Protein 5VO3 (pdb70)

InterPro domains:
  IPR001261 ArgE/DapE/ACY1/CPG2/YscS, conserved site [PS00758] (62-71)
  IPR001261 ArgE/DapE/ACY1/CPG2/YscS, conserved site [PS00759] (98-137)
  IPR002933 Peptidase M20 [PF01546] (63-371)
  IPR005941 Succinyl-diaminopimelate desuccinylase, proteobacteria [MF_01690] (3-376)
  IPR005941 Succinyl-diaminopimelate desuccinylase, proteobacteria [NF009557] (2-375)
  IPR005941 Succinyl-diaminopimelate desuccinylase, proteobacteria [TIGR01246] (6-374)
  IPR011650 Peptidase M20, dimerisation domain [PF07687] (176-283)
  IPR036264 Bacterial exopeptidase dimerisation domain [SSF55031] (180-289)
  IPR050072 Peptidase M20A family, bacterial cell wall biosynthesis [PTHR43808] (2-371)

Foldseek 3Di:
DLVVLLVQLLVLLLVLQLQQLAPQRLSCNVVVLVVVLVVLPWDWDWDDDDRKTKIKTKQDDDDPEEEEEAESHFHDFPPLVVFPHRQSNQDADPQKGWHTCQQRPSSLVSLLSSLLSVLCVVCVPFPHMYIYIYMSHWPPLCPGGSLVVLVVCVVVVHAHAAYEYAHAADAPDAQQEKEQWAFWKKKKKKKFFWAKDWQVPCVVIGARCVLCVVVVVCVQPPFLDQADPAAGAKHKDWDDKDFDDPDPTMRTGMIIIMMMIRHDPSDWPVRVVVVSVVSCVVSPTDMDMDMDTSGHIDGFDDDQLLVLLQVLSCVQPNDGYDYHHDDHHGCQVSSCVSVYRYMYHYHHPPQGPHHGDIGRSVRSSSSSSSSNSSCVSRRD

Structure (mmCIF, N/CA/C/O backbone):
data_5VO3
#
_entry.id   5VO3
#
_cell.length_a   56.648
_cell.length_b   135.536
_cell.length_c   149.613
_cell.angle_alpha   90.00
_cell.angle_beta   90.00
_cell.angle_gamma   90.00
#
_symmetry.space_group_name_H-M   'I 2 2 2'
#
loop_
_entity.id
_entity.type
_entity.pdbx_description
1 polymer 'Succinyl-diaminopimelate desuccinylase'
2 non-polymer 'SUCCINIC ACID'
3 non-polymer '2,6-DIAMINOPIMELIC ACID'
4 non-polymer 'ZINC ION'
5 water water
#
loop_
_atom_site.group_PDB
_atom_site.id
_atom_site.type_symbol
_atom_site.label_atom_id
_atom_site.label_alt_id
_atom_site.label_comp_id
_atom_site.label_asym_id
_atom_site.label_entity_id
_atom_site.label_seq_id
_atom_site.pdbx_PDB_ins_code
_atom_site.Cartn_x
_atom_site.Cartn_y
_atom_site.Cartn_z
_atom_site.occupancy
_atom_site.B_iso_or_equiv
_atom_site.auth_seq_id
_atom_site.auth_comp_id
_atom_site.auth_asym_id
_atom_site.auth_atom_id
_atom_site.pdbx_PDB_model_num
ATOM 1 N N . ALA A 1 1 ? 7.011 12.564 40.141 1.00 61.16 -3 ALA A N 1
ATOM 2 C CA . ALA A 1 1 ? 6.568 11.139 40.063 1.00 64.17 -3 ALA A CA 1
ATOM 3 C C . ALA A 1 1 ? 5.062 11.042 39.808 1.00 64.41 -3 ALA A C 1
ATOM 4 O O . ALA A 1 1 ? 4.450 9.995 40.019 1.00 65.05 -3 ALA A O 1
ATOM 13 N N . SER A 1 2 ? 4.470 12.146 39.362 1.00 64.36 -2 SER A N 1
ATOM 14 C CA . SER A 1 2 ? 3.080 12.144 38.920 1.00 62.79 -2 SER A CA 1
ATOM 15 C C . SER A 1 2 ? 3.024 12.309 37.398 1.00 61.03 -2 SER A C 1
ATOM 16 O O . SER A 1 2 ? 1.978 12.633 36.827 1.00 59.84 -2 SER A O 1
ATOM 22 N N . ASN A 1 3 ? 4.169 12.098 36.751 1.00 58.94 -1 ASN A N 1
ATOM 23 C CA . ASN A 1 3 ? 4.195 11.772 35.334 1.00 53.30 -1 ASN A CA 1
ATOM 24 C C . ASN A 1 3 ? 3.534 10.408 35.144 1.00 49.19 -1 ASN A C 1
ATOM 25 O O . ASN A 1 3 ? 3.140 10.047 34.036 1.00 47.19 -1 ASN A O 1
ATOM 29 N N . ALA A 1 4 ? 3.422 9.663 36.244 1.00 48.46 0 ALA A N 1
ATOM 30 C CA . ALA A 1 4 ? 2.742 8.371 36.263 1.00 48.66 0 ALA A CA 1
ATOM 31 C C . ALA A 1 4 ? 1.250 8.528 36.008 1.00 46.10 0 ALA A C 1
ATOM 32 O O . ALA A 1 4 ? 0.644 7.774 35.240 1.00 45.92 0 ALA A O 1
ATOM 39 N N . MET A 1 5 ? 0.656 9.507 36.678 1.00 44.30 1 MET A N 1
ATOM 40 C CA . MET A 1 5 ? -0.756 9.793 36.506 1.00 41.80 1 MET A CA 1
ATOM 41 C C . MET A 1 5 ? -1.013 10.297 35.088 1.00 39.08 1 MET A C 1
ATOM 42 O O . MET A 1 5 ? -2.005 9.923 34.449 1.00 37.80 1 MET A O 1
ATOM 46 N N . LYS A 1 6 ? -0.111 11.150 34.604 1.00 37.65 2 LYS A N 1
ATOM 47 C CA . LYS A 1 6 ? -0.214 11.693 33.257 1.00 35.45 2 LYS A CA 1
ATOM 48 C C . LYS A 1 6 ? -0.325 10.555 32.237 1.00 34.00 2 LYS A C 1
ATOM 49 O O . LYS A 1 6 ? -1.157 10.600 31.332 1.00 32.03 2 LYS A O 1
ATOM 68 N N . GLU A 1 7 ? 0.495 9.523 32.390 1.00 35.65 3 GLU A N 1
ATOM 69 C CA . GLU A 1 7 ? 0.430 8.383 31.474 1.00 39.72 3 GLU A CA 1
ATOM 70 C C . GLU A 1 7 ? -0.903 7.629 31.581 1.00 36.06 3 GLU A C 1
ATOM 71 O O . GLU A 1 7 ? -1.446 7.165 30.571 1.00 34.66 3 GLU A O 1
ATOM 83 N N . LYS A 1 8 ? -1.439 7.512 32.791 1.00 35.98 4 LYS A N 1
ATOM 84 C CA . LYS A 1 8 ? -2.751 6.892 32.968 1.00 37.24 4 LYS A CA 1
ATOM 85 C C . LYS A 1 8 ? -3.825 7.664 32.206 1.00 31.57 4 LYS A C 1
ATOM 86 O O . LYS A 1 8 ? -4.667 7.078 31.528 1.00 31.01 4 LYS A O 1
ATOM 105 N N . VAL A 1 9 ? -3.795 8.985 32.332 1.00 28.25 5 VAL A N 1
ATOM 106 C CA . VAL A 1 9 ? -4.759 9.830 31.653 1.00 24.42 5 VAL A CA 1
ATOM 107 C C . VAL A 1 9 ? -4.655 9.639 30.146 1.00 26.06 5 VAL A C 1
ATOM 108 O O . VAL A 1 9 ? -5.660 9.435 29.471 1.00 25.93 5 VAL A O 1
ATOM 121 N N . VAL A 1 10 ? -3.434 9.676 29.626 1.00 27.69 6 VAL A N 1
ATOM 122 C CA . VAL A 1 10 ? -3.207 9.583 28.190 1.00 28.51 6 VAL A CA 1
ATOM 123 C C . VAL A 1 10 ? -3.679 8.252 27.611 1.00 31.29 6 VAL A C 1
ATOM 124 O O . VAL A 1 10 ? -4.327 8.229 26.562 1.00 31.35 6 VAL A O 1
ATOM 137 N N . SER A 1 11 ? -3.360 7.144 28.269 1.00 32.17 7 SER A N 1
ATOM 138 C CA . SER A 1 11 ? -3.744 5.843 27.723 1.00 42.61 7 SER A CA 1
ATOM 139 C C . SER A 1 11 ? -5.268 5.625 27.802 1.00 35.46 7 SER A C 1
ATOM 140 O O . SER A 1 11 ? -5.861 5.008 26.909 1.00 33.58 7 SER A O 1
ATOM 148 N N . LEU A 1 12 ? -5.910 6.139 28.849 1.00 30.71 8 LEU A N 1
ATOM 149 C CA . LEU A 1 12 ? -7.360 6.049 28.921 1.00 28.82 8 LEU A CA 1
ATOM 150 C C . LEU A 1 12 ? -7.951 6.867 27.775 1.00 27.21 8 LEU A C 1
ATOM 151 O O . LEU A 1 12 ? -8.800 6.390 27.024 1.00 27.65 8 LEU A O 1
ATOM 167 N N . ALA A 1 13 ? -7.466 8.093 27.627 1.00 25.97 9 ALA A N 1
ATOM 168 C CA . ALA A 1 13 ? -7.913 8.970 26.558 1.00 24.93 9 ALA A CA 1
ATOM 169 C C . ALA A 1 13 ? -7.831 8.276 25.202 1.00 27.17 9 ALA A C 1
ATOM 170 O O . ALA A 1 13 ? -8.778 8.301 24.420 1.00 27.06 9 ALA A O 1
ATOM 177 N N . GLN A 1 14 ? -6.693 7.662 24.918 1.00 30.13 10 GLN A N 1
ATOM 178 C CA . GLN A 1 14 ? -6.521 6.936 23.652 1.00 32.44 10 GLN A CA 1
ATOM 179 C C . GLN A 1 14 ? -7.509 5.782 23.502 1.00 34.90 10 GLN A C 1
ATOM 180 O O . GLN A 1 14 ? -8.107 5.580 22.430 1.00 34.37 10 GLN A O 1
ATOM 194 N N . ASP A 1 15 ? -7.649 5.011 24.575 1.00 37.10 11 ASP A N 1
ATOM 195 C CA . ASP A 1 15 ? -8.681 3.984 24.674 1.00 41.28 11 ASP A CA 1
ATOM 196 C C . ASP A 1 15 ? -10.021 4.498 24.169 1.00 35.25 11 ASP A C 1
ATOM 197 O O . ASP A 1 15 ? -10.669 3.892 23.323 1.00 35.17 11 ASP A O 1
ATOM 206 N N . LEU A 1 16 ? -10.436 5.630 24.723 1.00 31.11 12 LEU A N 1
ATOM 207 C CA . LEU A 1 16 ? -11.752 6.174 24.435 1.00 28.84 12 LEU A CA 1
ATOM 208 C C . LEU A 1 16 ? -11.805 6.751 23.023 1.00 29.75 12 LEU A C 1
ATOM 209 O O . LEU A 1 16 ? -12.796 6.555 22.318 1.00 30.58 12 LEU A O 1
ATOM 225 N N . ILE A 1 17 ? -10.754 7.458 22.605 1.00 29.75 13 ILE A N 1
ATOM 226 C CA . ILE A 1 17 ? -10.760 8.103 21.295 1.00 29.11 13 ILE A CA 1
ATOM 227 C C . ILE A 1 17 ? -10.924 7.062 20.191 1.00 32.12 13 ILE A C 1
ATOM 228 O O . ILE A 1 17 ? -11.494 7.342 19.139 1.00 32.88 13 ILE A O 1
ATOM 244 N N . ARG A 1 18 ? -10.428 5.856 20.426 1.00 34.35 14 ARG A N 1
ATOM 245 C CA . ARG A 1 18 ? -10.456 4.831 19.382 1.00 37.74 14 ARG A CA 1
ATOM 246 C C . ARG A 1 18 ? -11.855 4.293 19.114 1.00 37.85 14 ARG A C 1
ATOM 247 O O . ARG A 1 18 ? -12.103 3.658 18.088 1.00 40.22 14 ARG A O 1
ATOM 268 N N . ARG A 1 19 ? -12.768 4.557 20.035 1.00 34.97 15 ARG A N 1
ATOM 269 C CA . ARG A 1 19 ? -14.136 4.104 19.888 1.00 35.65 15 ARG A CA 1
ATOM 270 C C . ARG A 1 19 ? -14.962 5.154 19.171 1.00 33.74 15 ARG A C 1
ATOM 271 O O . ARG A 1 19 ? -15.078 6.279 19.651 1.00 31.18 15 ARG A O 1
ATOM 292 N N . PRO A 1 20 ? -15.522 4.800 18.004 1.00 36.41 16 PRO A N 1
ATOM 293 C CA . PRO A 1 20 ? -16.248 5.778 17.187 1.00 36.13 16 PRO A CA 1
ATOM 294 C C . PRO A 1 20 ? -17.660 6.050 17.716 1.00 34.61 16 PRO A C 1
ATOM 295 O O . PRO A 1 20 ? -18.652 5.642 17.120 1.00 34.67 16 PRO A O 1
ATOM 306 N N . SER A 1 21 ? -17.736 6.769 18.830 1.00 33.27 17 SER A N 1
ATOM 307 C CA . SER A 1 21 ? -18.989 6.950 19.535 1.00 33.57 17 SER A CA 1
ATOM 308 C C . SER A 1 21 ? -19.811 8.138 19.031 1.00 38.44 17 SER A C 1
ATOM 309 O O . SER A 1 21 ? -20.117 9.063 19.788 1.00 37.00 17 SER A O 1
ATOM 317 N N . ILE A 1 22 ? -20.181 8.113 17.757 1.00 39.17 18 ILE A N 1
ATOM 318 C CA . ILE A 1 22 ? -21.085 9.128 17.231 1.00 29.30 18 ILE A CA 1
ATOM 319 C C . ILE A 1 22 ? -22.415 9.077 17.984 1.00 30.19 18 ILE A C 1
ATOM 320 O O . ILE A 1 22 ? -23.004 8.014 18.128 1.00 29.17 18 ILE A O 1
ATOM 336 N N . SER A 1 23 ? -22.879 10.235 18.448 1.00 28.42 19 SER A N 1
ATOM 337 C CA . SER A 1 23 ? -24.100 10.336 19.246 1.00 27.71 19 SER A CA 1
ATOM 338 C C . SER A 1 23 ? -25.220 9.531 18.608 1.00 28.97 19 SER A C 1
ATOM 339 O O . SER A 1 23 ? -25.404 9.614 17.394 1.00 30.13 19 SER A O 1
ATOM 347 N N . PRO A 1 24 ? -25.978 8.747 19.402 1.00 29.21 20 PRO A N 1
ATOM 348 C CA . PRO A 1 24 ? -25.939 8.442 20.842 1.00 28.43 20 PRO A CA 1
ATOM 349 C C . PRO A 1 24 ? -25.225 7.136 21.193 1.00 29.72 20 PRO A C 1
ATOM 350 O O . PRO A 1 24 ? -25.404 6.630 22.303 1.00 29.19 20 PRO A O 1
ATOM 361 N N . ASN A 1 25 ? -24.453 6.583 20.265 1.00 32.92 21 ASN A N 1
ATOM 362 C CA . ASN A 1 25 ? -23.824 5.280 20.482 1.00 35.17 21 ASN A CA 1
ATOM 363 C C . ASN A 1 25 ? -22.536 5.384 21.291 1.00 32.26 21 ASN A C 1
ATOM 364 O O . ASN A 1 25 ? -21.587 6.038 20.869 1.00 30.16 21 ASN A O 1
ATOM 375 N N . ASP A 1 26 ? -22.513 4.714 22.444 1.00 32.79 22 ASP A N 1
ATOM 376 C CA . ASP A 1 26 ? -21.377 4.764 23.370 1.00 31.11 22 ASP A CA 1
ATOM 377 C C . ASP A 1 26 ? -20.159 3.971 22.885 1.00 32.73 22 ASP A C 1
ATOM 378 O O . ASP A 1 26 ? -19.038 4.218 23.331 1.00 31.54 22 ASP A O 1
ATOM 387 N N . GLU A 1 27 ? -20.399 3.008 21.996 1.00 34.94 23 GLU A N 1
ATOM 388 C CA . GLU A 1 27 ? -19.374 2.077 21.513 1.00 37.26 23 GLU A CA 1
ATOM 389 C C . GLU A 1 27 ? -18.448 1.553 22.611 1.00 35.19 23 GLU A C 1
ATOM 390 O O . GLU A 1 27 ? -17.255 1.365 22.388 1.00 36.02 23 GLU A O 1
ATOM 402 N N . GLY A 1 28 ? -18.996 1.299 23.791 1.00 32.69 24 GLY A N 1
ATOM 403 C CA . GLY A 1 28 ? -18.246 0.619 24.831 1.00 33.28 24 GLY A CA 1
ATOM 404 C C . GLY A 1 28 ? -17.406 1.488 25.743 1.00 31.15 24 GLY A C 1
ATOM 405 O O . GLY A 1 28 ? -16.724 0.966 26.616 1.00 31.82 24 GLY A O 1
ATOM 409 N N . CYS A 1 29 ? -17.459 2.809 25.566 1.00 28.81 25 CYS A N 1
ATOM 410 C CA . CYS A 1 29 ? -16.669 3.719 26.395 1.00 27.87 25 CYS A CA 1
ATOM 411 C C . CYS A 1 29 ? -17.004 3.606 27.883 1.00 25.91 25 CYS A C 1
ATOM 412 O O . CYS A 1 29 ? -16.119 3.481 28.733 1.00 28.62 25 CYS A O 1
ATOM 420 N N . GLN A 1 30 ? -18.283 3.689 28.215 1.00 26.30 26 GLN A N 1
ATOM 421 C CA . GLN A 1 30 ? -18.664 3.693 29.621 1.00 25.05 26 GLN A CA 1
ATOM 422 C C . GLN A 1 30 ? -18.395 2.343 30.281 1.00 26.54 26 GLN A C 1
ATOM 423 O O . GLN A 1 30 ? -18.142 2.282 31.477 1.00 26.42 26 GLN A O 1
ATOM 437 N N . GLN A 1 31 ? -18.430 1.265 29.505 1.00 30.07 27 GLN A N 1
ATOM 438 C CA . GLN A 1 31 ? -18.089 -0.049 30.044 1.00 33.13 27 GLN A CA 1
ATOM 439 C C . GLN A 1 31 ? -16.654 -0.071 30.559 1.00 32.89 27 GLN A C 1
ATOM 440 O O . GLN A 1 31 ? -16.391 -0.534 31.666 1.00 32.75 27 GLN A O 1
ATOM 454 N N . ILE A 1 32 ? -15.727 0.422 29.744 1.00 33.30 28 ILE A N 1
ATOM 455 C CA . ILE A 1 32 ? -14.337 0.574 30.163 1.00 35.99 28 ILE A CA 1
ATOM 456 C C . ILE A 1 32 ? -14.265 1.366 31.456 1.00 31.87 28 ILE A C 1
ATOM 457 O O . ILE A 1 32 ? -13.635 0.965 32.432 1.00 32.49 28 ILE A O 1
ATOM 473 N N . ILE A 1 33 ? -14.906 2.519 31.448 1.00 28.51 29 ILE A N 1
ATOM 474 C CA . ILE A 1 33 ? -14.831 3.412 32.581 1.00 26.82 29 ILE A CA 1
ATOM 475 C C . ILE A 1 33 ? -15.403 2.742 33.827 1.00 27.04 29 ILE A C 1
ATOM 476 O O . ILE A 1 33 ? -14.795 2.777 34.894 1.00 27.28 29 ILE A O 1
ATOM 492 N N . ALA A 1 34 ? -16.570 2.133 33.685 1.00 27.16 30 ALA A N 1
ATOM 493 C CA . ALA A 1 34 ? -17.257 1.558 34.828 1.00 28.70 30 ALA A CA 1
ATOM 494 C C . ALA A 1 34 ? -16.453 0.402 35.409 1.00 31.54 30 ALA A C 1
ATOM 495 O O . ALA A 1 34 ? -16.441 0.186 36.619 1.00 31.62 30 ALA A O 1
ATOM 502 N N . GLU A 1 35 ? -15.782 -0.340 34.538 1.00 33.77 31 GLU A N 1
ATOM 503 C CA . GLU A 1 35 ? -14.996 -1.475 34.977 1.00 38.79 31 GLU A CA 1
ATOM 504 C C . GLU A 1 35 ? -13.858 -1.031 35.888 1.00 37.38 31 GLU A C 1
ATOM 505 O O . GLU A 1 35 ? -13.635 -1.630 36.932 1.00 38.61 31 GLU A O 1
ATOM 517 N N . ARG A 1 36 ? -13.130 0.011 35.506 1.00 35.05 32 ARG A N 1
ATOM 518 C CA . ARG A 1 36 ? -11.992 0.410 36.319 1.00 36.39 32 ARG A CA 1
ATOM 519 C C . ARG A 1 36 ? -12.440 1.113 37.603 1.00 34.69 32 ARG A C 1
ATOM 520 O O . ARG A 1 36 ? -11.775 0.988 38.630 1.00 36.79 32 ARG A O 1
ATOM 541 N N . LEU A 1 37 ? -13.568 1.822 37.570 1.00 31.94 33 LEU A N 1
ATOM 542 C CA . LEU A 1 37 ? -14.095 2.452 38.785 1.00 30.86 33 LEU A CA 1
ATOM 543 C C . LEU A 1 37 ? -14.617 1.396 39.775 1.00 31.77 33 LEU A C 1
ATOM 544 O O . LEU A 1 37 ? -14.393 1.493 40.983 1.00 32.61 33 LEU A O 1
ATOM 560 N N . GLU A 1 38 ? -15.322 0.395 39.265 1.00 33.08 34 GLU A N 1
ATOM 561 C CA . GLU A 1 38 ? -15.857 -0.667 40.119 1.00 37.32 34 GLU A CA 1
ATOM 562 C C . GLU A 1 38 ? -14.749 -1.366 40.903 1.00 38.41 34 GLU A C 1
ATOM 563 O O . GLU A 1 38 ? -14.932 -1.707 42.073 1.00 40.09 34 GLU A O 1
ATOM 575 N N . LYS A 1 39 ? -13.607 -1.576 40.253 1.00 39.17 35 LYS A N 1
ATOM 576 C CA . LYS A 1 39 ? -12.484 -2.271 40.878 1.00 43.64 35 LYS A CA 1
ATOM 577 C C . LYS A 1 39 ? -11.924 -1.475 42.042 1.00 43.04 35 LYS A C 1
ATOM 578 O O . LYS A 1 39 ? -11.213 -2.029 42.875 1.00 44.82 35 LYS A O 1
ATOM 597 N N . LEU A 1 40 ? -12.235 -0.176 42.088 1.00 40.07 36 LEU A N 1
ATOM 598 C CA . LEU A 1 40 ? -11.767 0.706 43.166 1.00 39.85 36 LEU A CA 1
ATOM 599 C C . LEU A 1 40 ? -12.877 1.024 44.167 1.00 39.55 36 LEU A C 1
ATOM 600 O O . LEU A 1 40 ? -12.745 1.947 44.970 1.00 39.79 36 LEU A O 1
ATOM 616 N N . GLY A 1 41 ? -13.978 0.282 44.096 1.00 39.52 37 GLY A N 1
ATOM 617 C CA . GLY A 1 41 ? -15.038 0.403 45.079 1.00 38.72 37 GLY A CA 1
ATOM 618 C C . GLY A 1 41 ? -16.144 1.396 44.770 1.00 36.22 37 GLY A C 1
ATOM 619 O O . GLY A 1 41 ? -16.982 1.668 45.626 1.00 36.66 37 GLY A O 1
ATOM 623 N N . PHE A 1 42 ? -16.171 1.946 43.563 1.00 33.81 38 PHE A N 1
ATOM 624 C CA . PHE A 1 42 ? -17.265 2.848 43.204 1.00 30.74 38 PHE A CA 1
ATOM 625 C C . PHE A 1 42 ? -18.539 2.031 43.064 1.00 33.10 38 PHE A C 1
ATOM 626 O O . PHE A 1 42 ? -18.508 0.904 42.549 1.00 33.40 38 PHE A O 1
ATOM 643 N N . GLN A 1 43 ? -19.655 2.590 43.525 1.00 33.43 39 GLN A N 1
ATOM 644 C CA . GLN A 1 43 ? -20.962 1.990 43.262 1.00 36.95 39 GLN A CA 1
ATOM 645 C C . GLN A 1 43 ? -21.391 2.366 41.831 1.00 32.09 39 GLN A C 1
ATOM 646 O O . GLN A 1 43 ? -21.486 3.543 41.502 1.00 28.49 39 GLN A O 1
ATOM 660 N N . ILE A 1 44 ? -21.625 1.360 40.991 1.00 31.39 40 ILE A N 1
ATOM 661 C CA . ILE A 1 44 ? -22.022 1.568 39.602 1.00 29.11 40 ILE A CA 1
ATOM 662 C C . ILE A 1 44 ? -23.535 1.505 39.448 1.00 29.50 40 ILE A C 1
ATOM 663 O O . ILE A 1 44 ? -24.163 0.552 39.906 1.00 31.39 40 ILE A O 1
ATOM 679 N N . GLU A 1 45 ? -24.116 2.492 38.776 1.00 27.10 41 GLU A N 1
ATOM 680 C CA . GLU A 1 45 ? -25.536 2.448 38.424 1.00 27.29 41 GLU A CA 1
ATOM 681 C C . GLU A 1 45 ? -25.761 2.848 36.967 1.00 26.69 41 GLU A C 1
ATOM 682 O O . GLU A 1 45 ? -25.529 3.999 36.578 1.00 23.85 41 GLU A O 1
ATOM 694 N N . TRP A 1 46 ? -26.225 1.897 36.170 1.00 27.36 42 TRP A N 1
ATOM 695 C CA . TRP A 1 46 ? -26.534 2.165 34.776 1.00 26.62 42 TRP A CA 1
ATOM 696 C C . TRP A 1 46 ? -27.922 2.774 34.645 1.00 26.14 42 TRP A C 1
ATOM 697 O O . TRP A 1 46 ? -28.862 2.336 35.293 1.00 27.47 42 TRP A O 1
ATOM 718 N N . MET A 1 47 ? -28.051 3.786 33.804 1.00 24.49 43 MET A N 1
ATOM 719 C CA . MET A 1 47 ? -29.344 4.397 33.556 1.00 24.26 43 MET A CA 1
ATOM 720 C C . MET A 1 47 ? -29.559 4.563 32.058 1.00 24.14 43 MET A C 1
ATOM 721 O O . MET A 1 47 ? -29.685 5.683 31.562 1.00 23.39 43 MET A O 1
ATOM 735 N N . PRO A 1 48 ? -29.594 3.449 31.330 1.00 25.88 44 PRO A N 1
ATOM 736 C CA . PRO A 1 48 ? -29.891 3.535 29.906 1.00 26.46 44 PRO A CA 1
ATOM 737 C C . PRO A 1 48 ? -31.324 3.987 29.689 1.00 26.83 44 PRO A C 1
ATOM 738 O O . PRO A 1 48 ? -32.195 3.712 30.515 1.00 27.44 44 PRO A O 1
ATOM 749 N N . PHE A 1 49 ? -31.567 4.670 28.584 1.00 26.36 45 PHE A N 1
ATOM 750 C CA . PHE A 1 49 ? -32.918 5.038 28.217 1.00 27.03 45 PHE A CA 1
ATOM 751 C C . PHE A 1 49 ? -32.976 5.212 26.699 1.00 27.70 45 PHE A C 1
ATOM 752 O O . PHE A 1 49 ? -32.212 5.964 26.117 1.00 26.50 45 PHE A O 1
ATOM 769 N N . ASN A 1 50 ? -33.873 4.468 26.075 1.00 32.33 46 ASN A N 1
ATOM 770 C CA . ASN A 1 50 ? -33.969 4.407 24.625 1.00 34.40 46 ASN A CA 1
ATOM 771 C C . ASN A 1 50 ? -32.616 4.041 24.028 1.00 33.22 46 ASN A C 1
ATOM 772 O O . ASN A 1 50 ? -32.092 2.981 24.334 1.00 33.22 46 ASN A O 1
ATOM 783 N N . ASP A 1 51 ? -32.028 4.909 23.207 1.00 31.68 47 ASP A N 1
ATOM 784 C CA . ASP A 1 51 ? -30.758 4.569 22.560 1.00 31.92 47 ASP A CA 1
ATOM 785 C C . ASP A 1 51 ? -29.572 5.224 23.243 1.00 28.36 47 ASP A C 1
ATOM 786 O O . ASP A 1 51 ? -28.473 5.261 22.695 1.00 28.07 47 ASP A O 1
ATOM 795 N N . THR A 1 52 ? -29.792 5.737 24.445 1.00 26.80 48 THR A N 1
ATOM 796 C CA . THR A 1 52 ? -28.745 6.465 25.129 1.00 25.00 48 THR A CA 1
ATOM 797 C C . THR A 1 52 ? -28.304 5.679 26.347 1.00 25.32 48 THR A C 1
ATOM 798 O O . THR A 1 52 ? -29.126 5.119 27.074 1.00 24.86 48 THR A O 1
ATOM 809 N N . LEU A 1 53 ? -26.994 5.629 26.546 1.00 24.71 49 LEU A N 1
ATOM 810 C CA . LEU A 1 53 ? -26.418 4.997 27.728 1.00 24.31 49 LEU A CA 1
ATOM 811 C C . LEU A 1 53 ? -25.914 6.074 28.681 1.00 21.99 49 LEU A C 1
ATOM 812 O O . LEU A 1 53 ? -25.284 7.037 28.252 1.00 20.89 49 LEU A O 1
ATOM 828 N N . ASN A 1 54 ? -26.218 5.912 29.968 1.00 21.61 50 ASN A N 1
ATOM 829 C CA . ASN A 1 54 ? -25.797 6.852 31.001 1.00 19.36 50 ASN A CA 1
ATOM 830 C C . ASN A 1 54 ? -25.216 6.095 32.179 1.00 20.01 50 ASN A C 1
ATOM 831 O O . ASN A 1 54 ? -25.648 5.000 32.505 1.00 21.87 50 ASN A O 1
ATOM 842 N N . LEU A 1 55 ? -24.251 6.699 32.837 1.00 19.40 51 LEU A N 1
ATOM 843 C CA . LEU A 1 55 ? -23.597 6.075 33.963 1.00 20.20 51 LEU A CA 1
ATOM 844 C C . LEU A 1 55 ? -23.567 7.032 35.150 1.00 19.38 51 LEU A C 1
ATOM 845 O O . LEU A 1 55 ? -23.201 8.202 35.006 1.00 17.45 51 LEU A O 1
ATOM 861 N N . TRP A 1 56 ? -23.965 6.522 36.310 1.00 21.20 52 TRP A N 1
ATOM 862 C CA . TRP A 1 56 ? -23.872 7.237 37.581 1.00 20.88 52 TRP A CA 1
ATOM 863 C C . TRP A 1 56 ? -23.031 6.393 38.521 1.00 22.69 52 TRP A C 1
ATOM 864 O O . TRP A 1 56 ? -23.461 5.332 38.982 1.00 24.50 52 TRP A O 1
ATOM 885 N N . ALA A 1 57 ? -21.810 6.850 38.760 1.00 21.28 53 ALA A N 1
ATOM 886 C CA . ALA A 1 57 ? -20.852 6.119 39.574 1.00 23.19 53 ALA A CA 1
ATOM 887 C C . ALA A 1 57 ? -20.477 6.975 40.770 1.00 23.90 53 ALA A C 1
ATOM 888 O O . ALA A 1 57 ? -20.269 8.173 40.625 1.00 22.13 53 ALA A O 1
ATOM 895 N N . LYS A 1 58 ? -20.416 6.356 41.949 1.00 26.89 54 LYS A N 1
ATOM 896 C CA . LYS A 1 58 ? -20.206 7.068 43.206 1.00 28.23 54 LYS A CA 1
ATOM 897 C C . LYS A 1 58 ? -19.197 6.363 44.090 1.00 29.14 54 LYS A C 1
ATOM 898 O O . LYS A 1 58 ? -19.187 5.137 44.174 1.00 30.84 54 LYS A O 1
ATOM 917 N N . HIS A 1 59 ? -18.389 7.148 44.790 1.00 27.12 55 HIS A N 1
ATOM 918 C CA . HIS A 1 59 ? -17.617 6.623 45.900 1.00 29.28 55 HIS A CA 1
ATOM 919 C C . HIS A 1 59 ? -17.861 7.512 47.104 1.00 27.93 55 HIS A C 1
ATOM 920 O O . HIS A 1 59 ? -17.578 8.706 47.076 1.00 26.59 55 HIS A O 1
ATOM 934 N N . GLY A 1 60 ? -18.415 6.930 48.153 1.00 31.43 56 GLY A N 1
ATOM 935 C CA . GLY A 1 60 ? -18.794 7.677 49.334 1.00 33.39 56 GLY A CA 1
ATOM 936 C C . GLY A 1 60 ? -20.298 7.638 49.517 1.00 36.57 56 GLY A C 1
ATOM 937 O O . GLY A 1 60 ? -21.032 7.281 48.593 1.00 35.86 56 GLY A O 1
ATOM 941 N N . THR A 1 61 ? -20.764 8.022 50.702 1.00 40.97 57 THR A N 1
ATOM 942 C CA . THR A 1 61 ? -22.181 7.908 51.021 1.00 45.21 57 THR A CA 1
ATOM 943 C C . THR A 1 61 ? -22.825 9.213 51.496 1.00 46.08 57 THR A C 1
ATOM 944 O O . THR A 1 61 ? -24.047 9.293 51.604 1.00 49.22 57 THR A O 1
ATOM 955 N N . SER A 1 62 ? -22.017 10.232 51.772 1.00 42.73 58 SER A N 1
ATOM 956 C CA . SER A 1 62 ? -22.529 11.443 52.422 1.00 40.65 58 SER A CA 1
ATOM 957 C C . SER A 1 62 ? -22.285 12.716 51.614 1.00 37.04 58 SER A C 1
ATOM 958 O O . SER A 1 62 ? -21.574 12.701 50.606 1.00 33.54 58 SER A O 1
ATOM 966 N N . GLU A 1 63 ? -22.877 13.817 52.075 1.00 39.10 59 GLU A N 1
ATOM 967 C CA . GLU A 1 63 ? -22.611 15.130 51.502 1.00 39.16 59 GLU A CA 1
ATOM 968 C C . GLU A 1 63 ? -21.274 15.650 52.025 1.00 36.54 59 GLU A C 1
ATOM 969 O O . GLU A 1 63 ? -20.797 15.200 53.065 1.00 39.25 59 GLU A O 1
ATOM 981 N N . PRO A 1 64 ? -20.658 16.596 51.307 1.00 31.03 60 PRO A N 1
ATOM 982 C CA . PRO A 1 64 ? -21.088 17.118 50.008 1.00 26.88 60 PRO A CA 1
ATOM 983 C C . PRO A 1 64 ? -20.862 16.123 48.878 1.00 24.43 60 PRO A C 1
ATOM 984 O O . PRO A 1 64 ? -19.918 15.322 48.919 1.00 24.10 60 PRO A O 1
ATOM 995 N N . VAL A 1 65 ? -21.730 16.172 47.876 1.00 22.79 61 VAL A N 1
ATOM 996 C CA . VAL A 1 65 ? -21.567 15.338 46.702 1.00 21.15 61 VAL A CA 1
ATOM 997 C C . VAL A 1 65 ? -20.955 16.171 45.596 1.00 19.74 61 VAL A C 1
ATOM 998 O O . VAL A 1 65 ? -21.528 17.173 45.176 1.00 17.48 61 VAL A O 1
ATOM 1011 N N A ILE A 1 66 ? -19.761 15.793 45.148 0.58 19.86 62 ILE A N 1
ATOM 1012 N N B ILE A 1 66 ? -19.800 15.716 45.127 0.42 19.76 62 ILE A N 1
ATOM 1013 C CA A ILE A 1 66 ? -19.136 16.459 44.010 0.58 17.24 62 ILE A CA 1
ATOM 1014 C CA B ILE A 1 66 ? -19.091 16.349 44.033 0.42 17.63 62 ILE A CA 1
ATOM 1015 C C A ILE A 1 66 ? -19.131 15.481 42.839 0.58 17.91 62 ILE A C 1
ATOM 1016 C C B ILE A 1 66 ? -19.155 15.427 42.828 0.42 17.83 62 ILE A C 1
ATOM 1017 O O A ILE A 1 66 ? -18.571 14.391 42.922 0.58 18.18 62 ILE A O 1
ATOM 1018 O O B ILE A 1 66 ? -18.648 14.308 42.873 0.42 18.20 62 ILE A O 1
ATOM 1049 N N . ALA A 1 67 ? -19.780 15.891 41.753 1.00 16.41 63 ALA A N 1
ATOM 1050 C CA . ALA A 1 67 ? -19.900 15.080 40.553 1.00 16.61 63 ALA A CA 1
ATOM 1051 C C . ALA A 1 67 ? -19.058 15.660 39.426 1.00 15.44 63 ALA A C 1
ATOM 1052 O O . ALA A 1 67 ? -19.112 16.850 39.154 1.00 15.14 63 ALA A O 1
ATOM 1059 N N . PHE A 1 68 ? -18.240 14.805 38.820 1.00 15.46 64 PHE A N 1
ATOM 1060 C CA . PHE A 1 68 ? -17.639 15.080 37.525 1.00 14.54 64 PHE A CA 1
ATOM 1061 C C . PHE A 1 68 ? -18.631 14.678 36.444 1.00 14.82 64 PHE A C 1
ATOM 1062 O O . PHE A 1 68 ? -19.189 13.589 36.486 1.00 16.70 64 PHE A O 1
ATOM 1079 N N . ALA A 1 69 ? -18.848 15.564 35.482 1.00 13.71 65 ALA A N 1
ATOM 1080 C CA . ALA A 1 69 ? -19.822 15.330 34.427 1.00 13.45 65 ALA A CA 1
ATOM 1081 C C . ALA A 1 69 ? -19.152 15.429 33.074 1.00 13.40 65 ALA A C 1
ATOM 1082 O O . ALA A 1 69 ? -18.275 16.263 32.865 1.00 12.13 65 ALA A O 1
ATOM 1089 N N . GLY A 1 70 ? -19.565 14.581 32.145 1.00 14.90 66 GLY A N 1
ATOM 1090 C CA . GLY A 1 70 ? -19.001 14.633 30.812 1.00 13.57 66 GLY A CA 1
ATOM 1091 C C . GLY A 1 70 ? -19.729 13.682 29.889 1.00 14.54 66 GLY A C 1
ATOM 1092 O O . GLY A 1 70 ? -20.678 12.996 30.285 1.00 13.95 66 GLY A O 1
ATOM 1096 N N . HIS A 1 71 ? -19.284 13.650 28.641 1.00 13.13 67 HIS A N 1
ATOM 1097 C CA . HIS A 1 71 ? -19.937 12.838 27.626 1.00 14.70 67 HIS A CA 1
ATOM 1098 C C . HIS A 1 71 ? -18.931 12.057 26.822 1.00 16.02 67 HIS A C 1
ATOM 1099 O O . HIS A 1 71 ? -17.818 12.520 26.561 1.00 17.48 67 HIS A O 1
ATOM 1113 N N . THR A 1 72 ? -19.354 10.865 26.421 1.00 17.43 68 THR A N 1
ATOM 1114 C CA . THR A 1 72 ? -18.535 9.973 25.622 1.00 19.64 68 THR A CA 1
ATOM 1115 C C . THR A 1 72 ? -18.837 10.077 24.142 1.00 21.02 68 THR A C 1
ATOM 1116 O O . THR A 1 72 ? -18.077 9.560 23.327 1.00 23.46 68 THR A O 1
ATOM 1127 N N . ASP A 1 73 ? -19.945 10.710 23.768 1.00 20.20 69 ASP A N 1
ATOM 1128 C CA . ASP A 1 73 ? -20.218 10.844 22.335 1.00 21.95 69 ASP A CA 1
ATOM 1129 C C . ASP A 1 73 ? -19.392 11.958 21.701 1.00 22.57 69 ASP A C 1
ATOM 1130 O O . ASP A 1 73 ? -18.896 12.861 22.382 1.00 22.42 69 ASP A O 1
ATOM 1139 N N . VAL A 1 74 ? -19.243 11.867 20.385 1.00 23.52 70 VAL A N 1
ATOM 1140 C CA . VAL A 1 74 ? -18.489 12.840 19.612 1.00 23.33 70 VAL A CA 1
ATOM 1141 C C . VAL A 1 74 ? -19.255 13.198 18.348 1.00 24.26 70 VAL A C 1
ATOM 1142 O O . VAL A 1 74 ? -20.123 12.446 17.918 1.00 25.79 70 VAL A O 1
ATOM 1155 N N . VAL A 1 75 ? -18.972 14.358 17.768 1.00 25.16 71 VAL A N 1
ATOM 1156 C CA . VAL A 1 75 ? -19.656 14.746 16.533 1.00 28.12 71 VAL A CA 1
ATOM 1157 C C . VAL A 1 75 ? -19.032 13.997 15.351 1.00 30.26 71 VAL A C 1
ATOM 1158 O O . VAL A 1 75 ? -17.905 13.519 15.445 1.00 30.23 71 VAL A O 1
ATOM 1171 N N . PRO A 1 76 ? -19.776 13.868 14.242 1.00 31.98 72 PRO A N 1
ATOM 1172 C CA . PRO A 1 76 ? -19.239 13.166 13.066 1.00 35.49 72 PRO A CA 1
ATOM 1173 C C . PRO A 1 76 ? -17.876 13.695 12.602 1.00 37.54 72 PRO A C 1
ATOM 1174 O O . PRO A 1 76 ? -17.551 14.875 12.789 1.00 35.54 72 PRO A O 1
ATOM 1185 N N . THR A 1 77 ? -17.094 12.809 11.994 1.00 41.24 73 THR A N 1
ATOM 1186 C CA . THR A 1 77 ? -15.741 13.138 11.569 1.00 42.67 73 THR A CA 1
ATOM 1187 C C . THR A 1 77 ? -15.712 13.924 10.253 1.00 45.65 73 THR A C 1
ATOM 1188 O O . THR A 1 77 ? -15.006 14.927 10.131 1.00 45.70 73 THR A O 1
ATOM 1199 N N . GLY A 1 78 ? -16.499 13.479 9.285 1.00 48.28 74 GLY A N 1
ATOM 1200 C CA . GLY A 1 78 ? -16.378 13.965 7.918 1.00 51.63 74 GLY A CA 1
ATOM 1201 C C . GLY A 1 78 ? -15.534 12.953 7.182 1.00 55.42 74 GLY A C 1
ATOM 1202 O O . GLY A 1 78 ? -15.132 11.957 7.785 1.00 54.93 74 GLY A O 1
ATOM 1206 N N . ASP A 1 79 ? -15.263 13.182 5.896 1.00 59.10 75 ASP A N 1
ATOM 1207 C CA . ASP A 1 79 ? -14.442 12.251 5.134 1.00 62.55 75 ASP A CA 1
ATOM 1208 C C . ASP A 1 79 ? -13.110 12.018 5.825 1.00 58.85 75 ASP A C 1
ATOM 1209 O O . ASP A 1 79 ? -12.330 12.949 6.017 1.00 55.23 75 ASP A O 1
ATOM 1218 N N . GLU A 1 80 ? -12.853 10.761 6.176 1.00 58.81 76 GLU A N 1
ATOM 1219 C CA . GLU A 1 80 ? -11.610 10.375 6.832 1.00 59.80 76 GLU A CA 1
ATOM 1220 C C . GLU A 1 80 ? -10.389 10.729 5.987 1.00 62.59 76 GLU A C 1
ATOM 1221 O O . GLU A 1 80 ? -9.264 10.757 6.495 1.00 61.04 76 GLU A O 1
ATOM 1233 N N . ASN A 1 81 ? -10.620 10.998 4.701 1.00 67.06 77 ASN A N 1
ATOM 1234 C CA . ASN A 1 81 ? -9.569 11.433 3.785 1.00 71.15 77 ASN A CA 1
ATOM 1235 C C . ASN A 1 81 ? -9.060 12.843 4.071 1.00 69.30 77 ASN A C 1
ATOM 1236 O O . ASN A 1 81 ? -7.898 13.165 3.796 1.00 69.38 77 ASN A O 1
ATOM 1247 N N . GLN A 1 82 ? -9.938 13.682 4.613 1.00 68.12 78 GLN A N 1
ATOM 1248 C CA . GLN A 1 82 ? -9.592 15.065 4.937 1.00 66.95 78 GLN A CA 1
ATOM 1249 C C . GLN A 1 82 ? -8.741 15.162 6.210 1.00 60.51 78 GLN A C 1
ATOM 1250 O O . GLN A 1 82 ? -8.259 16.238 6.570 1.00 57.27 78 GLN A O 1
ATOM 1264 N N . TRP A 1 83 ? -8.568 14.029 6.884 1.00 58.25 79 TRP A N 1
ATOM 1265 C CA . TRP A 1 83 ? -7.816 13.968 8.132 1.00 54.46 79 TRP A CA 1
ATOM 1266 C C . TRP A 1 83 ? -6.375 13.509 7.898 1.00 56.73 79 TRP A C 1
ATOM 1267 O O . TRP A 1 83 ? -6.145 12.504 7.228 1.00 59.17 79 TRP A O 1
ATOM 1288 N N . SER A 1 84 ? -5.411 14.237 8.459 1.00 56.36 80 SER A N 1
ATOM 1289 C CA . SER A 1 84 ? -4.003 13.841 8.384 1.00 59.01 80 SER A CA 1
ATOM 1290 C C . SER A 1 84 ? -3.797 12.437 8.953 1.00 58.72 80 SER A C 1
ATOM 1291 O O . SER A 1 84 ? -3.159 11.597 8.324 1.00 61.22 80 SER A O 1
ATOM 1299 N N . SER A 1 85 ? -4.326 12.203 10.152 1.00 55.74 81 SER A N 1
ATOM 1300 C CA . SER A 1 85 ? -4.366 10.871 10.747 1.00 57.75 81 SER A CA 1
ATOM 1301 C C . SER A 1 85 ? -5.808 10.391 10.775 1.00 56.71 81 SER A C 1
ATOM 1302 O O . SER A 1 85 ? -6.718 11.213 10.803 1.00 55.57 81 SER A O 1
ATOM 1310 N N . PRO A 1 86 ? -6.030 9.065 10.774 1.00 56.32 82 PRO A N 1
ATOM 1311 C CA . PRO A 1 86 ? -7.423 8.609 10.869 1.00 54.15 82 PRO A CA 1
ATOM 1312 C C . PRO A 1 86 ? -8.114 9.228 12.094 1.00 48.90 82 PRO A C 1
ATOM 1313 O O . PRO A 1 86 ? -7.482 9.360 13.139 1.00 45.36 82 PRO A O 1
ATOM 1324 N N . PRO A 1 87 ? -9.391 9.612 11.970 1.00 48.07 83 PRO A N 1
ATOM 1325 C CA . PRO A 1 87 ? -9.986 10.365 13.083 1.00 44.14 83 PRO A CA 1
ATOM 1326 C C . PRO A 1 87 ? -10.065 9.582 14.390 1.00 42.15 83 PRO A C 1
ATOM 1327 O O . PRO A 1 87 ? -10.219 10.204 15.441 1.00 39.17 83 PRO A O 1
ATOM 1338 N N . PHE A 1 88 ? -9.969 8.256 14.338 1.00 43.25 84 PHE A N 1
ATOM 1339 C CA . PHE A 1 88 ? -10.067 7.455 15.557 1.00 40.33 84 PHE A CA 1
ATOM 1340 C C . PHE A 1 88 ? -8.775 6.729 15.836 1.00 42.26 84 PHE A C 1
ATOM 1341 O O . PHE A 1 88 ? -8.757 5.741 16.562 1.00 42.54 84 PHE A O 1
ATOM 1358 N N . SER A 1 89 ? -7.693 7.260 15.279 1.00 43.72 85 SER A N 1
ATOM 1359 C CA . SER A 1 89 ? -6.369 6.660 15.397 1.00 51.14 85 SER A CA 1
ATOM 1360 C C . SER A 1 89 ? -5.759 6.879 16.776 1.00 43.82 85 SER A C 1
ATOM 1361 O O . SER A 1 89 ? -5.044 6.023 17.292 1.00 45.32 85 SER A O 1
ATOM 1369 N N . ALA A 1 90 ? -6.036 8.036 17.369 1.00 40.48 86 ALA A N 1
ATOM 1370 C CA . ALA A 1 90 ? -5.454 8.377 18.657 1.00 38.44 86 ALA A CA 1
ATOM 1371 C C . ALA A 1 90 ? -3.934 8.425 18.553 1.00 40.60 86 ALA A C 1
ATOM 1372 O O . ALA A 1 90 ? -3.228 8.007 19.468 1.00 40.79 86 ALA A O 1
ATOM 1379 N N . GLU A 1 91 ? -3.439 8.932 17.427 1.00 42.49 87 GLU A N 1
ATOM 1380 C CA . GLU A 1 91 ? -2.003 9.106 17.219 1.00 46.97 87 GLU A CA 1
ATOM 1381 C C . GLU A 1 91 ? -1.454 10.242 18.077 1.00 42.33 87 GLU A C 1
ATOM 1382 O O . GLU A 1 91 ? -2.097 11.279 18.211 1.00 39.75 87 GLU A O 1
ATOM 1394 N N . ILE A 1 92 ? -0.267 10.049 18.647 1.00 43.56 88 ILE A N 1
ATOM 1395 C CA . ILE A 1 92 ? 0.447 11.140 19.308 1.00 42.15 88 ILE A CA 1
ATOM 1396 C C . ILE A 1 92 ? 1.642 11.587 18.471 1.00 44.88 88 ILE A C 1
ATOM 1397 O O . ILE A 1 92 ? 2.602 10.844 18.276 1.00 48.09 88 ILE A O 1
ATOM 1413 N N . ILE A 1 93 ? 1.560 12.818 17.981 1.00 43.89 89 ILE A N 1
ATOM 1414 C CA . ILE A 1 93 ? 2.593 13.408 17.133 1.00 46.55 89 ILE A CA 1
ATOM 1415 C C . ILE A 1 93 ? 3.077 14.728 17.742 1.00 46.03 89 ILE A C 1
ATOM 1416 O O . ILE A 1 93 ? 2.303 15.683 17.866 1.00 41.92 89 ILE A O 1
ATOM 1432 N N . ASP A 1 94 ? 4.353 14.783 18.117 1.00 48.07 90 ASP A N 1
ATOM 1433 C CA . ASP A 1 94 ? 4.934 16.012 18.651 1.00 48.28 90 ASP A CA 1
ATOM 1434 C C . ASP A 1 94 ? 4.107 16.557 19.818 1.00 42.22 90 ASP A C 1
ATOM 1435 O O . ASP A 1 94 ? 3.759 17.736 19.846 1.00 39.00 90 ASP A O 1
ATOM 1444 N N . GLY A 1 95 ? 3.787 15.682 20.767 1.00 40.04 91 GLY A N 1
ATOM 1445 C CA . GLY A 1 95 ? 3.112 16.079 21.991 1.00 36.63 91 GLY A CA 1
ATOM 1446 C C . GLY A 1 95 ? 1.633 16.390 21.862 1.00 33.75 91 GLY A C 1
ATOM 1447 O O . GLY A 1 95 ? 1.033 16.910 22.799 1.00 31.07 91 GLY A O 1
ATOM 1451 N N . MET A 1 96 ? 1.044 16.077 20.713 1.00 34.61 92 MET A N 1
ATOM 1452 C CA . MET A 1 96 ? -0.375 16.318 20.488 1.00 32.46 92 MET A CA 1
ATOM 1453 C C . MET A 1 96 ? -1.113 15.018 20.211 1.00 33.14 92 MET A C 1
ATOM 1454 O O . MET A 1 96 ? -0.782 14.294 19.277 1.00 35.95 92 MET A O 1
ATOM 1468 N N . LEU A 1 97 ? -2.113 14.732 21.033 1.00 30.76 93 LEU A N 1
ATOM 1469 C CA . LEU A 1 97 ? -2.988 13.579 20.828 1.00 31.63 93 LEU A CA 1
ATOM 1470 C C . LEU A 1 97 ? -4.104 13.920 19.830 1.00 31.27 93 LEU A C 1
ATOM 1471 O O . LEU A 1 97 ? -4.961 14.771 20.098 1.00 28.48 93 LEU A O 1
ATOM 1487 N N . TYR A 1 98 ? -4.078 13.251 18.679 1.00 33.48 94 TYR A N 1
ATOM 1488 C CA . TYR A 1 98 ? -5.012 13.521 17.587 1.00 33.89 94 TYR A CA 1
ATOM 1489 C C . TYR A 1 98 ? -6.190 12.558 17.553 1.00 33.70 94 TYR A C 1
ATOM 1490 O O . TYR A 1 98 ? -6.032 11.347 17.721 1.00 35.07 94 TYR A O 1
ATOM 1508 N N . GLY A 1 99 ? -7.365 13.108 17.282 1.00 32.22 95 GLY A N 1
ATOM 1509 C CA . GLY A 1 99 ? -8.553 12.303 17.125 1.00 32.73 95 GLY A CA 1
ATOM 1510 C C . GLY A 1 99 ? -9.820 13.070 17.423 1.00 30.57 95 GLY A C 1
ATOM 1511 O O . GLY A 1 99 ? -9.828 14.025 18.208 1.00 27.89 95 GLY A O 1
ATOM 1515 N N . ARG A 1 100 ? -10.903 12.654 16.782 1.00 31.69 96 ARG A N 1
ATOM 1516 C CA . ARG A 1 100 ? -12.208 13.190 17.106 1.00 29.47 96 ARG A CA 1
ATOM 1517 C C . ARG A 1 100 ? -12.490 12.843 18.561 1.00 26.77 96 ARG A C 1
ATOM 1518 O O . ARG A 1 100 ? -12.360 11.696 18.967 1.00 26.86 96 ARG A O 1
ATOM 1539 N N . GLY A 1 101 ? -12.847 13.848 19.352 1.00 23.53 97 GLY A N 1
ATOM 1540 C CA . GLY A 1 101 ? -13.121 13.645 20.768 1.00 21.35 97 GLY A CA 1
ATOM 1541 C C . GLY A 1 101 ? -11.925 13.868 21.666 1.00 21.28 97 GLY A C 1
ATOM 1542 O O . GLY A 1 101 ? -12.058 13.841 22.895 1.00 20.48 97 GLY A O 1
ATOM 1546 N N . ALA A 1 102 ? -10.760 14.103 21.069 1.00 22.49 98 ALA A N 1
ATOM 1547 C CA . ALA A 1 102 ? -9.549 14.331 21.847 1.00 22.57 98 ALA A CA 1
ATOM 1548 C C . ALA A 1 102 ? -9.720 15.520 22.786 1.00 20.70 98 ALA A C 1
ATOM 1549 O O . ALA A 1 102 ? -9.376 15.461 23.974 1.00 19.50 98 ALA A O 1
ATOM 1556 N N . ALA A 1 103 ? -10.253 16.613 22.252 1.00 21.17 99 ALA A N 1
ATOM 1557 C CA . ALA A 1 103 ? -10.462 17.811 23.049 1.00 20.49 99 ALA A CA 1
ATOM 1558 C C . ALA A 1 103 ? -11.910 17.941 23.522 1.00 19.25 99 ALA A C 1
ATOM 1559 O O . ALA A 1 103 ? -12.15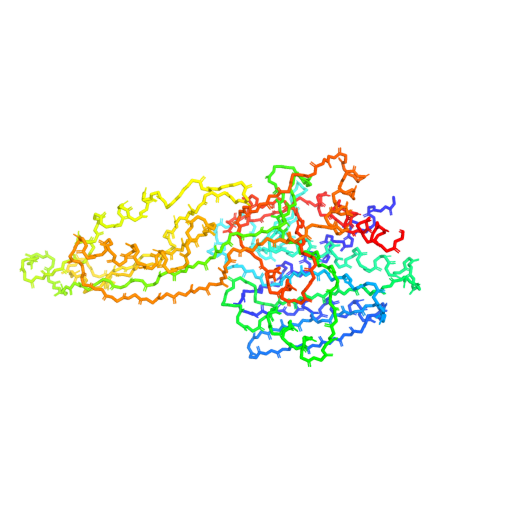8 18.538 24.559 1.00 19.28 99 ALA A O 1
ATOM 1566 N N . ASP A 1 104 ? -12.862 17.389 22.771 1.00 18.78 100 ASP A N 1
ATOM 1567 C CA . ASP A 1 104 ? -14.278 17.464 23.146 1.00 16.84 100 ASP A CA 1
ATOM 1568 C C . ASP A 1 104 ? -14.922 16.073 23.128 1.00 16.72 100 ASP A C 1
ATOM 1569 O O . ASP A 1 104 ? -15.555 15.710 22.145 1.00 17.69 100 ASP A O 1
ATOM 1578 N N . MET A 1 105 ? -14.802 15.300 24.206 1.00 16.52 101 MET A N 1
ATOM 1579 C CA . MET A 1 105 ? -14.124 15.703 25.424 1.00 15.74 101 MET A CA 1
ATOM 1580 C C . MET A 1 105 ? -13.494 14.505 26.106 1.00 15.95 101 MET A C 1
ATOM 1581 O O . MET A 1 105 ? -13.434 14.447 27.340 1.00 14.97 101 MET A O 1
ATOM 1595 N N . LYS A 1 106 ? -13.042 13.537 25.315 1.00 17.78 102 LYS A N 1
ATOM 1596 C CA . LYS A 1 106 ? -12.526 12.288 25.883 1.00 18.12 102 LYS A CA 1
ATOM 1597 C C . LYS A 1 106 ? -11.227 12.493 26.666 1.00 18.45 102 LYS A C 1
ATOM 1598 O O . LYS A 1 106 ? -10.963 11.784 27.634 1.00 18.19 102 LYS A O 1
ATOM 1617 N N . GLY A 1 107 ? -10.414 13.459 26.241 1.00 17.94 103 GLY A N 1
ATOM 1618 C CA . GLY A 1 107 ? -9.200 13.772 26.958 1.00 18.37 103 GLY A CA 1
ATOM 1619 C C . GLY A 1 107 ? -9.480 14.176 28.396 1.00 18.24 103 GLY A C 1
ATOM 1620 O O . GLY A 1 107 ? -8.944 13.612 29.355 1.00 19.83 103 GLY A O 1
ATOM 1624 N N . SER A 1 108 ? -10.317 15.181 28.573 1.00 17.21 104 SER A N 1
ATOM 1625 C CA . SER A 1 108 ? -10.569 15.658 29.918 1.00 17.64 104 SER A CA 1
ATOM 1626 C C . SER A 1 108 ? -11.457 14.695 30.688 1.00 16.01 104 SER A C 1
ATOM 1627 O O . SER A 1 108 ? -11.395 14.656 31.914 1.00 15.82 104 SER A O 1
ATOM 1635 N N . LEU A 1 109 ? -12.272 13.910 29.984 1.00 15.53 105 LEU A N 1
ATOM 1636 C CA . LEU A 1 109 ? -13.055 12.867 30.649 1.00 15.25 105 LEU A CA 1
ATOM 1637 C C . LEU A 1 109 ? -12.107 11.899 31.336 1.00 16.22 105 LEU A C 1
ATOM 1638 O O . LEU A 1 109 ? -12.284 11.554 32.502 1.00 16.68 105 LEU A O 1
ATOM 1654 N N . ALA A 1 110 ? -11.078 11.483 30.604 1.00 17.70 106 ALA A N 1
ATOM 1655 C CA . ALA A 1 110 ? -10.037 10.617 31.143 1.00 18.62 106 ALA A CA 1
ATOM 1656 C C . ALA A 1 110 ? -9.306 11.270 32.316 1.00 19.52 106 ALA A C 1
ATOM 1657 O O . ALA A 1 110 ? -8.992 10.621 33.312 1.00 19.63 106 ALA A O 1
ATOM 1664 N N . ALA A 1 111 ? -9.016 12.558 32.189 1.00 18.24 107 ALA A N 1
ATOM 1665 C CA . ALA A 1 111 ? -8.352 13.292 33.263 1.00 18.39 107 ALA A CA 1
ATOM 1666 C C . ALA A 1 111 ? -9.208 13.327 34.542 1.00 17.92 107 ALA A C 1
ATOM 1667 O O . ALA A 1 111 ? -8.689 13.152 35.646 1.00 18.43 107 ALA A O 1
ATOM 1674 N N . MET A 1 112 ? -10.511 13.571 34.395 1.00 16.84 108 MET A N 1
ATOM 1675 C CA . MET A 1 112 ? -11.400 13.622 35.553 1.00 16.47 108 MET A CA 1
ATOM 1676 C C . MET A 1 112 ? -11.471 12.253 36.218 1.00 17.90 108 MET A C 1
ATOM 1677 O O . MET A 1 112 ? -11.440 12.152 37.444 1.00 18.61 108 MET A O 1
ATOM 1691 N N . ILE A 1 113 ? -11.568 11.204 35.405 1.00 18.48 109 ILE A N 1
ATOM 1692 C CA . ILE A 1 113 ? -11.667 9.843 35.909 1.00 20.14 109 ILE A CA 1
ATOM 1693 C C . ILE A 1 113 ? -10.426 9.462 36.698 1.00 22.07 109 ILE A C 1
ATOM 1694 O O . ILE A 1 113 ? -10.522 8.973 37.827 1.00 21.02 109 ILE A O 1
ATOM 1710 N N . VAL A 1 114 ? -9.258 9.692 36.112 1.00 23.87 110 VAL A N 1
ATOM 1711 C CA . VAL A 1 114 ? -8.009 9.388 36.807 1.00 27.42 110 VAL A CA 1
ATOM 1712 C C . VAL A 1 114 ? -7.865 10.230 38.081 1.00 25.02 110 VAL A C 1
ATOM 1713 O O . VAL A 1 114 ? -7.413 9.724 39.099 1.00 26.62 110 VAL A O 1
ATOM 1726 N N . ALA A 1 115 ? -8.265 11.498 38.044 1.00 22.02 111 ALA A N 1
ATOM 1727 C CA . ALA A 1 115 ? -8.192 12.338 39.246 1.00 20.98 111 ALA A CA 1
ATOM 1728 C C . ALA A 1 115 ? -9.049 11.744 40.361 1.00 22.32 111 ALA A C 1
ATOM 1729 O O . ALA A 1 115 ? -8.641 11.707 41.525 1.00 24.31 111 ALA A O 1
ATOM 1736 N N . ALA A 1 116 ? -10.248 11.291 39.998 1.00 20.67 112 ALA A N 1
ATOM 1737 C CA . ALA A 1 116 ? -11.163 10.695 40.967 1.00 21.01 112 ALA A CA 1
ATOM 1738 C C . ALA A 1 116 ? -10.584 9.394 41.521 1.00 23.34 112 ALA A C 1
ATOM 1739 O O . ALA A 1 116 ? -10.633 9.148 42.730 1.00 24.27 112 ALA A O 1
ATOM 1746 N N . GLU A 1 117 ? -10.048 8.564 40.625 1.00 25.15 113 GLU A N 1
ATOM 1747 C CA . GLU A 1 117 ? -9.455 7.282 41.011 1.00 28.77 113 GLU A CA 1
ATOM 1748 C C . GLU A 1 117 ? -8.315 7.508 41.993 1.00 30.21 113 GLU A C 1
ATOM 1749 O O . GLU A 1 117 ? -8.259 6.878 43.053 1.00 31.97 113 GLU A O 1
ATOM 1761 N N . GLU A 1 118 ? -7.413 8.424 41.649 1.00 29.45 114 GLU A N 1
ATOM 1762 C CA . GLU A 1 118 ? -6.224 8.651 42.463 1.00 31.70 114 GLU A CA 1
ATOM 1763 C C . GLU A 1 118 ? -6.577 9.256 43.821 1.00 30.01 114 GLU A C 1
ATOM 1764 O O . GLU A 1 118 ? -5.986 8.901 44.835 1.00 31.33 114 GLU A O 1
ATOM 1776 N N . TYR A 1 119 ? -7.540 10.168 43.840 1.00 27.44 115 TYR A N 1
ATOM 1777 C CA . TYR A 1 119 ? -7.971 10.772 45.090 1.00 27.85 115 TYR A CA 1
ATOM 1778 C C . TYR A 1 119 ? -8.556 9.709 46.013 1.00 29.92 115 TYR A C 1
ATOM 1779 O O . TYR A 1 119 ? -8.184 9.610 47.183 1.00 31.81 115 TYR A O 1
ATOM 1797 N N . VAL A 1 120 ? -9.477 8.912 45.484 1.00 29.49 116 VAL A N 1
ATOM 1798 C CA . VAL A 1 120 ? -10.135 7.879 46.279 1.00 32.97 116 VAL A CA 1
ATOM 1799 C C . VAL A 1 120 ? -9.130 6.827 46.773 1.00 35.25 116 VAL A C 1
ATOM 1800 O O . VAL A 1 120 ? -9.248 6.348 47.906 1.00 37.06 116 VAL A O 1
ATOM 1813 N N . LYS A 1 121 ? -8.142 6.470 45.948 1.00 35.91 117 LYS A N 1
ATOM 1814 C CA . LYS A 1 121 ? -7.112 5.516 46.386 1.00 40.39 117 LYS A CA 1
ATOM 1815 C C . LYS A 1 121 ? -6.290 6.094 47.540 1.00 43.03 117 LYS A C 1
ATOM 1816 O O . LYS A 1 121 ? -5.982 5.401 48.501 1.00 45.86 117 LYS A O 1
ATOM 1835 N N . ALA A 1 122 ? -5.946 7.374 47.436 1.00 42.68 118 ALA A N 1
ATOM 1836 C CA . ALA A 1 122 ? -5.185 8.068 48.471 1.00 44.35 118 ALA A CA 1
ATOM 1837 C C . ALA A 1 122 ? -6.008 8.322 49.738 1.00 45.44 118 ALA A C 1
ATOM 1838 O O . ALA A 1 122 ? -5.463 8.354 50.835 1.00 47.85 118 ALA A O 1
ATOM 1845 N N . ASN A 1 123 ? -7.317 8.493 49.579 1.00 43.73 119 ASN A N 1
ATOM 1846 C CA . ASN A 1 123 ? -8.202 8.877 50.679 1.00 45.44 119 ASN A CA 1
ATOM 1847 C C . ASN A 1 123 ? -9.445 8.001 50.762 1.00 43.18 119 ASN A C 1
ATOM 1848 O O . ASN A 1 123 ? -10.557 8.489 50.550 1.00 39.30 119 ASN A O 1
ATOM 1859 N N . PRO A 1 124 ? -9.274 6.713 51.090 1.00 46.85 120 PRO A N 1
ATOM 1860 C CA . PRO A 1 124 ? -10.420 5.791 51.117 1.00 47.80 120 PRO A CA 1
ATOM 1861 C C . PRO A 1 124 ? -11.564 6.252 52.029 1.00 47.98 120 PRO A C 1
ATOM 1862 O O . PRO A 1 124 ? -12.721 6.013 51.699 1.00 48.76 120 PRO A O 1
ATOM 1873 N N . ASN A 1 125 ? -11.251 6.909 53.141 1.00 46.59 121 ASN A N 1
ATOM 1874 C CA . ASN A 1 125 ? -12.283 7.372 54.064 1.00 44.59 121 ASN A CA 1
ATOM 1875 C C . ASN A 1 125 ? -12.555 8.861 53.936 1.00 41.51 121 ASN A C 1
ATOM 1876 O O . ASN A 1 125 ? -12.835 9.543 54.921 1.00 41.69 121 ASN A O 1
ATOM 1887 N N . HIS A 1 126 ? -12.478 9.358 52.709 1.00 38.66 122 HIS A N 1
ATOM 1888 C CA . HIS A 1 126 ? -12.718 10.763 52.437 1.00 37.99 122 HIS A CA 1
ATOM 1889 C C . HIS A 1 126 ? -14.109 11.202 52.885 1.00 37.82 122 HIS A C 1
ATOM 1890 O O . HIS A 1 126 ? -15.051 10.410 52.923 1.00 38.11 122 HIS A O 1
ATOM 1904 N N . LYS A 1 127 ? -14.226 12.481 53.214 1.00 37.38 123 LYS A N 1
ATOM 1905 C CA . LYS A 1 127 ? -15.517 13.096 53.463 1.00 36.52 123 LYS A CA 1
ATOM 1906 C C . LYS A 1 127 ? -16.253 13.200 52.133 1.00 33.75 123 LYS A C 1
ATOM 1907 O O . LYS A 1 127 ? -15.634 13.221 51.079 1.00 32.52 123 LYS A O 1
ATOM 1911 N N . GLY A 1 128 ? -17.576 13.252 52.185 1.00 33.20 124 GLY A N 1
ATOM 1912 C CA . GLY A 1 128 ? -18.370 13.494 50.997 1.00 29.56 124 GLY A CA 1
ATOM 1913 C C . GLY A 1 128 ? -18.436 12.317 50.040 1.00 28.33 124 GLY A C 1
ATOM 1914 O O . GLY A 1 128 ? -18.033 11.189 50.360 1.00 28.60 124 GLY A O 1
ATOM 1918 N N . THR A 1 129 ? -18.961 12.602 48.852 1.00 26.00 125 THR A N 1
ATOM 1919 C CA . THR A 1 129 ? -19.118 11.620 47.793 1.00 25.99 125 THR A CA 1
ATOM 1920 C C . THR A 1 129 ? -18.486 12.137 46.524 1.00 23.03 125 THR A C 1
ATOM 1921 O O . THR A 1 129 ? -18.702 13.286 46.133 1.00 21.90 125 THR A O 1
ATOM 1932 N N . ILE A 1 130 ? -17.691 11.292 45.885 1.00 22.82 126 ILE A N 1
ATOM 1933 C CA . ILE A 1 130 ? -17.136 11.602 44.578 1.00 23.15 126 ILE A CA 1
ATOM 1934 C C . ILE A 1 130 ? -17.892 10.800 43.529 1.00 21.58 126 ILE A C 1
ATOM 1935 O O . ILE A 1 130 ? -17.968 9.590 43.602 1.00 23.40 126 ILE A O 1
ATOM 1951 N N . ALA A 1 131 ? -18.470 11.494 42.562 1.00 20.52 127 ALA A N 1
ATOM 1952 C CA . ALA A 1 131 ? -19.324 10.848 41.580 1.00 21.03 127 ALA A CA 1
ATOM 1953 C C . ALA A 1 131 ? -18.916 11.193 40.164 1.00 21.17 127 ALA A C 1
ATOM 1954 O O . ALA A 1 131 ? -18.238 12.196 39.918 1.00 19.24 127 ALA A O 1
ATOM 1961 N N . LEU A 1 132 ? -19.322 10.338 39.236 1.00 22.02 128 LEU A N 1
ATOM 1962 C CA . LEU A 1 132 ? -19.149 10.607 37.818 1.00 21.59 128 LEU A CA 1
ATOM 1963 C C . LEU A 1 132 ? -20.463 10.396 37.126 1.00 19.82 128 LEU A C 1
ATOM 1964 O O . LEU A 1 132 ? -21.130 9.384 37.339 1.00 20.77 128 LEU A O 1
ATOM 1980 N N . LEU A 1 133 ? -20.833 11.368 36.308 1.00 17.11 129 LEU A N 1
ATOM 1981 C CA . LEU A 1 133 ? -22.105 11.332 35.615 1.00 17.15 129 LEU A CA 1
ATOM 1982 C C . LEU A 1 133 ? -21.813 11.449 34.145 1.00 14.90 129 LEU A C 1
ATOM 1983 O O . LEU A 1 133 ? -21.492 12.526 33.663 1.00 13.56 129 LEU A O 1
ATOM 1999 N N . ILE A 1 134 ? -21.932 10.336 33.437 1.00 16.80 130 ILE A N 1
ATOM 2000 C CA . ILE A 1 134 ? -21.454 10.235 32.076 1.00 17.49 130 ILE A CA 1
ATOM 2001 C C . ILE A 1 134 ? -22.569 9.782 31.158 1.00 17.61 130 ILE A C 1
ATOM 2002 O O . ILE A 1 134 ? -23.285 8.838 31.454 1.00 19.09 130 ILE A O 1
ATOM 2018 N N . THR A 1 135 ? -22.708 10.490 30.045 1.00 15.98 131 THR A N 1
ATOM 2019 C CA . THR A 1 135 ? -23.751 10.230 29.077 1.00 16.06 131 THR A CA 1
ATOM 2020 C C . THR A 1 135 ? -23.164 9.992 27.704 1.00 17.07 131 THR A C 1
ATOM 2021 O O . THR A 1 135 ? -22.070 10.480 27.408 1.00 17.10 131 THR A O 1
ATOM 2032 N N . SER A 1 136 ? -23.906 9.262 26.862 1.00 18.05 132 SER A N 1
ATOM 2033 C CA . SER A 1 136 ? -23.492 9.012 25.484 1.00 18.98 132 SER A CA 1
ATOM 2034 C C . SER A 1 136 ? -24.234 9.892 24.475 1.00 22.17 132 SER A C 1
ATOM 2035 O O . SER A 1 136 ? -24.118 9.680 23.271 1.00 20.47 132 SER A O 1
ATOM 2043 N N . ASP A 1 137 ? -25.010 10.867 24.946 1.00 21.77 133 ASP A N 1
ATOM 2044 C CA . ASP A 1 137 ? -25.598 11.840 24.021 1.00 23.90 133 ASP A CA 1
ATOM 2045 C C . ASP A 1 137 ? -25.667 13.234 24.620 1.00 22.46 133 ASP A C 1
ATOM 2046 O O . ASP A 1 137 ? -26.682 13.636 25.216 1.00 23.21 133 ASP A O 1
ATOM 2055 N N . GLU A 1 138 ? -24.573 13.970 24.481 1.00 21.17 134 GLU A N 1
ATOM 2056 C CA . GLU A 1 138 ? -24.565 15.384 24.824 1.00 18.86 134 GLU A CA 1
ATOM 2057 C C . GLU A 1 138 ? -24.633 16.248 23.569 1.00 18.50 134 GLU A C 1
ATOM 2058 O O . GLU A 1 138 ? -25.110 17.380 23.615 1.00 19.32 134 GLU A O 1
ATOM 2070 N N . GLU A 1 139 ? -24.160 15.701 22.454 1.00 18.66 135 GLU A N 1
ATOM 2071 C CA . GLU A 1 139 ? -23.904 16.492 21.249 1.00 18.86 135 GLU A CA 1
ATOM 2072 C C . GLU A 1 139 ? -25.116 16.590 20.332 1.00 20.94 135 GLU A C 1
ATOM 2073 O O . GLU A 1 139 ? -25.177 17.468 19.462 1.00 21.94 135 GLU A O 1
ATOM 2085 N N . ALA A 1 140 ? -26.071 15.687 20.503 1.00 22.88 136 ALA A N 1
ATOM 2086 C CA . ALA A 1 140 ? -27.195 15.613 19.578 1.00 26.00 136 ALA A CA 1
ATOM 2087 C C . ALA A 1 140 ? -28.482 16.084 20.253 1.00 28.49 136 ALA A C 1
ATOM 2088 O O . ALA A 1 140 ? -28.519 17.175 20.823 1.00 28.76 136 ALA A O 1
ATOM 2095 N N . THR A 1 141 ? -29.535 15.276 20.191 1.00 30.26 137 THR A N 1
ATOM 2096 C CA . THR A 1 141 ? -30.827 15.689 20.706 1.00 31.48 137 THR A CA 1
ATOM 2097 C C . THR A 1 141 ? -30.774 15.805 22.227 1.00 29.17 137 THR A C 1
ATOM 2098 O O . THR A 1 141 ? -31.392 16.695 22.831 1.00 28.05 137 THR A O 1
ATOM 2109 N N . ALA A 1 142 ? -30.019 14.908 22.849 1.00 28.43 138 ALA A N 1
ATOM 2110 C CA . ALA A 1 142 ? -29.784 14.977 24.282 1.00 26.89 138 ALA A CA 1
ATOM 2111 C C . ALA A 1 142 ? -31.084 14.934 25.093 1.00 27.11 138 ALA A C 1
ATOM 2112 O O . ALA A 1 142 ? -31.186 15.554 26.149 1.00 28.39 138 ALA A O 1
ATOM 2119 N N . LYS A 1 143 ? -32.072 14.193 24.616 1.00 26.76 139 LYS A N 1
ATOM 2120 C CA . LYS A 1 143 ? -33.332 14.079 25.336 1.00 28.15 139 LYS A CA 1
ATOM 2121 C C . LYS A 1 143 ? -33.283 12.965 26.392 1.00 25.74 139 LYS A C 1
ATOM 2122 O O . LYS A 1 143 ? -34.066 12.972 27.348 1.00 24.63 139 LYS A O 1
ATOM 2141 N N . ASP A 1 144 ? -32.371 12.011 26.207 1.00 24.24 140 ASP A N 1
ATOM 2142 C CA . ASP A 1 144 ? -32.317 10.806 27.044 1.00 24.76 140 ASP A CA 1
ATOM 2143 C C . ASP A 1 144 ? -30.977 10.637 27.760 1.00 21.24 140 ASP A C 1
ATOM 2144 O O . ASP A 1 144 ? -30.639 9.535 28.186 1.00 21.36 140 ASP A O 1
ATOM 2153 N N . GLY A 1 145 ? -30.216 11.722 27.889 1.00 19.38 141 GLY A N 1
ATOM 2154 C CA . GLY A 1 145 ? -28.892 11.664 28.488 1.00 16.74 141 GLY A CA 1
ATOM 2155 C C . GLY A 1 145 ? -28.874 12.205 29.900 1.00 16.34 141 GLY A C 1
ATOM 2156 O O . GLY A 1 145 ? -29.604 11.730 30.767 1.00 16.40 141 GLY A O 1
ATOM 2160 N N . THR A 1 146 ? -28.041 13.209 30.123 1.00 15.31 142 THR A N 1
ATOM 2161 C CA . THR A 1 146 ? -27.832 13.748 31.447 1.00 15.38 142 THR A CA 1
ATOM 2162 C C . THR A 1 146 ? -29.164 14.111 32.084 1.00 17.14 142 THR A C 1
ATOM 2163 O O . THR A 1 146 ? -29.352 13.925 33.284 1.00 18.12 142 THR A O 1
ATOM 2174 N N . ILE A 1 147 ? -30.104 14.590 31.283 1.00 18.24 143 ILE A N 1
ATOM 2175 C CA . ILE A 1 147 ? -31.378 15.034 31.831 1.00 19.83 143 ILE A CA 1
ATOM 2176 C C . ILE A 1 147 ? -32.176 13.844 32.380 1.00 20.27 143 ILE A C 1
ATOM 2177 O O . ILE A 1 147 ? -32.910 13.982 33.358 1.00 20.35 143 ILE A O 1
ATOM 2193 N N . HIS A 1 148 ? -32.020 12.676 31.770 1.00 19.80 144 HIS A N 1
ATOM 2194 C CA . HIS A 1 148 ? -32.630 11.465 32.305 1.00 19.12 144 HIS A CA 1
ATOM 2195 C C . HIS A 1 148 ? -32.046 11.091 33.668 1.00 19.73 144 HIS A C 1
ATOM 2196 O O . HIS A 1 148 ? -32.774 10.677 34.572 1.00 20.73 144 HIS A O 1
ATOM 2210 N N . VAL A 1 149 ? -30.731 11.202 33.805 1.00 18.16 145 VAL A N 1
ATOM 2211 C CA . VAL A 1 149 ? -30.083 10.916 35.075 1.00 18.24 145 VAL A CA 1
ATOM 2212 C C . VAL A 1 149 ? -30.563 11.902 36.150 1.00 18.62 145 VAL A C 1
ATOM 2213 O O . VAL A 1 149 ? -30.917 11.503 37.270 1.00 19.52 145 VAL A O 1
ATOM 2226 N N . VAL A 1 150 ? -30.587 13.181 35.798 1.00 18.61 146 VAL A N 1
ATOM 2227 C CA . VAL A 1 150 ? -30.999 14.232 36.735 1.00 19.33 146 VAL A CA 1
ATOM 2228 C C . VAL A 1 150 ? -32.427 13.965 37.227 1.00 20.92 146 VAL A C 1
ATOM 2229 O O . VAL A 1 150 ? -32.693 13.990 38.429 1.00 22.45 146 VAL A O 1
ATOM 2242 N N . GLU A 1 151 ? -33.331 13.658 36.304 1.00 21.82 147 GLU A N 1
ATOM 2243 C CA . GLU A 1 151 ? -34.709 13.338 36.670 1.00 24.94 147 GLU A CA 1
ATOM 2244 C C . GLU A 1 151 ? -34.813 12.150 37.604 1.00 22.45 147 GLU A C 1
ATOM 2245 O O . GLU A 1 151 ? -35.598 12.169 38.560 1.00 25.59 147 GLU A O 1
ATOM 2257 N N . THR A 1 152 ? -34.045 11.104 37.319 1.00 24.38 148 THR A N 1
ATOM 2258 C CA . THR A 1 152 ? -34.020 9.942 38.181 1.00 26.20 148 THR A CA 1
ATOM 2259 C C . THR A 1 152 ? -33.538 10.291 39.591 1.00 25.60 148 THR A C 1
ATOM 2260 O O . THR A 1 152 ? -34.168 9.901 40.572 1.00 26.82 148 THR A O 1
ATOM 2271 N N . LEU A 1 153 ? -32.430 11.020 39.700 1.00 23.96 149 LEU A N 1
ATOM 2272 C CA . LEU A 1 153 ? -31.895 11.391 41.017 1.00 23.42 149 LEU A CA 1
ATOM 2273 C C . LEU A 1 153 ? -32.865 12.280 41.791 1.00 24.11 149 LEU A C 1
ATOM 2274 O O . LEU A 1 153 ? -33.073 12.099 42.988 1.00 24.81 149 LEU A O 1
ATOM 2290 N N . MET A 1 154 ? -33.463 13.250 41.117 1.00 24.21 150 MET A N 1
ATOM 2291 C CA . MET A 1 154 ? -34.376 14.165 41.794 1.00 26.73 150 MET A CA 1
ATOM 2292 C C . MET A 1 154 ? -35.626 13.435 42.304 1.00 29.03 150 MET A C 1
ATOM 2293 O O . MET A 1 154 ? -36.197 13.770 43.354 1.00 30.83 150 MET A O 1
ATOM 2307 N N . ALA A 1 155 ? -36.039 12.413 41.577 1.00 29.05 151 ALA A N 1
ATOM 2308 C CA . ALA A 1 155 ? -37.278 11.750 41.898 1.00 31.19 151 ALA A CA 1
ATOM 2309 C C . ALA A 1 155 ? -37.136 10.956 43.194 1.00 35.28 151 ALA A C 1
ATOM 2310 O O . ALA A 1 155 ? -38.129 10.678 43.869 1.00 40.50 151 ALA A O 1
ATOM 2317 N N . ARG A 1 156 ? -35.902 10.603 43.544 1.00 32.86 152 ARG A N 1
ATOM 2318 C CA . ARG A 1 156 ? -35.620 9.893 44.794 1.00 34.17 152 ARG A CA 1
ATOM 2319 C C . ARG A 1 156 ? -34.851 10.782 45.791 1.00 33.86 152 ARG A C 1
ATOM 2320 O O . ARG A 1 156 ? -34.208 10.287 46.721 1.00 32.50 152 ARG A O 1
ATOM 2341 N N . ASP A 1 157 ? -34.940 12.090 45.570 1.00 35.16 153 ASP A N 1
ATOM 2342 C CA . ASP A 1 157 ? -34.238 13.118 46.357 1.00 39.73 153 ASP A CA 1
ATOM 2343 C C . ASP A 1 157 ? -32.757 12.825 46.659 1.00 36.73 153 ASP A C 1
ATOM 2344 O O . ASP A 1 157 ? -32.276 13.059 47.772 1.00 36.50 153 ASP A O 1
ATOM 2353 N N . GLU A 1 158 ? -32.026 12.342 45.659 1.00 34.25 154 GLU A N 1
ATOM 2354 C CA . GLU A 1 158 ? -30.583 12.201 45.793 1.00 32.49 154 GLU A CA 1
ATOM 2355 C C . GLU A 1 158 ? -29.943 13.519 45.361 1.00 29.73 154 GLU A C 1
ATOM 2356 O O . GLU A 1 158 ? -30.403 14.166 44.409 1.00 29.34 154 GLU A O 1
ATOM 2368 N N . LYS A 1 159 ? -28.882 13.913 46.058 1.00 29.52 155 LYS A N 1
ATOM 2369 C CA . LYS A 1 159 ? -28.365 15.271 45.937 1.00 28.91 155 LYS A CA 1
ATOM 2370 C C . LYS A 1 159 ? -27.037 15.315 45.199 1.00 24.34 155 LYS A C 1
ATOM 2371 O O . LYS A 1 159 ? -26.228 14.383 45.283 1.00 22.59 155 LYS A O 1
ATOM 2390 N N . ILE A 1 160 ? -26.844 16.397 44.448 1.00 21.20 156 ILE A N 1
ATOM 2391 C CA . ILE A 1 160 ? -25.530 16.779 43.940 1.00 20.16 156 ILE A CA 1
ATOM 2392 C C . ILE A 1 160 ? -25.272 18.182 44.460 1.00 19.17 156 ILE A C 1
ATOM 2393 O O . ILE A 1 160 ? -26.099 19.076 44.271 1.00 20.04 156 ILE A O 1
ATOM 2409 N N . THR A 1 161 ? -24.139 18.361 45.135 1.00 18.58 157 THR A N 1
ATOM 2410 C CA . THR A 1 161 ? -23.801 19.638 45.759 1.00 18.64 157 THR A CA 1
ATOM 2411 C C . THR A 1 161 ? -23.029 20.522 44.787 1.00 17.22 157 THR A C 1
ATOM 2412 O O . THR A 1 161 ? -23.330 21.707 44.610 1.00 16.93 157 THR A O 1
ATOM 2423 N N . TYR A 1 162 ? -22.041 19.908 44.144 1.00 16.72 158 TYR A N 1
ATOM 2424 C CA . TYR A 1 162 ? -21.123 20.592 43.252 1.00 14.93 158 TYR A CA 1
ATOM 2425 C C . TYR A 1 162 ? -20.943 19.737 42.026 1.00 14.29 158 TYR A C 1
ATOM 2426 O O . TYR A 1 162 ? -20.826 18.520 42.123 1.00 14.87 158 TYR A O 1
ATOM 2444 N N . CYS A 1 163 ? -20.899 20.366 40.868 1.00 13.88 159 CYS A N 1
ATOM 2445 C CA . CYS A 1 163 ? -20.636 19.621 39.652 1.00 13.89 159 CYS A CA 1
ATOM 2446 C C . CYS A 1 163 ? -19.589 20.330 38.789 1.00 12.96 159 CYS A C 1
ATOM 2447 O O . CYS A 1 163 ? -19.740 21.497 38.412 1.00 11.99 159 CYS A O 1
ATOM 2455 N N . MET A 1 164 ? -18.519 19.600 38.504 1.00 12.17 160 MET A N 1
ATOM 2456 C CA . MET A 1 164 ? -17.470 20.048 37.602 1.00 11.64 160 MET A CA 1
ATOM 2457 C C . MET A 1 164 ? -17.682 19.384 36.243 1.00 11.07 160 MET A C 1
ATOM 2458 O O . MET A 1 164 ? -17.591 18.157 36.122 1.00 11.74 160 MET A O 1
ATOM 2472 N N . VAL A 1 165 ? -17.965 20.196 35.228 1.00 10.80 161 VAL A N 1
ATOM 2473 C CA . VAL A 1 165 ? -18.158 19.708 33.872 1.00 11.18 161 VAL A CA 1
ATOM 2474 C C . VAL A 1 165 ? -16.849 19.866 33.108 1.00 12.42 161 VAL A C 1
ATOM 2475 O O . VAL A 1 165 ? -16.349 20.970 32.995 1.00 12.86 161 VAL A O 1
ATOM 2488 N N . GLY A 1 166 ? -16.302 18.766 32.603 1.00 12.91 162 GLY A N 1
ATOM 2489 C CA . GLY A 1 166 ? -15.007 18.777 31.935 1.00 13.76 162 GLY A CA 1
ATOM 2490 C C . GLY A 1 166 ? -14.963 19.189 30.462 1.00 13.29 162 GLY A C 1
ATOM 2491 O O . GLY A 1 166 ? -14.035 18.831 29.729 1.00 15.08 162 GLY A O 1
ATOM 2495 N N . GLU A 1 167 ? -15.931 19.969 30.011 1.00 13.12 163 GLU A N 1
ATOM 2496 C CA . GLU A 1 167 ? -15.873 20.518 28.653 1.00 12.92 163 GLU A CA 1
ATOM 2497 C C . GLU A 1 167 ? -14.644 21.427 28.483 1.00 12.60 163 GLU A C 1
ATOM 2498 O O . GLU A 1 167 ? -14.207 22.080 29.429 1.00 12.87 163 GLU A O 1
ATOM 2510 N N . PRO A 1 168 ? -14.093 21.501 27.261 1.00 13.25 164 PRO A N 1
ATOM 2511 C CA . PRO A 1 168 ? -12.895 22.328 27.019 1.00 12.80 164 PRO A CA 1
ATOM 2512 C C . PRO A 1 168 ? -13.114 23.835 27.114 1.00 13.36 164 PRO A C 1
ATOM 2513 O O . PRO A 1 168 ? -13.533 24.466 26.155 1.00 13.90 164 PRO A O 1
ATOM 2524 N N . SER A 1 169 ? -12.787 24.419 28.266 1.00 13.42 165 SER A N 1
ATOM 2525 C CA . SER A 1 169 ? -13.072 25.831 28.527 1.00 13.06 165 SER A CA 1
ATOM 2526 C C . SER A 1 169 ? -11.961 26.776 28.136 1.00 12.38 165 SER A C 1
ATOM 2527 O O . SER A 1 169 ? -12.206 27.967 27.974 1.00 13.42 165 SER A O 1
ATOM 2535 N N . SER A 1 170 ? -10.743 26.254 28.008 1.00 11.80 166 SER A N 1
ATOM 2536 C CA . SER A 1 170 ? -9.555 27.094 27.853 1.00 12.42 166 SER A CA 1
ATOM 2537 C C . SER A 1 170 ? -9.443 27.660 26.442 1.00 13.99 166 SER A C 1
ATOM 2538 O O . SER A 1 170 ? -9.699 26.943 25.474 1.00 15.07 166 SER A O 1
ATOM 2546 N N . ALA A 1 171 ? -9.052 28.942 26.336 1.00 14.36 167 ALA A N 1
ATOM 2547 C CA . ALA A 1 171 ? -9.005 29.649 25.053 1.00 15.21 167 ALA A CA 1
ATOM 2548 C C . ALA A 1 171 ? -7.649 29.617 24.337 1.00 18.60 167 ALA A C 1
ATOM 2549 O O . ALA A 1 171 ? -7.565 29.181 23.186 1.00 19.79 167 ALA A O 1
ATOM 2556 N N . LYS A 1 172 ? -6.602 30.107 24.990 1.00 19.65 168 LYS A N 1
ATOM 2557 C CA . LYS A 1 172 ? -5.258 30.165 24.390 1.00 25.37 168 LYS A CA 1
ATOM 2558 C C . LYS A 1 172 ? -4.234 29.362 25.179 1.00 20.91 168 LYS A C 1
ATOM 2559 O O . LYS A 1 172 ? -3.323 28.777 24.611 1.00 20.40 168 LYS A O 1
ATOM 2578 N N . ASN A 1 173 ? -4.369 29.383 26.498 1.00 18.71 169 ASN A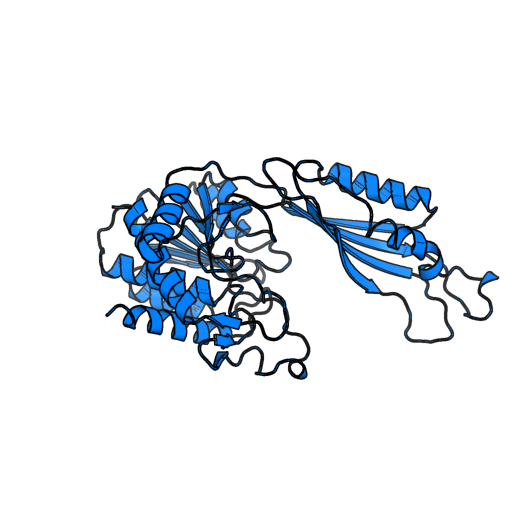 N 1
ATOM 2579 C CA . ASN A 1 173 ? -3.525 28.597 27.397 1.00 18.42 169 ASN A CA 1
ATOM 2580 C C . ASN A 1 173 ? -4.393 27.850 28.387 1.00 16.17 169 ASN A C 1
ATOM 2581 O O . ASN A 1 173 ? -5.377 28.394 28.861 1.00 15.03 169 ASN A O 1
ATOM 2592 N N . LEU A 1 174 ? -4.024 26.616 28.716 1.00 15.88 170 LEU A N 1
ATOM 2593 C CA . LEU A 1 174 ? -4.760 25.836 29.701 1.00 15.27 170 LEU A CA 1
ATOM 2594 C C . LEU A 1 174 ? -4.959 26.620 30.989 1.00 14.57 170 LEU A C 1
ATOM 2595 O O . LEU A 1 174 ? -4.017 27.178 31.524 1.00 16.66 170 LEU A O 1
ATOM 2611 N N . GLY A 1 175 ? -6.187 26.654 31.478 1.00 13.62 171 GLY A N 1
ATOM 2612 C CA . GLY A 1 175 ? -6.471 27.324 32.728 1.00 13.72 171 GLY A CA 1
ATOM 2613 C C . GLY A 1 175 ? -6.829 28.788 32.608 1.00 14.47 171 GLY A C 1
ATOM 2614 O O . GLY A 1 175 ? -7.091 29.426 33.627 1.00 15.49 171 GLY A O 1
ATOM 2618 N N . ASP A 1 176 ? -6.870 29.343 31.396 1.00 12.47 172 ASP A N 1
ATOM 2619 C CA . ASP A 1 176 ? -7.101 30.785 31.291 1.00 12.15 172 ASP A CA 1
ATOM 2620 C C . ASP A 1 176 ? -8.582 31.143 31.463 1.00 10.77 172 ASP A C 1
ATOM 2621 O O . ASP A 1 176 ? -8.901 32.302 31.743 1.00 11.63 172 ASP A O 1
ATOM 2630 N N . VAL A 1 177 ? -9.461 30.142 31.354 1.00 10.25 173 VAL A N 1
ATOM 2631 C CA . VAL A 1 177 ? -10.911 30.322 31.448 1.00 10.61 173 VAL A CA 1
ATOM 2632 C C . VAL A 1 177 ? -11.601 29.154 32.140 1.00 11.20 173 VAL A C 1
ATOM 2633 O O . VAL A 1 177 ? -11.304 27.991 31.860 1.00 11.54 173 VAL A O 1
ATOM 2646 N N . VAL A 1 178 ? -12.527 29.471 33.047 1.00 12.01 174 VAL A N 1
ATOM 2647 C CA . VAL A 1 178 ? -13.501 28.501 33.525 1.00 12.17 174 VAL A CA 1
ATOM 2648 C C . VAL A 1 178 ? -14.875 29.056 33.191 1.00 11.37 174 VAL A C 1
ATOM 2649 O O . VAL A 1 178 ? -15.024 30.254 32.965 1.00 10.24 174 VAL A O 1
ATOM 2662 N N . LYS A 1 179 ? -15.887 28.197 33.137 1.00 11.19 175 LYS A N 1
ATOM 2663 C CA . LYS A 1 179 ? -17.229 28.678 32.781 1.00 12.27 175 LYS A CA 1
ATOM 2664 C C . LYS A 1 179 ? -18.239 28.532 33.919 1.00 10.85 175 LYS A C 1
ATOM 2665 O O . LYS A 1 179 ? -18.396 27.470 34.507 1.00 11.98 175 LYS A O 1
ATOM 2684 N N . ASN A 1 180 ? -18.908 29.641 34.208 1.00 11.40 176 ASN A N 1
ATOM 2685 C CA . ASN A 1 180 ? -19.884 29.740 35.277 1.00 14.16 176 ASN A CA 1
ATOM 2686 C C . ASN A 1 180 ? -21.303 29.857 34.724 1.00 14.12 176 ASN A C 1
ATOM 2687 O O . ASN A 1 180 ? -22.234 30.170 35.461 1.00 14.78 176 ASN A O 1
ATOM 2698 N N . GLY A 1 181 ? -21.469 29.645 33.421 1.00 12.53 177 GLY A N 1
ATOM 2699 C CA . GLY A 1 181 ? -22.775 29.720 32.791 1.00 12.65 177 GLY A CA 1
ATOM 2700 C C . GLY A 1 181 ? -22.647 29.583 31.282 1.00 11.07 177 GLY A C 1
ATOM 2701 O O . GLY A 1 181 ? -21.534 29.498 30.774 1.00 10.18 177 GLY A O 1
ATOM 2705 N N . ARG A 1 182 ? -23.777 29.525 30.580 1.00 10.80 178 ARG A N 1
ATOM 2706 C CA . ARG A 1 182 ? -23.788 29.374 29.127 1.00 10.48 178 ARG A CA 1
ATOM 2707 C C . ARG A 1 182 ? -24.972 30.096 28.516 1.00 9.93 178 ARG A C 1
ATOM 2708 O O . ARG A 1 182 ? -26.029 30.212 29.142 1.00 10.20 178 ARG A O 1
ATOM 2729 N N . ARG A 1 183 ? -24.804 30.528 27.277 1.00 9.06 179 ARG A N 1
ATOM 2730 C CA . ARG A 1 183 ? -25.893 31.072 26.500 1.00 10.00 179 ARG A CA 1
ATOM 2731 C C . ARG A 1 183 ? -26.881 29.955 26.181 1.00 11.26 179 ARG A C 1
ATOM 2732 O O . ARG A 1 183 ? -26.554 28.770 26.306 1.00 10.88 179 ARG A O 1
ATOM 2753 N N . GLY A 1 184 ? -28.094 30.339 25.798 1.00 10.47 180 GLY A N 1
ATOM 2754 C CA . GLY A 1 184 ? -29.086 29.391 25.344 1.00 11.13 180 GLY A CA 1
ATOM 2755 C C . GLY A 1 184 ? -28.785 28.938 23.930 1.00 10.62 180 GLY A C 1
ATOM 2756 O O . GLY A 1 184 ? -27.896 29.448 23.279 1.00 10.26 180 GLY A O 1
ATOM 2760 N N . SER A 1 185 ? -29.523 27.946 23.462 1.00 12.09 181 SER A N 1
ATOM 2761 C CA . SER A 1 185 ? -29.373 27.464 22.104 1.00 12.05 181 SER A CA 1
ATOM 2762 C C . SER A 1 185 ? -30.737 27.100 21.539 1.00 12.38 181 SER A C 1
ATOM 2763 O O . SER A 1 185 ? -31.495 26.331 22.150 1.00 12.12 181 SER A O 1
ATOM 2771 N N . ILE A 1 186 ? -31.056 27.678 20.387 1.00 11.85 182 ILE A N 1
ATOM 2772 C CA . ILE A 1 186 ? -32.317 27.401 19.721 1.00 11.76 182 ILE A CA 1
ATOM 2773 C C . ILE A 1 186 ? -32.073 27.303 18.223 1.00 11.35 182 ILE A C 1
ATOM 2774 O O . ILE A 1 186 ? -31.298 28.061 17.654 1.00 10.12 182 ILE A O 1
ATOM 2790 N N . THR A 1 187 ? -32.709 26.318 17.611 1.00 12.55 183 THR A N 1
ATOM 2791 C CA . THR A 1 187 ? -32.526 26.022 16.202 1.00 13.46 183 THR A CA 1
ATOM 2792 C C . THR A 1 187 ? -33.848 26.158 15.464 1.00 13.56 183 THR A C 1
ATOM 2793 O O . THR A 1 187 ? -34.886 25.673 15.928 1.00 14.51 183 THR A O 1
ATOM 2804 N N . GLY A 1 188 ? -33.792 26.826 14.317 1.00 13.25 184 GLY A N 1
ATOM 2805 C CA . GLY A 1 188 ? -34.918 26.916 13.408 1.00 14.46 184 GLY A CA 1
ATOM 2806 C C . GLY A 1 188 ? -34.689 26.063 12.173 1.00 14.82 184 GLY A C 1
ATOM 2807 O O . GLY A 1 188 ? -33.615 26.093 11.563 1.00 13.84 184 GLY A O 1
ATOM 2811 N N . ASN A 1 189 ? -35.699 25.267 11.839 1.00 17.06 185 ASN A N 1
ATOM 2812 C CA . ASN A 1 189 ? -35.702 24.471 10.625 1.00 17.44 185 ASN A CA 1
ATOM 2813 C C . ASN A 1 189 ? -36.781 25.057 9.733 1.00 16.98 185 ASN A C 1
ATOM 2814 O O . ASN A 1 189 ? -37.982 24.871 9.968 1.00 17.54 185 ASN A O 1
ATOM 2825 N N . LEU A 1 190 ? -36.319 25.793 8.730 1.00 15.19 186 LEU A N 1
ATOM 2826 C CA . LEU A 1 190 ? -37.136 26.697 7.925 1.00 15.17 186 LEU A CA 1
ATOM 2827 C C . LEU A 1 190 ? -37.267 26.174 6.501 1.00 15.26 186 LEU A C 1
ATOM 2828 O O . LEU A 1 190 ? -36.258 25.864 5.851 1.00 14.10 186 LEU A O 1
ATOM 2844 N N . TYR A 1 191 ? -38.509 26.069 6.034 1.00 16.99 187 TYR A N 1
ATOM 2845 C CA . TYR A 1 191 ? -38.805 25.626 4.673 1.00 17.83 187 TYR A CA 1
ATOM 2846 C C . TYR A 1 191 ? -39.580 26.706 3.937 1.00 17.84 187 TYR A C 1
ATOM 2847 O O . TYR A 1 191 ? -40.714 27.017 4.292 1.00 18.91 187 TYR A O 1
ATOM 2865 N N . ILE A 1 192 ? -38.965 27.259 2.906 1.00 16.92 188 ILE A N 1
ATOM 2866 C CA . ILE A 1 192 ? -39.561 28.305 2.100 1.00 18.51 188 ILE A CA 1
ATOM 2867 C C . ILE A 1 192 ? -40.078 27.660 0.826 1.00 20.12 188 ILE A C 1
ATOM 2868 O O . ILE A 1 192 ? -39.372 26.888 0.180 1.00 18.74 188 ILE A O 1
ATOM 2884 N N . GLN A 1 193 ? -41.337 27.935 0.505 1.00 22.32 189 GLN A N 1
ATOM 2885 C CA . GLN A 1 193 ? -41.998 27.277 -0.609 1.00 27.04 189 GLN A CA 1
ATOM 2886 C C . GLN A 1 193 ? -41.940 28.148 -1.846 1.00 23.07 189 GLN A C 1
ATOM 2887 O O . GLN A 1 193 ? -42.216 29.342 -1.798 1.00 21.41 189 GLN A O 1
ATOM 2901 N N . GLY A 1 194 ? -41.573 27.530 -2.954 1.00 23.19 190 GLY A N 1
ATOM 2902 C CA . GLY A 1 194 ? -41.632 28.192 -4.238 1.00 22.11 190 GLY A CA 1
ATOM 2903 C C . GLY A 1 194 ? -42.534 27.360 -5.111 1.00 21.72 190 GLY A C 1
ATOM 2904 O O . GLY A 1 194 ? -43.412 26.668 -4.613 1.00 22.63 190 GLY A O 1
ATOM 2908 N N . ILE A 1 195 ? -42.303 27.408 -6.420 1.00 20.21 191 ILE A N 1
ATOM 2909 C CA . ILE A 1 195 ? -43.040 26.579 -7.348 1.00 20.38 191 ILE A CA 1
ATOM 2910 C C . ILE A 1 195 ? -42.053 25.971 -8.321 1.00 15.63 191 ILE A C 1
ATOM 2911 O O . ILE A 1 195 ? -41.304 26.696 -8.968 1.00 15.51 191 ILE A O 1
ATOM 2927 N N . GLN A 1 196 ? -42.066 24.643 -8.419 1.00 17.06 192 GLN A N 1
ATOM 2928 C CA . GLN A 1 196 ? -41.150 23.917 -9.288 1.00 17.35 192 GLN A CA 1
ATOM 2929 C C . GLN A 1 196 ? -41.464 24.175 -10.749 1.00 16.33 192 GLN A C 1
ATOM 2930 O O . GLN A 1 196 ? -42.618 24.346 -11.137 1.00 17.58 192 GLN A O 1
ATOM 2944 N N . GLY A 1 197 ? -40.433 24.191 -11.577 1.00 15.72 193 GLY A N 1
ATOM 2945 C CA . GLY A 1 197 ? -40.668 24.315 -12.988 1.00 16.19 193 GLY A CA 1
ATOM 2946 C C . GLY A 1 197 ? -39.396 24.276 -13.777 1.00 15.82 193 GLY A C 1
ATOM 2947 O O . GLY A 1 197 ? -38.357 23.790 -13.333 1.00 16.05 193 GLY A O 1
ATOM 2951 N N . HIS A 1 198 ? -39.516 24.787 -14.980 1.00 14.52 194 HIS A N 1
ATOM 2952 C CA . HIS A 1 198 ? -38.449 24.775 -15.943 1.00 14.63 194 HIS A CA 1
ATOM 2953 C C . HIS A 1 198 ? -37.633 26.049 -15.792 1.00 13.39 194 HIS A C 1
ATOM 2954 O O . HIS A 1 198 ? -38.173 27.146 -15.782 1.00 14.62 194 HIS A O 1
ATOM 2968 N N . VAL A 1 199 ? -36.331 25.865 -15.684 1.00 13.53 195 VAL A N 1
ATOM 2969 C CA . VAL A 1 199 ? -35.357 26.932 -15.512 1.00 14.75 195 VAL A CA 1
ATOM 2970 C C . VAL A 1 199 ? -35.498 28.024 -16.594 1.00 13.23 195 VAL A C 1
ATOM 2971 O O . VAL A 1 199 ? -35.349 29.214 -16.320 1.00 12.61 195 VAL A O 1
ATOM 2984 N N . ALA A 1 200 ? -35.829 27.619 -17.818 1.00 12.52 196 ALA A N 1
ATOM 2985 C CA . ALA A 1 200 ? -35.958 28.545 -18.950 1.00 12.63 196 ALA A CA 1
ATOM 2986 C C . ALA A 1 200 ? -37.364 29.148 -19.063 1.00 13.16 196 ALA A C 1
ATOM 2987 O O . ALA A 1 200 ? -37.647 29.919 -19.987 1.00 13.38 196 ALA A O 1
ATOM 2994 N N . TYR A 1 201 ? -38.246 28.787 -18.135 1.00 13.52 197 TYR A N 1
ATOM 2995 C CA . TYR A 1 201 ? -39.582 29.387 -18.055 1.00 14.09 197 TYR A CA 1
ATOM 2996 C C . TYR A 1 201 ? -39.837 29.865 -16.625 1.00 15.44 197 TYR A C 1
ATOM 2997 O O . TYR A 1 201 ? -40.824 29.480 -15.994 1.00 15.08 197 TYR A O 1
ATOM 3015 N N . PRO A 1 202 ? -38.959 30.732 -16.113 1.00 16.20 198 PRO A N 1
ATOM 3016 C CA . PRO A 1 202 ? -39.048 31.107 -14.697 1.00 17.50 198 PRO A CA 1
ATOM 3017 C C . PRO A 1 202 ? -40.318 31.872 -14.374 1.00 17.40 198 PRO A C 1
ATOM 3018 O O . PRO A 1 202 ? -40.739 31.908 -13.228 1.00 17.18 198 PRO A O 1
ATOM 3029 N N . HIS A 1 203 ? -40.940 32.464 -15.383 1.00 19.30 199 HIS A N 1
ATOM 3030 C CA . HIS A 1 203 ? -42.143 33.235 -15.155 1.00 20.21 199 HIS A CA 1
ATOM 3031 C C . HIS A 1 203 ? -43.349 32.325 -14.864 1.00 20.73 199 HIS A C 1
ATOM 3032 O O . HIS A 1 203 ? -44.378 32.786 -14.374 1.00 21.17 199 HIS A O 1
ATOM 3046 N N . LEU A 1 204 ? -43.217 31.033 -15.150 1.00 18.95 200 LEU A N 1
ATOM 3047 C CA . LEU A 1 204 ? -44.284 30.068 -14.852 1.00 20.35 200 LEU A CA 1
ATOM 3048 C C . LEU A 1 204 ? -44.014 29.334 -13.542 1.00 19.80 200 LEU A C 1
ATOM 3049 O O . LEU A 1 204 ? -44.736 28.401 -13.162 1.00 21.34 200 LEU A O 1
ATOM 3065 N N . ALA A 1 205 ? -42.955 29.751 -12.858 1.00 17.43 201 ALA A N 1
ATOM 3066 C CA . ALA A 1 205 ? -42.521 29.080 -11.643 1.00 17.09 201 ALA A CA 1
ATOM 3067 C C . ALA A 1 205 ? -42.189 30.124 -10.588 1.00 16.75 201 ALA A C 1
ATOM 3068 O O . ALA A 1 205 ? -42.414 31.313 -10.801 1.00 16.98 201 ALA A O 1
ATOM 3075 N N . GLU A 1 206 ? -41.648 29.680 -9.462 1.00 17.53 202 GLU A N 1
ATOM 3076 C CA . GLU A 1 206 ? -41.145 30.606 -8.464 1.00 18.77 202 GLU A CA 1
ATOM 3077 C C . GLU A 1 206 ? -39.956 30.004 -7.739 1.00 16.47 202 GLU A C 1
ATOM 3078 O O . GLU A 1 206 ? -40.103 29.059 -6.973 1.00 16.63 202 GLU A O 1
ATOM 3090 N N . ASN A 1 207 ? -38.773 30.555 -7.984 1.00 15.20 203 ASN A N 1
ATOM 3091 C CA . ASN A 1 207 ? -37.544 30.010 -7.423 1.00 15.00 203 ASN A CA 1
ATOM 3092 C C . ASN A 1 207 ? -37.347 30.483 -5.985 1.00 14.59 203 ASN A C 1
ATOM 3093 O O . ASN A 1 207 ? -37.103 31.668 -5.737 1.00 14.11 203 ASN A O 1
ATOM 3104 N N . PRO A 1 208 ? -37.438 29.555 -5.024 1.00 14.77 204 PRO A N 1
ATOM 3105 C CA . PRO A 1 208 ? -37.374 29.991 -3.628 1.00 14.42 204 PRO A CA 1
ATOM 3106 C C . PRO A 1 208 ? -35.981 30.474 -3.211 1.00 14.92 204 PRO A C 1
ATOM 3107 O O . PRO A 1 208 ? -35.860 31.251 -2.253 1.00 14.67 204 PRO A O 1
ATOM 3118 N N . ILE A 1 209 ? -34.938 30.036 -3.919 1.00 14.24 205 ILE A N 1
ATOM 3119 C CA . ILE A 1 209 ? -33.596 30.511 -3.612 1.00 13.76 205 ILE A CA 1
ATOM 3120 C C . ILE A 1 209 ? -33.503 31.994 -3.944 1.00 13.98 205 ILE A C 1
ATOM 3121 O O . ILE A 1 209 ? -32.997 32.794 -3.161 1.00 14.62 205 ILE A O 1
ATOM 3137 N N . HIS A 1 210 ? -33.998 32.370 -5.117 1.00 13.24 206 HIS A N 1
ATOM 3138 C CA . HIS A 1 210 ? -34.003 33.766 -5.491 1.00 12.49 206 HIS A CA 1
ATOM 3139 C C . HIS A 1 210 ? -34.898 34.574 -4.553 1.00 15.03 206 HIS A C 1
ATOM 3140 O O . HIS A 1 210 ? -34.536 35.674 -4.143 1.00 15.52 206 HIS A O 1
ATOM 3154 N N . LYS A 1 211 ? -36.075 34.052 -4.225 1.00 16.03 207 LYS A N 1
ATOM 3155 C CA . LYS A 1 211 ? -37.004 34.826 -3.414 1.00 18.28 207 LYS A CA 1
ATOM 3156 C C . LYS A 1 211 ? -36.434 35.071 -2.023 1.00 16.91 207 LYS A C 1
ATOM 3157 O O . LYS A 1 211 ? -36.701 36.108 -1.435 1.00 17.04 207 LYS A O 1
ATOM 3176 N N . ALA A 1 212 ? -35.644 34.130 -1.508 1.00 16.05 208 ALA A N 1
ATOM 3177 C CA . ALA A 1 212 ? -35.167 34.204 -0.129 1.00 15.13 208 ALA A CA 1
ATOM 3178 C C . ALA A 1 212 ? -33.770 34.798 0.021 1.00 13.79 208 ALA A C 1
ATOM 3179 O O . ALA A 1 212 ? -33.283 34.947 1.138 1.00 12.04 208 ALA A O 1
ATOM 3186 N N . ALA A 1 213 ? -33.121 35.149 -1.081 1.00 13.75 209 ALA A N 1
ATOM 3187 C CA . ALA A 1 213 ? -31.743 35.623 -1.017 1.00 14.60 209 ALA A CA 1
ATOM 3188 C C . ALA A 1 213 ? -31.572 36.835 -0.094 1.00 15.68 209 ALA A C 1
ATOM 3189 O O . ALA A 1 213 ? -30.632 36.885 0.698 1.00 14.62 209 ALA A O 1
ATOM 3196 N N . LEU A 1 214 ? -32.454 37.824 -0.198 1.00 17.19 210 LEU A N 1
ATOM 3197 C CA . LEU A 1 214 ? -32.309 39.015 0.634 1.00 18.70 210 LEU A CA 1
ATOM 3198 C C . LEU A 1 214 ? -32.519 38.699 2.107 1.00 15.91 210 LEU A C 1
ATOM 3199 O O . LEU A 1 214 ? -31.801 39.214 2.974 1.00 15.21 210 LEU A O 1
ATOM 3215 N N . PHE A 1 215 ? -33.530 37.878 2.369 1.00 13.91 211 PHE A N 1
ATOM 3216 C CA . PHE A 1 215 ? -33.830 37.392 3.708 1.00 12.83 211 PHE A CA 1
ATOM 3217 C C . PHE A 1 215 ? -32.616 36.712 4.318 1.00 12.25 211 PHE A C 1
ATOM 3218 O O . PHE A 1 215 ? -32.241 36.95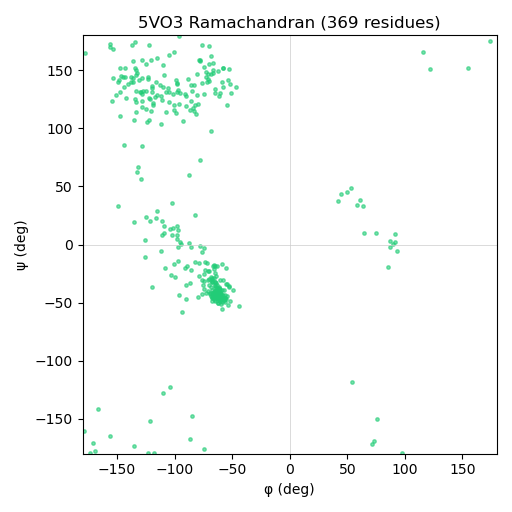9 5.455 1.00 11.78 211 PHE A O 1
ATOM 3235 N N . LEU A 1 216 ? -31.984 35.852 3.540 1.00 13.55 212 LEU A N 1
ATOM 3236 C CA . LEU A 1 216 ? -30.828 35.101 4.024 1.00 16.96 212 LEU A CA 1
ATOM 3237 C C . LEU A 1 216 ? -29.696 36.044 4.443 1.00 16.07 212 LEU A C 1
ATOM 3238 O O . LEU A 1 216 ? -29.071 35.885 5.504 1.00 15.01 212 LEU A O 1
ATOM 3254 N N . GLN A 1 217 ? -29.450 37.036 3.601 1.00 18.19 213 GLN A N 1
ATOM 3255 C CA . GLN A 1 217 ? -28.435 38.033 3.866 1.00 20.69 213 GLN A CA 1
ATOM 3256 C C . GLN A 1 217 ? -28.778 38.859 5.108 1.00 19.47 213 GLN A C 1
ATOM 3257 O O . GLN A 1 217 ? -27.904 39.101 5.941 1.00 19.73 213 GLN A O 1
ATOM 3271 N N . GLU A 1 218 ? -30.040 39.257 5.274 1.00 18.51 214 GLU A N 1
ATOM 3272 C CA A GLU A 1 218 ? -30.476 39.998 6.473 0.51 18.30 214 GLU A CA 1
ATOM 3273 C CA B GLU A 1 218 ? -30.402 40.019 6.453 0.49 18.30 214 GLU A CA 1
ATOM 3274 C C . GLU A 1 218 ? -30.381 39.154 7.728 1.00 17.53 214 GLU A C 1
ATOM 3275 O O . GLU A 1 218 ? -29.987 39.633 8.789 1.00 16.14 214 GLU A O 1
ATOM 3298 N N . LEU A 1 219 ? -30.784 37.890 7.622 1.00 16.28 215 LEU A N 1
ATOM 3299 C CA . LEU A 1 219 ? -30.763 36.980 8.767 1.00 16.10 215 LEU A CA 1
ATOM 3300 C C . LEU A 1 219 ? -29.347 36.789 9.315 1.00 16.05 215 LEU A C 1
ATOM 3301 O O . LEU A 1 219 ? -29.142 36.698 10.534 1.00 16.61 215 LEU A O 1
ATOM 3317 N N . THR A 1 220 ? -28.366 36.718 8.422 1.00 14.28 216 THR A N 1
ATOM 3318 C CA . THR A 1 220 ? -27.003 36.429 8.846 1.00 15.71 216 THR A CA 1
ATOM 3319 C C . THR A 1 220 ? -26.286 37.672 9.358 1.00 17.12 216 THR A C 1
ATOM 3320 O O . THR A 1 220 ? -25.237 37.553 9.998 1.00 18.68 216 THR A O 1
ATOM 3331 N N . THR A 1 221 ? -26.830 38.859 9.082 1.00 17.22 217 THR A N 1
ATOM 3332 C CA . THR A 1 221 ? -26.196 40.098 9.529 1.00 17.45 217 THR A CA 1
ATOM 3333 C C . THR A 1 221 ? -26.984 40.857 10.596 1.00 17.15 217 THR A C 1
ATOM 3334 O O . THR A 1 221 ? -26.503 41.846 11.122 1.00 17.26 217 THR A O 1
ATOM 3345 N N . TYR A 1 222 ? -28.186 40.403 10.923 1.00 16.04 218 TYR A N 1
ATOM 3346 C CA . TYR A 1 222 ? -28.994 41.112 11.889 1.00 16.01 218 TYR A CA 1
ATOM 3347 C C . TYR A 1 222 ? -28.318 41.067 13.261 1.00 15.69 218 TYR A C 1
ATOM 3348 O O . TYR A 1 222 ? -27.836 40.007 13.708 1.00 13.96 218 TYR A O 1
ATOM 3366 N N . GLN A 1 223 ? -28.267 42.218 13.927 1.00 16.96 219 GLN A N 1
ATOM 3367 C CA . GLN A 1 223 ? -27.670 42.294 15.261 1.00 19.42 219 GLN A CA 1
ATOM 3368 C C . GLN A 1 223 ? -28.733 42.107 16.334 1.00 16.80 219 GLN A C 1
ATOM 3369 O O . GLN A 1 223 ? -29.547 42.995 16.588 1.00 16.92 219 GLN A O 1
ATOM 3383 N N . TRP A 1 224 ? -28.717 40.936 16.962 1.00 15.74 220 TRP A N 1
ATOM 3384 C CA . TRP A 1 224 ? -29.710 40.582 17.980 1.00 15.24 220 TRP A CA 1
ATOM 3385 C C . TRP A 1 224 ? -29.558 41.418 19.223 1.00 16.07 220 TRP A C 1
ATOM 3386 O O . TRP A 1 224 ? -30.536 41.934 19.774 1.00 16.72 220 TRP A O 1
ATOM 3407 N N . ASP A 1 225 ? -28.316 41.568 19.655 1.00 15.94 221 ASP A N 1
ATOM 3408 C CA . ASP A 1 225 ? -28.011 42.383 20.816 1.00 16.92 221 ASP A CA 1
ATOM 3409 C C . ASP A 1 225 ? -26.507 42.562 20.877 1.00 17.21 221 ASP A C 1
ATOM 3410 O O . ASP A 1 225 ? -25.791 42.087 19.999 1.00 17.75 221 ASP A O 1
ATOM 3419 N N . LYS A 1 226 ? -26.031 43.246 21.905 1.00 17.54 222 LYS A N 1
ATOM 3420 C CA . LYS A 1 226 ? -24.600 43.414 22.115 1.00 18.56 222 LYS A CA 1
ATOM 3421 C C . LYS A 1 226 ? -24.127 42.746 23.397 1.00 17.63 222 LYS A C 1
ATOM 3422 O O . LYS A 1 226 ? -23.149 43.169 24.008 1.00 16.71 222 LYS A O 1
ATOM 3441 N N . GLY A 1 227 ? -24.801 41.683 23.811 1.00 15.45 223 GLY A N 1
ATOM 3442 C CA . GLY A 1 227 ? -24.408 41.028 25.043 1.00 14.65 223 GLY A CA 1
ATOM 3443 C C . GLY A 1 227 ? -24.759 41.885 26.243 1.00 14.79 223 GLY A C 1
ATOM 3444 O O . GLY A 1 227 ? -25.448 42.899 26.124 1.00 14.48 223 GLY A O 1
ATOM 3448 N N . ASN A 1 228 ? -24.296 41.466 27.413 1.00 13.80 224 ASN A N 1
ATOM 3449 C CA . ASN A 1 228 ? -24.454 42.268 28.613 1.00 15.35 224 ASN A CA 1
ATOM 3450 C C . ASN A 1 228 ? -23.364 41.867 29.589 1.00 14.81 224 ASN A C 1
ATOM 3451 O O . ASN A 1 228 ? -22.391 41.233 29.200 1.00 14.74 224 ASN A O 1
ATOM 3462 N N . GLU A 1 229 ? -23.513 42.245 30.851 1.00 16.79 225 GLU A N 1
ATOM 3463 C CA . GLU A 1 229 ? -22.454 42.040 31.817 1.00 19.35 225 GLU A CA 1
ATOM 3464 C C . GLU A 1 229 ? -22.211 40.559 32.094 1.00 18.13 225 GLU A C 1
ATOM 3465 O O . GLU A 1 229 ? -21.152 40.173 32.584 1.00 17.86 225 GLU A O 1
ATOM 3477 N N . PHE A 1 230 ? -23.185 39.725 31.745 1.00 16.11 226 PHE A N 1
ATOM 3478 C CA . PHE A 1 230 ? -23.162 38.329 32.136 1.00 14.27 226 PHE A CA 1
ATOM 3479 C C . PHE A 1 230 ? -22.870 37.362 30.995 1.00 13.44 226 PHE A C 1
ATOM 3480 O O . PHE A 1 230 ? -22.495 36.218 31.228 1.00 13.24 226 PHE A O 1
ATOM 3497 N N . PHE A 1 231 ? -23.079 37.820 29.769 1.00 13.24 227 PHE A N 1
ATOM 3498 C CA . PHE A 1 231 ? -22.927 36.981 28.583 1.00 12.99 227 PHE A CA 1
ATOM 3499 C C . PHE A 1 231 ? -22.341 37.761 27.408 1.00 14.80 227 PHE A C 1
ATOM 3500 O O . PHE A 1 231 ? -22.573 38.971 27.283 1.00 16.09 227 PHE A O 1
ATOM 3517 N N . PRO A 1 232 ? -21.628 37.062 26.509 1.00 13.83 228 PRO A N 1
ATOM 3518 C CA . PRO A 1 232 ? -21.290 37.648 25.213 1.00 13.68 228 PRO A CA 1
ATOM 3519 C C . PRO A 1 232 ? -22.537 37.779 24.341 1.00 14.41 228 PRO A C 1
ATOM 3520 O O . PRO A 1 232 ? -23.596 37.258 24.698 1.00 12.90 228 PRO A O 1
ATOM 3531 N N . PRO A 1 233 ? -22.421 38.467 23.207 1.00 14.24 229 PRO A N 1
ATOM 3532 C CA . PRO A 1 233 ? -23.637 38.663 22.413 1.00 14.90 229 PRO A CA 1
ATOM 3533 C C . PRO A 1 233 ? -24.216 37.380 21.799 1.00 13.74 229 PRO A C 1
ATOM 3534 O O . PRO A 1 233 ? -23.533 36.358 21.585 1.00 13.21 229 PRO A O 1
ATOM 3545 N N . THR A 1 234 ? -25.512 37.451 21.526 1.00 13.80 230 THR A N 1
ATOM 3546 C CA . THR A 1 234 ? -26.213 36.439 20.747 1.00 12.65 230 THR A CA 1
ATOM 3547 C C . THR A 1 234 ? -25.591 36.313 19.362 1.00 12.44 230 THR A C 1
ATOM 3548 O O . THR A 1 234 ? -25.227 37.318 18.745 1.00 10.80 230 THR A O 1
ATOM 3559 N N . SER A 1 235 ? -25.469 35.079 18.873 1.00 12.21 231 SER A N 1
ATOM 3560 C CA A SER A 1 235 ? -24.919 34.859 17.541 0.47 12.41 231 SER A CA 1
ATOM 3561 C CA B SER A 1 235 ? -24.881 34.820 17.561 0.53 12.36 231 SER A CA 1
ATOM 3562 C C . SER A 1 235 ? -25.729 33.824 16.780 1.00 12.00 231 SER A C 1
ATOM 3563 O O . SER A 1 235 ? -26.150 32.796 17.322 1.00 11.67 231 SER A O 1
ATOM 3578 N N . LEU A 1 236 ? -25.972 34.126 15.513 1.00 11.67 232 LEU A N 1
ATOM 3579 C CA . LEU A 1 236 ? -26.728 33.244 14.633 1.00 10.64 232 LEU A CA 1
ATOM 3580 C C . LEU A 1 236 ? -25.805 32.649 13.594 1.00 10.05 232 LEU A C 1
ATOM 3581 O O . LEU A 1 236 ? -24.992 33.360 13.000 1.00 9.48 232 LEU A O 1
ATOM 3597 N N . GLN A 1 237 ? -25.947 31.346 13.368 1.00 9.60 233 GLN A N 1
ATOM 3598 C CA . GLN A 1 237 ? -25.180 30.635 12.345 1.00 10.83 233 GLN A CA 1
ATOM 3599 C C . GLN A 1 237 ? -26.104 29.753 11.525 1.00 9.96 233 GLN A C 1
ATOM 3600 O O . GLN A 1 237 ? -26.912 29.023 12.089 1.00 9.78 233 GLN A O 1
ATOM 3614 N N . ILE A 1 238 ? -25.993 29.825 10.206 1.00 9.92 234 ILE A N 1
ATOM 3615 C CA . ILE A 1 238 ? -26.662 28.858 9.350 1.00 11.28 234 ILE A CA 1
ATOM 3616 C C . ILE A 1 238 ? -25.803 27.594 9.217 1.00 11.19 234 ILE A C 1
ATOM 3617 O O . ILE A 1 238 ? -24.679 27.628 8.706 1.00 10.77 234 ILE A O 1
ATOM 3633 N N . ALA A 1 239 ? -26.352 26.486 9.692 1.00 11.52 235 ALA A N 1
ATOM 3634 C CA . ALA A 1 239 ? -25.648 25.216 9.704 1.00 12.52 235 ALA A CA 1
ATOM 3635 C C . ALA A 1 239 ? -25.869 24.410 8.426 1.00 14.23 235 ALA A C 1
ATOM 3636 O O . ALA A 1 239 ? -24.992 23.667 7.990 1.00 15.12 235 ALA A O 1
ATOM 3643 N N . ASN A 1 240 ? -27.068 24.513 7.858 1.00 14.48 236 ASN A N 1
ATOM 3644 C CA . ASN A 1 240 ? -27.429 23.701 6.690 1.00 14.67 236 ASN A CA 1
ATOM 3645 C C . ASN A 1 240 ? -28.330 24.485 5.763 1.00 15.11 236 ASN A C 1
ATOM 3646 O O . ASN A 1 240 ? -29.171 25.271 6.215 1.00 14.45 236 ASN A O 1
ATOM 3657 N N . ILE A 1 241 ? -28.154 24.275 4.464 1.00 14.55 237 ILE A N 1
ATOM 3658 C CA . ILE A 1 241 ? -28.998 24.916 3.469 1.00 14.91 237 ILE A CA 1
ATOM 3659 C C . ILE A 1 241 ? -29.055 23.985 2.267 1.00 14.89 237 ILE A C 1
ATOM 3660 O O . ILE A 1 241 ? -28.025 23.493 1.807 1.00 14.61 237 ILE A O 1
ATOM 3676 N N . HIS A 1 242 ? -30.270 23.693 1.814 1.00 14.84 238 HIS A N 1
ATOM 3677 C CA . HIS A 1 242 ? -30.473 22.733 0.732 1.00 15.48 238 HIS A CA 1
ATOM 3678 C C . HIS A 1 242 ? -31.674 23.107 -0.104 1.00 13.13 238 HIS A C 1
ATOM 3679 O O . HIS A 1 242 ? -32.751 23.399 0.411 1.00 12.28 238 HIS A O 1
ATOM 3693 N N . ALA A 1 243 ? -31.472 23.105 -1.408 1.00 12.25 239 ALA A N 1
ATOM 3694 C CA . ALA A 1 243 ? -32.585 23.147 -2.355 1.00 14.16 239 ALA A CA 1
ATOM 3695 C C . ALA A 1 243 ? -32.140 22.505 -3.644 1.00 13.96 239 ALA A C 1
ATOM 3696 O O . ALA A 1 243 ? -30.983 22.646 -4.049 1.00 13.19 239 ALA A O 1
ATOM 3703 N N . GLY A 1 244 ? -33.049 21.792 -4.293 1.00 17.31 240 GLY A N 1
ATOM 3704 C CA . GLY A 1 244 ? -32.754 21.296 -5.612 1.00 21.87 240 GLY A CA 1
ATOM 3705 C C . GLY A 1 244 ? -32.837 19.812 -5.765 1.00 30.09 240 GLY A C 1
ATOM 3706 O O . GLY A 1 244 ? -32.571 19.069 -4.833 1.00 29.93 240 GLY A O 1
ATOM 3710 N N . THR A 1 245 ? -33.162 19.428 -6.998 1.00 39.76 241 THR A N 1
ATOM 3711 C CA . THR A 1 245 ? -33.432 18.058 -7.404 1.00 45.67 241 THR A CA 1
ATOM 3712 C C . THR A 1 245 ? -32.195 17.373 -7.986 1.00 45.61 241 THR A C 1
ATOM 3713 O O . THR A 1 245 ? -32.282 16.226 -8.411 1.00 48.79 241 THR A O 1
ATOM 3724 N N . GLY A 1 246 ? -31.059 18.081 -8.007 1.00 40.23 242 GLY A N 1
ATOM 3725 C CA . GLY A 1 246 ? -29.852 17.610 -8.666 1.00 36.20 242 GLY A CA 1
ATOM 3726 C C . GLY A 1 246 ? -29.798 17.936 -10.158 1.00 34.04 242 GLY A C 1
ATOM 3727 O O . GLY A 1 246 ? -28.719 17.928 -10.758 1.00 35.89 242 GLY A O 1
ATOM 3731 N N . SER A 1 247 ? -30.954 18.228 -10.755 1.00 30.14 243 SER A N 1
ATOM 3732 C CA . SER A 1 247 ? -31.030 18.607 -12.165 1.00 27.41 243 SER A CA 1
ATOM 3733 C C . SER A 1 247 ? -30.676 20.075 -12.338 1.00 20.06 243 SER A C 1
ATOM 3734 O O . SER A 1 247 ? -30.972 20.880 -11.471 1.00 16.63 243 SER A O 1
ATOM 3742 N N . ASN A 1 248 ? -30.052 20.423 -13.458 1.00 18.35 244 ASN A N 1
ATOM 3743 C CA . ASN A 1 248 ? -29.676 21.811 -13.700 1.00 17.06 244 ASN A CA 1
ATOM 3744 C C . ASN A 1 248 ? -30.723 22.571 -14.509 1.00 15.65 244 ASN A C 1
ATOM 3745 O O . ASN A 1 248 ? -30.520 23.747 -14.823 1.00 16.52 244 ASN A O 1
ATOM 3756 N N . ASN A 1 249 ? -31.821 21.920 -14.888 1.00 14.36 245 ASN A N 1
ATOM 3757 C CA . ASN A 1 249 ? -32.822 22.612 -15.706 1.00 15.98 245 ASN A CA 1
ATOM 3758 C C . ASN A 1 249 ? -34.205 22.572 -15.087 1.00 16.54 245 ASN A C 1
ATOM 3759 O O . ASN A 1 249 ? -35.216 22.733 -15.773 1.00 17.14 245 ASN A O 1
ATOM 3770 N N . VAL A 1 250 ? -34.222 22.387 -13.769 1.00 16.46 246 VAL A N 1
ATOM 3771 C CA . VAL A 1 250 ? -35.438 22.390 -12.997 1.00 20.08 246 VAL A CA 1
ATOM 3772 C C . VAL A 1 250 ? -35.294 23.358 -11.823 1.00 17.26 246 VAL A C 1
ATOM 3773 O O . VAL A 1 250 ? -34.314 23.329 -11.088 1.00 16.79 246 VAL A O 1
ATOM 3786 N N . ILE A 1 251 ? -36.276 24.242 -11.681 1.00 16.94 247 ILE A N 1
ATOM 3787 C CA . ILE A 1 251 ? -36.355 25.165 -10.556 1.00 14.52 247 ILE A CA 1
ATOM 3788 C C . ILE A 1 251 ? -36.933 24.401 -9.370 1.00 16.15 247 ILE A C 1
ATOM 3789 O O . ILE A 1 251 ? -37.974 23.762 -9.507 1.00 15.52 247 ILE A O 1
ATOM 3805 N N . PRO A 1 252 ? -36.265 24.449 -8.211 1.00 16.25 248 PRO A N 1
ATOM 3806 C CA . PRO A 1 252 ? -36.767 23.650 -7.083 1.00 17.75 248 PRO A CA 1
ATOM 3807 C C . PRO A 1 252 ? -38.015 24.221 -6.426 1.00 16.77 248 PRO A C 1
ATOM 3808 O O . PRO A 1 252 ? -38.240 25.432 -6.448 1.00 16.05 248 PRO A O 1
ATOM 3819 N N . ALA A 1 253 ? -38.815 23.352 -5.823 1.00 17.06 249 ALA A N 1
ATOM 3820 C CA . ALA A 1 253 ? -40.048 23.784 -5.178 1.00 17.56 249 ALA A CA 1
ATOM 3821 C C . ALA A 1 253 ? -39.795 24.398 -3.798 1.00 18.11 249 ALA A C 1
ATOM 3822 O O . ALA A 1 253 ? -40.569 25.224 -3.332 1.00 18.63 249 ALA A O 1
ATOM 3829 N N . GLU A 1 254 ? -38.716 23.987 -3.144 1.00 17.20 250 GLU A N 1
ATOM 3830 C CA . GLU A 1 254 ? -38.542 24.300 -1.733 1.00 19.31 250 GLU A CA 1
ATOM 3831 C C . GLU A 1 254 ? -37.087 24.582 -1.395 1.00 17.35 250 GLU A C 1
ATOM 3832 O O . GLU A 1 254 ? -36.189 23.969 -1.969 1.00 16.67 250 GLU A O 1
ATOM 3844 N N . LEU A 1 255 ? -36.871 25.523 -0.477 1.00 16.75 251 LEU A N 1
ATOM 3845 C CA . LEU A 1 255 ? -35.544 25.811 0.066 1.00 15.82 251 LEU A CA 1
ATOM 3846 C C . LEU A 1 255 ? -35.537 25.516 1.563 1.00 16.29 251 LEU A C 1
ATOM 3847 O O . LEU A 1 255 ? -36.385 26.015 2.302 1.00 17.41 251 LEU A O 1
ATOM 3863 N N . TYR A 1 256 ? -34.582 24.711 2.006 1.00 15.16 252 TYR A N 1
ATOM 3864 C CA . TYR A 1 256 ? -34.459 24.401 3.432 1.00 14.77 252 TYR A CA 1
ATOM 3865 C C . TYR A 1 256 ? -33.292 25.175 4.019 1.00 13.05 252 TYR A C 1
ATOM 3866 O O . TYR A 1 256 ? -32.202 25.196 3.454 1.00 12.01 252 TYR A O 1
ATOM 3884 N N . ILE A 1 257 ? -33.542 25.837 5.145 1.00 13.37 253 ILE A N 1
ATOM 3885 C CA . ILE A 1 257 ? -32.510 26.554 5.874 1.00 13.75 253 ILE A CA 1
ATOM 3886 C C . ILE A 1 257 ? -32.562 26.090 7.316 1.00 13.70 253 ILE A C 1
ATOM 3887 O O . ILE A 1 257 ? -33.622 26.189 7.953 1.00 14.98 253 ILE A O 1
ATOM 3903 N N . GLN A 1 258 ? -31.448 25.582 7.843 1.00 12.86 254 GLN A N 1
ATOM 3904 C CA . GLN A 1 258 ? -31.370 25.303 9.286 1.00 12.79 254 GLN A CA 1
ATOM 3905 C C . GLN A 1 258 ? -30.392 26.275 9.922 1.00 12.01 254 GLN A C 1
ATOM 3906 O O . GLN A 1 258 ? -29.242 26.392 9.490 1.00 11.50 254 GLN A O 1
ATOM 3920 N N . PHE A 1 259 ? -30.855 27.009 10.930 1.00 11.28 255 PHE A N 1
ATOM 3921 C CA . PHE A 1 259 ? -30.002 27.994 11.568 1.00 10.08 255 PHE A CA 1
ATOM 3922 C C . PHE A 1 259 ? -30.130 27.873 13.077 1.00 9.87 255 PHE A C 1
ATOM 3923 O O . PHE A 1 259 ? -31.161 27.452 13.613 1.00 9.97 255 PHE A O 1
ATOM 3940 N N . ASN A 1 260 ? -29.056 28.241 13.746 1.00 10.06 256 ASN A N 1
ATOM 3941 C CA . ASN A 1 260 ? -28.987 28.121 15.177 1.00 10.91 256 ASN A CA 1
ATOM 3942 C C . ASN A 1 260 ? -28.574 29.444 15.785 1.00 9.76 256 ASN A C 1
ATOM 3943 O O . ASN A 1 260 ? -27.760 30.155 15.222 1.00 9.55 256 ASN A O 1
ATOM 3954 N N . LEU A 1 261 ? -29.136 29.760 16.946 1.00 10.14 257 LEU A N 1
ATOM 3955 C CA . LEU A 1 261 ? -28.704 30.920 17.699 1.00 9.11 257 LEU A CA 1
ATOM 3956 C C . LEU A 1 261 ? -28.201 30.464 19.057 1.00 10.02 257 LEU A C 1
ATOM 3957 O O . LEU A 1 261 ? -28.866 29.687 19.759 1.00 9.90 257 LEU A O 1
ATOM 3973 N N . ARG A 1 262 ? -27.021 30.947 19.418 1.00 8.56 258 ARG A N 1
ATOM 3974 C CA . ARG A 1 262 ? -26.571 30.866 20.790 1.00 8.33 258 ARG A CA 1
ATOM 3975 C C . ARG A 1 262 ? -26.865 32.234 21.377 1.00 9.30 258 ARG A C 1
ATOM 3976 O O . ARG A 1 262 ? -26.283 33.228 20.941 1.00 8.43 258 ARG A O 1
ATOM 3997 N N . TYR A 1 263 ? -27.794 32.295 22.325 1.00 9.13 259 TYR A N 1
ATOM 3998 C CA . TYR A 1 263 ? -28.320 33.584 22.738 1.00 10.69 259 TYR A CA 1
ATOM 3999 C C . TYR A 1 263 ? -28.183 33.906 24.210 1.00 12.07 259 TYR A C 1
ATOM 4000 O O . TYR A 1 263 ? -28.291 33.041 25.079 1.00 12.35 259 TYR A O 1
ATOM 4018 N N . CYS A 1 264 ? -27.948 35.186 24.468 1.00 12.80 260 CYS A N 1
ATOM 4019 C CA . CYS A 1 264 ? -27.881 35.692 25.820 1.00 13.75 260 CYS A CA 1
ATOM 4020 C C . CYS A 1 264 ? -29.220 36.296 26.243 1.00 13.57 260 CYS A C 1
ATOM 4021 O O . CYS A 1 264 ? -30.161 36.333 25.459 1.00 13.61 260 CYS A O 1
ATOM 4029 N N . THR A 1 265 ? -29.283 36.782 27.482 1.00 12.75 261 THR A N 1
ATOM 4030 C CA . THR A 1 265 ? -30.542 37.157 28.115 1.00 12.29 261 THR A CA 1
ATOM 4031 C C . THR A 1 265 ? -31.106 38.493 27.661 1.00 13.52 261 THR A C 1
ATOM 4032 O O . THR A 1 265 ? -32.193 38.891 28.108 1.00 14.69 261 THR A O 1
ATOM 4043 N N . GLU A 1 266 ? -30.385 39.174 26.768 1.00 13.31 262 GLU A N 1
ATOM 4044 C CA . GLU A 1 266 ? -30.903 40.359 26.090 1.00 14.97 262 GLU A CA 1
ATOM 4045 C C . GLU A 1 266 ? -32.090 40.005 25.209 1.00 15.10 262 GLU A C 1
ATOM 4046 O O . GLU A 1 266 ? -32.943 40.843 24.937 1.00 16.02 262 GLU A O 1
ATOM 4058 N N . VAL A 1 267 ? -32.127 38.761 24.741 1.00 14.09 263 VAL A N 1
ATOM 4059 C CA . VAL A 1 267 ? -33.298 38.244 24.047 1.00 14.00 263 VAL A CA 1
ATOM 4060 C C . VAL A 1 267 ? -33.826 36.984 24.730 1.00 14.28 263 VAL A C 1
ATOM 4061 O O . VAL A 1 267 ? -33.315 36.546 25.758 1.00 14.36 263 VAL A O 1
ATOM 4074 N N . THR A 1 268 ? -34.881 36.431 24.161 1.00 14.95 264 THR A N 1
ATOM 4075 C CA . THR A 1 268 ? -35.482 35.210 24.646 1.00 15.02 264 THR A CA 1
ATOM 4076 C C . THR A 1 268 ? -35.813 34.333 23.452 1.00 16.32 264 THR A C 1
ATOM 4077 O O . THR A 1 268 ? -35.727 34.790 22.320 1.00 15.47 264 THR A O 1
ATOM 4088 N N . ASP A 1 269 ? -36.215 33.086 23.706 1.00 16.63 265 ASP A N 1
ATOM 4089 C CA . ASP A 1 269 ? -36.648 32.216 22.629 1.00 17.97 265 ASP A CA 1
ATOM 4090 C C . ASP A 1 269 ? -37.870 32.824 21.945 1.00 17.43 265 ASP A C 1
ATOM 4091 O O . ASP A 1 269 ? -37.989 32.778 20.726 1.00 16.90 265 ASP A O 1
ATOM 4100 N N . GLU A 1 270 ? -38.750 33.459 22.708 1.00 18.87 266 GLU A N 1
ATOM 4101 C CA . GLU A 1 270 ? -39.950 34.033 22.104 1.00 22.10 266 GLU A CA 1
ATOM 4102 C C . GLU A 1 270 ? -39.643 35.267 21.247 1.00 18.84 266 GLU A C 1
ATOM 4103 O O . GLU A 1 270 ? -40.222 35.446 20.179 1.00 19.09 266 GLU A O 1
ATOM 4115 N N . ILE A 1 271 ? -38.741 36.117 21.709 1.00 16.23 267 ILE A N 1
ATOM 4116 C CA . ILE A 1 271 ? -38.309 37.275 20.930 1.00 17.41 267 ILE A CA 1
ATOM 4117 C C . ILE A 1 271 ? -37.670 36.816 19.616 1.00 16.54 267 ILE A C 1
ATOM 4118 O O . ILE A 1 271 ? -37.931 37.397 18.557 1.00 16.46 267 ILE A O 1
ATOM 4134 N N . ILE A 1 272 ? -36.835 35.780 19.678 1.00 15.27 268 ILE A N 1
ATOM 4135 C CA . ILE A 1 272 ? -36.182 35.264 18.468 1.00 14.37 268 ILE A CA 1
ATOM 4136 C C . ILE A 1 272 ? -37.229 34.760 17.463 1.00 15.61 268 ILE A C 1
ATOM 4137 O O . ILE A 1 272 ? -37.174 35.101 16.267 1.00 15.36 268 ILE A O 1
ATOM 4153 N N . LYS A 1 273 ? -38.185 33.959 17.931 1.00 17.12 269 LYS A N 1
ATOM 4154 C CA . LYS A 1 273 ? -39.223 33.416 17.043 1.00 18.75 269 LYS A CA 1
ATOM 4155 C C . LYS A 1 273 ? -40.061 34.509 16.384 1.00 19.83 269 LYS A C 1
ATOM 4156 O O . LYS A 1 273 ? -40.426 34.425 15.203 1.00 19.13 269 LYS A O 1
ATOM 4175 N N . GLN 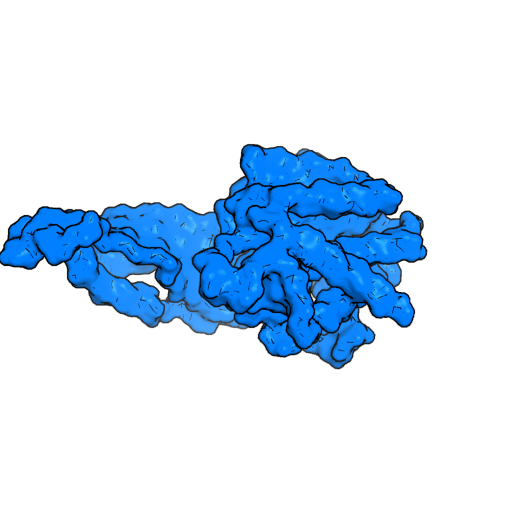A 1 274 ? -40.380 35.535 17.157 1.00 20.15 270 GLN A N 1
ATOM 4176 C CA . GLN A 1 274 ? -41.206 36.614 16.655 1.00 23.31 270 GLN A CA 1
ATOM 4177 C C . GLN A 1 274 ? -40.465 37.456 15.606 1.00 19.88 270 GLN A C 1
ATOM 4178 O O . GLN A 1 274 ? -41.040 37.840 14.587 1.00 17.34 270 GLN A O 1
ATOM 4192 N N . LYS A 1 275 ? -39.193 37.744 15.861 1.00 18.48 271 LYS A N 1
ATOM 4193 C CA . LYS A 1 275 ? -38.387 38.520 14.916 1.00 20.21 271 LYS A CA 1
ATOM 4194 C C . LYS A 1 275 ? -38.190 37.791 13.590 1.00 17.88 271 LYS A C 1
ATOM 4195 O O . LYS A 1 275 ? -38.275 38.392 12.512 1.00 17.38 271 LYS A O 1
ATOM 4214 N N . VAL A 1 276 ? -37.918 36.496 13.645 1.00 16.57 272 VAL A N 1
ATOM 4215 C CA . VAL A 1 276 ? -37.735 35.748 12.411 1.00 16.04 272 VAL A CA 1
ATOM 4216 C C . VAL A 1 276 ? -39.037 35.729 11.616 1.00 16.58 272 VAL A C 1
ATOM 4217 O O . VAL A 1 276 ? -39.015 35.863 10.392 1.00 16.13 272 VAL A O 1
ATOM 4230 N N . ALA A 1 277 ? -40.166 35.598 12.310 1.00 17.76 273 ALA A N 1
ATOM 4231 C CA . ALA A 1 277 ? -41.471 35.601 11.657 1.00 18.93 273 ALA A CA 1
ATOM 4232 C C . ALA A 1 277 ? -41.687 36.936 10.972 1.00 20.92 273 ALA A C 1
ATOM 4233 O O . ALA A 1 277 ? -42.197 37.019 9.852 1.00 20.99 273 ALA A O 1
ATOM 4240 N N . GLU A 1 278 ? -41.310 37.990 11.675 1.00 22.39 274 GLU A N 1
ATOM 4241 C CA . GLU A 1 278 ? -41.424 39.342 11.144 1.00 26.68 274 GLU A CA 1
ATOM 4242 C C . GLU A 1 278 ? -40.507 39.579 9.918 1.00 24.18 274 GLU A C 1
ATOM 4243 O O . GLU A 1 278 ? -40.885 40.287 8.969 1.00 24.47 274 GLU A O 1
ATOM 4255 N N . MET A 1 279 ? -39.316 38.983 9.908 1.00 21.59 275 MET A N 1
ATOM 4256 C CA . MET A 1 279 ? -38.446 39.110 8.737 1.00 21.69 275 MET A CA 1
ATOM 4257 C C . MET A 1 279 ? -39.033 38.379 7.536 1.00 19.52 275 MET A C 1
ATOM 4258 O O . MET A 1 279 ? -38.961 38.854 6.397 1.00 20.36 275 MET A O 1
ATOM 4272 N N . LEU A 1 280 ? -39.577 37.196 7.780 1.00 17.80 276 LEU A N 1
ATOM 4273 C CA . LEU A 1 280 ? -40.149 36.422 6.699 1.00 18.14 276 LEU A CA 1
ATOM 4274 C C . LEU A 1 280 ? -41.344 37.154 6.082 1.00 20.98 276 LEU A C 1
ATOM 4275 O O . LEU A 1 280 ? -41.481 37.207 4.853 1.00 21.56 276 LEU A O 1
ATOM 4291 N N . GLU A 1 281 ? -42.197 37.727 6.929 1.00 25.23 277 GLU A N 1
ATOM 4292 C CA . GLU A 1 281 ? -43.351 38.512 6.475 1.00 31.55 277 GLU A CA 1
ATOM 4293 C C . GLU A 1 281 ? -42.910 39.716 5.646 1.00 29.18 277 GLU A C 1
ATOM 4294 O O . GLU A 1 281 ? -43.446 39.986 4.573 1.00 29.76 277 GLU A O 1
ATOM 4306 N N . LYS A 1 282 ? -41.937 40.449 6.165 1.00 28.16 278 LYS A N 1
ATOM 4307 C CA . LYS A 1 282 ? -41.389 41.617 5.481 1.00 29.56 278 LYS A CA 1
ATOM 4308 C C . LYS A 1 282 ? -40.916 41.283 4.064 1.00 27.75 278 LYS A C 1
ATOM 4309 O O . LYS A 1 282 ? -41.022 42.112 3.156 1.00 27.66 278 LYS A O 1
ATOM 4328 N N . HIS A 1 283 ? -40.411 40.067 3.873 1.00 25.52 279 HIS A N 1
ATOM 4329 C CA . HIS A 1 283 ? -39.929 39.635 2.563 1.00 25.25 279 HIS A CA 1
ATOM 4330 C C . HIS A 1 283 ? -40.969 38.828 1.801 1.00 25.92 279 HIS A C 1
ATOM 4331 O O . HIS A 1 283 ? -40.653 38.204 0.785 1.00 26.20 279 HIS A O 1
ATOM 4345 N N . ASN A 1 284 ? -42.207 38.853 2.293 1.00 27.72 280 ASN A N 1
ATOM 4346 C CA . ASN A 1 284 ? -43.341 38.189 1.641 0.97 29.48 280 ASN A CA 1
ATOM 4347 C C . ASN A 1 284 ? -43.072 36.736 1.257 1.00 26.54 280 ASN A C 1
ATOM 4348 O O . ASN A 1 284 ? -43.419 36.301 0.166 1.00 26.28 280 ASN A O 1
ATOM 4359 N N . LEU A 1 285 ? -42.478 35.980 2.173 1.00 23.81 281 LEU A N 1
ATOM 4360 C CA . LEU A 1 285 ? -42.122 34.593 1.912 1.00 21.78 281 LEU A CA 1
ATOM 4361 C C . LEU A 1 285 ? -43.154 33.625 2.469 1.00 22.55 281 LEU A C 1
ATOM 4362 O O . LEU A 1 285 ? -43.638 33.791 3.591 1.00 22.85 281 LEU A O 1
ATOM 4378 N N . LYS A 1 286 ? -43.474 32.601 1.684 1.00 22.56 282 LYS A N 1
ATOM 4379 C CA . LYS A 1 286 ? -44.333 31.518 2.148 1.00 25.68 282 LYS A CA 1
ATOM 4380 C C . LYS A 1 286 ? -43.445 30.456 2.755 1.00 21.77 282 LYS A C 1
ATOM 4381 O O . LYS A 1 286 ? -42.468 30.015 2.136 1.00 20.03 282 LYS A O 1
ATOM 4400 N N . TYR A 1 287 ? -43.755 30.050 3.976 1.00 20.56 283 TYR A N 1
ATOM 4401 C CA . TYR A 1 287 ? -42.855 29.163 4.686 1.00 19.92 283 TYR A CA 1
ATOM 4402 C C . TYR A 1 287 ? -43.556 28.308 5.711 1.00 20.58 283 TYR A C 1
ATOM 4403 O O . TYR A 1 287 ? -44.715 28.527 6.044 1.00 20.45 283 TYR A O 1
ATOM 4421 N N . ARG A 1 288 ? -42.829 27.317 6.206 1.00 21.65 284 ARG A N 1
ATOM 4422 C CA . ARG A 1 288 ? -43.166 26.718 7.474 1.00 24.90 284 ARG A CA 1
ATOM 4423 C C . ARG A 1 288 ? -41.858 26.610 8.243 1.00 21.88 284 ARG A C 1
ATOM 4424 O O . ARG A 1 288 ? -40.778 26.490 7.655 1.00 19.70 284 ARG A O 1
ATOM 4445 N N . ILE A 1 289 ? -41.953 26.689 9.561 1.00 20.81 285 ILE A N 1
ATOM 4446 C CA . ILE A 1 289 ? -40.762 26.670 10.389 1.00 21.13 285 ILE A CA 1
ATOM 4447 C C . ILE A 1 289 ? -41.028 25.773 11.589 1.00 22.10 285 ILE A C 1
ATOM 4448 O O . ILE A 1 289 ? -42.132 25.757 12.124 1.00 22.61 285 ILE A O 1
ATOM 4464 N N . GLU A 1 290 ? -40.015 24.998 11.964 1.00 23.94 286 GLU A N 1
ATOM 4465 C CA . GLU A 1 290 ? -40.050 24.160 13.153 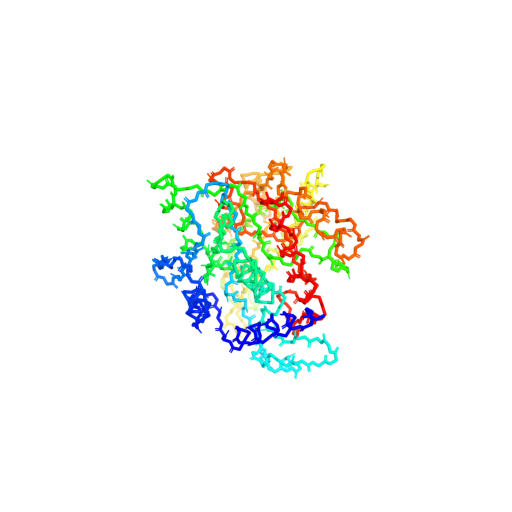1.00 27.01 286 GLU A CA 1
ATOM 4466 C C . GLU A 1 290 ? -38.934 24.619 14.073 1.00 21.64 286 GLU A C 1
ATOM 4467 O O . GLU A 1 290 ? -37.769 24.606 13.692 1.00 18.82 286 GLU A O 1
ATOM 4479 N N . TRP A 1 291 ? -39.297 25.045 15.275 1.00 20.22 287 TRP A N 1
ATOM 4480 C CA . TRP A 1 291 ? -38.324 25.510 16.247 1.00 19.37 287 TRP A CA 1
ATOM 4481 C C . TRP A 1 291 ? -37.991 24.423 17.262 1.00 19.88 287 TRP A C 1
ATOM 4482 O O . TRP A 1 291 ? -38.859 23.682 17.723 1.00 20.82 287 TRP A O 1
ATOM 4503 N N . ASN A 1 292 ? -36.724 24.371 17.630 1.00 19.36 288 ASN A N 1
ATOM 4504 C CA . ASN A 1 292 ? -36.240 23.403 18.585 1.00 21.42 288 ASN A CA 1
ATOM 4505 C C . ASN A 1 292 ? -35.328 24.066 19.599 1.00 16.42 288 ASN A C 1
ATOM 4506 O O . ASN A 1 292 ? -34.202 24.414 19.292 1.00 14.80 288 ASN A O 1
ATOM 4517 N N . LEU A 1 293 ? -35.825 24.227 20.816 1.00 17.33 289 LEU A N 1
ATOM 4518 C CA . LEU A 1 293 ? -35.067 24.848 21.897 1.00 17.39 289 LEU A CA 1
ATOM 4519 C C . LEU A 1 293 ? -34.224 23.816 22.622 1.00 20.17 289 LEU A C 1
ATOM 4520 O O . LEU A 1 293 ? -34.772 22.916 23.227 1.00 20.82 289 LEU A O 1
ATOM 4536 N N . SER A 1 294 ? -32.903 23.932 22.578 1.00 22.54 290 SER A N 1
ATOM 4537 C CA . SER A 1 294 ? -32.046 22.972 23.276 1.00 26.15 290 SER A CA 1
ATOM 4538 C C . SER A 1 294 ? -31.809 23.354 24.726 1.00 25.24 290 SER A C 1
ATOM 4539 O O . SER A 1 294 ? -31.693 22.489 25.602 1.00 27.08 290 SER A O 1
ATOM 4547 N N . GLY A 1 295 ? -31.762 24.650 24.991 1.00 20.59 291 GLY A N 1
ATOM 4548 C CA . GLY A 1 295 ? -31.702 25.134 26.358 1.00 18.12 291 GLY A CA 1
ATOM 4549 C C . GLY A 1 295 ? -31.715 26.647 26.433 1.00 15.19 291 GLY A C 1
ATOM 4550 O O . GLY A 1 295 ? -31.474 27.324 25.439 1.00 13.90 291 GLY A O 1
ATOM 4554 N N . LYS A 1 296 ? -31.985 27.168 27.621 1.00 15.95 292 LYS A N 1
ATOM 4555 C CA . LYS A 1 296 ? -32.005 28.602 27.851 1.00 16.06 292 LYS A CA 1
ATOM 4556 C C . LYS A 1 296 ? -30.704 29.038 28.506 1.00 14.95 292 LYS A C 1
ATOM 4557 O O . LYS A 1 296 ? -29.932 28.197 28.954 1.00 14.70 292 LYS A O 1
ATOM 4576 N N . PRO A 1 297 ? -30.435 30.356 28.522 1.00 13.70 293 PRO A N 1
ATOM 4577 C CA . PRO A 1 297 ? -29.219 30.835 29.161 1.00 12.44 293 PRO A CA 1
ATOM 4578 C C . PRO A 1 297 ? -29.235 30.388 30.603 1.00 12.96 293 PRO A C 1
ATOM 4579 O O . PRO A 1 297 ? -30.306 30.234 31.162 1.00 11.59 293 PRO A O 1
ATOM 4590 N N . PHE A 1 298 ? -28.070 30.205 31.192 1.00 13.82 294 PHE A N 1
ATOM 4591 C CA . PHE A 1 298 ? -27.994 29.733 32.563 1.00 15.40 294 PHE A CA 1
ATOM 4592 C C . PHE A 1 298 ? -26.763 30.326 33.204 1.00 13.00 294 PHE A C 1
ATOM 4593 O O . PHE A 1 298 ? -25.734 30.508 32.564 1.00 11.48 294 PHE A O 1
ATOM 4610 N N . LEU A 1 299 ? -26.899 30.696 34.464 1.00 14.08 295 LEU A N 1
ATOM 4611 C CA . LEU A 1 299 ? -25.800 31.216 35.244 1.00 14.83 295 LEU A CA 1
ATOM 4612 C C . LEU A 1 299 ? -25.792 30.501 36.552 1.00 17.23 295 LEU A C 1
ATOM 4613 O O . LEU A 1 299 ? -26.844 30.316 37.152 1.00 17.57 295 LEU A O 1
ATOM 4629 N N A THR A 1 300 ? -24.598 30.125 36.994 0.36 17.05 296 THR A N 1
ATOM 4630 N N B THR A 1 300 ? -24.623 30.085 37.019 0.64 17.04 296 THR A N 1
ATOM 4631 C CA A THR A 1 300 ? -24.402 29.478 38.283 0.36 18.13 296 THR A CA 1
ATOM 4632 C CA B THR A 1 300 ? -24.570 29.402 38.306 0.64 18.24 296 THR A CA 1
ATOM 4633 C C A THR A 1 300 ? -24.454 30.507 39.406 0.36 19.00 296 THR A C 1
ATOM 4634 C C B THR A 1 300 ? -24.308 30.408 39.421 0.64 19.23 296 THR A C 1
ATOM 4635 O O A THR A 1 300 ? -24.248 31.693 39.173 0.36 19.15 296 THR A O 1
ATOM 4636 O O B THR A 1 300 ? -23.691 31.452 39.209 0.64 18.94 296 THR A O 1
ATOM 4657 N N . LYS A 1 301 ? -24.763 30.060 40.618 1.00 21.82 297 LYS A N 1
ATOM 4658 C CA . LYS A 1 301 ? -24.521 30.872 41.802 1.00 25.86 297 LYS A CA 1
ATOM 4659 C C . LYS A 1 301 ? -23.131 30.496 42.327 1.00 27.81 297 LYS A C 1
ATOM 4660 O O . LYS A 1 301 ? -22.926 29.378 42.799 1.00 27.10 297 LYS A O 1
ATOM 4666 N N . PRO A 1 302 ? -22.171 31.416 42.239 1.00 30.90 298 PRO A N 1
ATOM 4667 C CA . PRO A 1 302 ? -20.79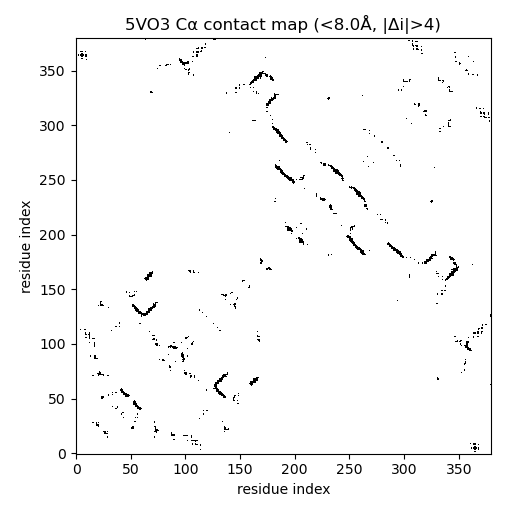5 31.060 42.582 1.00 31.42 298 PRO A CA 1
ATOM 4668 C C . PRO A 1 302 ? -20.638 30.741 44.066 1.00 26.93 298 PRO A C 1
ATOM 4669 O O . PRO A 1 302 ? -21.326 31.305 44.912 1.00 27.81 298 PRO A O 1
ATOM 4680 N N . GLY A 1 303 ? -19.732 29.829 44.374 1.00 22.29 299 GLY A N 1
ATOM 4681 C CA . GLY A 1 303 ? -19.516 29.423 45.746 1.00 19.31 299 GLY A CA 1
ATOM 4682 C C . GLY A 1 303 ? -18.234 28.645 45.842 1.00 17.46 299 GLY A C 1
ATOM 4683 O O . GLY A 1 303 ? -17.266 28.969 45.152 1.00 16.51 299 GLY A O 1
ATOM 4687 N N . LYS A 1 304 ? -18.235 27.602 46.670 1.00 17.85 300 LYS A N 1
ATOM 4688 C CA . LYS A 1 304 ? -17.004 26.915 47.001 1.00 19.19 300 LYS A CA 1
ATOM 4689 C C . LYS A 1 304 ? -16.410 26.170 45.810 1.00 15.72 300 LYS A C 1
ATOM 4690 O O . LYS A 1 304 ? -15.187 25.996 45.733 1.00 14.97 300 LYS A O 1
ATOM 4709 N N . LEU A 1 305 ? -17.241 25.713 44.880 1.00 14.39 301 LEU A N 1
ATOM 4710 C CA . LEU A 1 305 ? -16.672 25.054 43.714 1.00 12.90 301 LEU A CA 1
ATOM 4711 C C . LEU A 1 305 ? -15.892 26.038 42.828 1.00 11.89 301 LEU A C 1
ATOM 4712 O O . LEU A 1 305 ? -14.755 25.745 42.434 1.00 12.10 301 LEU A O 1
ATOM 4728 N N . LEU A 1 306 ? -16.461 27.193 42.494 1.00 11.99 302 LEU A N 1
ATOM 4729 C CA . LEU A 1 306 ? -15.708 28.147 41.683 1.00 13.04 302 LEU A CA 1
ATOM 4730 C C . LEU A 1 306 ? -14.400 28.512 42.386 1.00 14.53 302 LEU A C 1
ATOM 4731 O O . LEU A 1 306 ? -13.329 28.587 41.761 1.00 14.19 302 LEU A O 1
ATOM 4747 N N . ASP A 1 307 ? -14.492 28.742 43.689 1.00 15.71 303 ASP A N 1
ATOM 4748 C CA . ASP A 1 307 ? -13.308 29.028 44.499 1.00 18.77 303 ASP A CA 1
ATOM 4749 C C . ASP A 1 307 ? -12.275 27.905 44.399 1.00 15.01 303 ASP A C 1
ATOM 4750 O O . ASP A 1 307 ? -11.088 28.163 44.191 1.00 14.33 303 ASP A O 1
ATOM 4759 N N . SER A 1 308 ? -12.731 26.666 44.548 1.00 14.84 304 SER A N 1
ATOM 4760 C CA . SER A 1 308 ? -11.838 25.509 44.575 1.00 15.73 304 SER A CA 1
ATOM 4761 C C . SER A 1 308 ? -11.117 25.271 43.259 1.00 13.68 304 SER A C 1
ATOM 4762 O O . SER A 1 308 ? -9.924 24.950 43.248 1.00 13.72 304 SER A O 1
ATOM 4770 N N . ILE A 1 309 ? -11.838 25.401 42.151 1.00 12.54 305 ILE A N 1
ATOM 4771 C CA . ILE A 1 309 ? -11.218 25.193 40.841 1.00 11.43 305 ILE A CA 1
ATOM 4772 C C . ILE A 1 309 ? -10.327 26.378 40.473 1.00 10.59 305 ILE A C 1
ATOM 4773 O O . ILE A 1 309 ? -9.256 26.199 39.910 1.00 11.27 305 ILE A O 1
ATOM 4789 N N . THR A 1 310 ? -10.748 27.593 40.807 1.00 11.78 306 THR A N 1
ATOM 4790 C CA . THR A 1 310 ? -9.928 28.766 40.521 1.00 12.25 306 THR A CA 1
ATOM 4791 C C . THR A 1 310 ? -8.594 28.639 41.271 1.00 12.69 306 THR A C 1
ATOM 4792 O O . THR A 1 310 ? -7.515 28.857 40.714 1.00 13.03 306 THR A O 1
ATOM 4803 N N . SER A 1 311 ? -8.679 28.265 42.538 1.00 11.93 307 SER A N 1
ATOM 4804 C CA . SER A 1 311 ? -7.483 28.086 43.357 1.00 13.25 307 SER A CA 1
ATOM 4805 C C . SER A 1 311 ? -6.641 26.930 42.856 1.00 13.45 307 SER A C 1
ATOM 4806 O O . SER A 1 311 ? -5.423 27.055 42.786 1.00 12.91 307 SER A O 1
ATOM 4814 N N . ALA A 1 312 ? -7.272 25.819 42.465 1.00 13.63 308 ALA A N 1
ATOM 4815 C CA . ALA A 1 312 ? -6.522 24.673 41.974 1.00 14.52 308 ALA A CA 1
ATOM 4816 C C . ALA A 1 312 ? -5.705 25.008 40.727 1.00 14.00 308 ALA A C 1
ATOM 4817 O O . ALA A 1 312 ? -4.583 24.549 40.573 1.00 14.53 308 ALA A O 1
ATOM 4824 N N . ILE A 1 313 ? -6.285 25.784 39.822 1.00 13.20 309 ILE A N 1
ATOM 4825 C CA . ILE A 1 313 ? -5.572 26.211 38.615 1.00 13.55 309 ILE A CA 1
ATOM 4826 C C . ILE A 1 313 ? -4.390 27.120 39.000 1.00 13.15 309 ILE A C 1
ATOM 4827 O O . ILE A 1 313 ? -3.269 26.923 38.536 1.00 14.11 309 ILE A O 1
ATOM 4843 N N . GLU A 1 314 ? -4.628 28.083 39.880 1.00 13.30 310 GLU A N 1
ATOM 4844 C CA . GLU A 1 314 ? -3.547 28.959 40.356 1.00 15.52 310 GLU A CA 1
ATOM 4845 C C . GLU A 1 314 ? -2.411 28.132 40.973 1.00 15.98 310 GLU A C 1
ATOM 4846 O O . GLU A 1 314 ? -1.229 28.333 40.670 1.00 16.60 310 GLU A O 1
ATOM 4858 N N . GLU A 1 315 ? -2.791 27.208 41.844 1.00 15.69 311 GLU A N 1
ATOM 4859 C CA . GLU A 1 315 ? -1.832 26.386 42.607 1.00 17.05 311 GLU A CA 1
ATOM 4860 C C . GLU A 1 315 ? -1.031 25.449 41.722 1.00 18.08 311 GLU A C 1
ATOM 4861 O O . GLU A 1 315 ? 0.108 25.124 42.035 1.00 20.04 311 GLU A O 1
ATOM 4873 N N . THR A 1 316 ? -1.618 25.030 40.608 1.00 17.42 312 THR A N 1
ATOM 4874 C CA . THR A 1 316 ? -0.998 24.011 39.769 1.00 19.02 312 THR A CA 1
ATOM 4875 C C . THR A 1 316 ? -0.217 24.622 38.613 1.00 19.49 312 THR A C 1
ATOM 4876 O O . THR A 1 316 ? 0.888 24.180 38.325 1.00 21.42 312 THR A O 1
ATOM 4887 N N . ILE A 1 317 ? -0.771 25.631 37.949 1.00 19.26 313 ILE A N 1
ATOM 4888 C CA . ILE A 1 317 ? -0.079 26.204 36.796 1.00 21.23 313 ILE A CA 1
ATOM 4889 C C . ILE A 1 317 ? 0.134 27.723 36.870 1.00 18.47 313 ILE A C 1
ATOM 4890 O O . ILE A 1 317 ? 0.656 28.336 35.938 1.00 16.80 313 ILE A O 1
ATOM 4906 N N . GLY A 1 318 ? -0.245 28.335 37.983 1.00 17.59 314 GLY A N 1
ATOM 4907 C CA . GLY A 1 318 ? 0.214 29.681 38.272 1.00 19.25 314 GLY A CA 1
ATOM 4908 C C . GLY A 1 318 ? -0.597 30.831 37.709 1.00 21.16 314 GLY A C 1
ATOM 4909 O O . GLY A 1 318 ? -0.270 31.994 37.962 1.00 24.15 314 GLY A O 1
ATOM 4913 N N . ILE A 1 319 ? -1.649 30.544 36.953 1.00 19.64 315 ILE A N 1
ATOM 4914 C CA . ILE A 1 319 ? -2.504 31.628 36.487 1.00 18.85 315 ILE A CA 1
ATOM 4915 C C . ILE A 1 319 ? -3.901 31.546 37.066 1.00 17.29 315 ILE A C 1
ATOM 4916 O O . ILE A 1 319 ? -4.350 30.507 37.573 1.00 16.24 315 ILE A O 1
ATOM 4932 N N . THR A 1 320 ? -4.567 32.686 37.001 1.00 17.68 316 THR A N 1
ATOM 4933 C CA . THR A 1 320 ? -5.926 32.838 37.491 1.00 17.58 316 THR A CA 1
ATOM 4934 C C . THR A 1 320 ? -6.890 32.782 36.310 1.00 16.09 316 THR A C 1
ATOM 4935 O O . THR A 1 320 ? -6.796 33.606 35.409 1.00 15.11 316 THR A O 1
ATOM 4946 N N . PRO A 1 321 ? -7.815 31.813 36.302 1.00 14.43 317 PRO A N 1
ATOM 4947 C CA . PRO A 1 321 ? -8.776 31.778 35.195 1.00 14.45 317 PRO A CA 1
ATOM 4948 C C . PRO A 1 321 ? -9.776 32.921 35.265 1.00 16.84 317 PRO A C 1
ATOM 4949 O O . PRO A 1 321 ? -10.133 33.378 36.356 1.00 17.87 317 PRO A O 1
ATOM 4960 N N . LYS A 1 322 ? -10.201 33.402 34.104 1.00 16.96 318 LYS A N 1
ATOM 4961 C CA . LYS A 1 322 ? -11.319 34.332 34.035 1.00 18.50 318 LYS A CA 1
ATOM 4962 C C . LYS A 1 322 ? -12.594 33.509 33.988 1.00 15.06 318 LYS A C 1
ATOM 4963 O O . LYS A 1 322 ? -12.647 32.495 33.290 1.00 14.53 318 LYS A O 1
ATOM 4982 N N . ALA A 1 323 ? -13.620 33.914 34.727 1.00 12.17 319 ALA A N 1
ATOM 4983 C CA . ALA A 1 323 ? -14.893 33.207 34.650 1.00 11.90 319 ALA A CA 1
ATOM 4984 C C . ALA A 1 323 ? -15.692 33.784 33.478 1.00 12.68 319 ALA A C 1
ATOM 4985 O O . ALA A 1 323 ? -15.924 34.985 33.405 1.00 12.90 319 ALA A O 1
ATOM 4992 N N . GLU A 1 324 ? -16.084 32.933 32.539 1.00 11.76 320 GLU A N 1
ATOM 4993 C CA . GLU A 1 324 ? -16.803 33.415 31.350 1.00 12.37 320 GLU A CA 1
ATOM 4994 C C . GLU A 1 324 ? -18.008 32.539 31.049 1.00 11.76 320 GLU A C 1
ATOM 4995 O O . GLU A 1 324 ? -18.191 31.492 31.670 1.00 10.23 320 GLU A O 1
ATOM 5007 N N . THR A 1 325 ? -18.817 32.942 30.065 1.00 11.62 321 THR A N 1
ATOM 5008 C CA . THR A 1 325 ? -20.032 32.208 29.736 1.00 11.85 321 THR A CA 1
ATOM 5009 C C . THR A 1 325 ? -20.223 32.009 28.228 1.00 12.67 321 THR A C 1
ATOM 5010 O O . THR A 1 325 ? -21.331 31.734 27.776 1.00 12.67 321 THR A O 1
ATOM 5021 N N . GLY A 1 326 ? -19.142 32.138 27.464 1.00 12.47 322 GLY A N 1
ATOM 5022 C CA . GLY A 1 326 ? -19.203 32.027 26.019 1.00 13.13 322 GLY A CA 1
ATOM 5023 C C . GLY A 1 326 ? -19.089 30.603 25.510 1.00 12.24 322 GLY A C 1
ATOM 5024 O O . GLY A 1 326 ? -19.205 29.641 26.257 1.00 12.03 322 GLY A O 1
ATOM 5028 N N . GLY A 1 327 ? -18.872 30.471 24.211 1.00 13.23 323 GLY A N 1
ATOM 5029 C CA . GLY A 1 327 ? -18.759 29.165 23.604 1.00 13.20 323 GLY A CA 1
ATOM 5030 C C . GLY A 1 327 ? -20.125 28.528 23.467 1.00 12.86 323 GLY A C 1
ATOM 5031 O O . GLY A 1 327 ? -21.129 29.221 23.317 1.00 13.60 323 GLY A O 1
ATOM 5035 N N . GLY A 1 328 ? -20.158 27.206 23.519 1.00 12.39 324 GLY A N 1
ATOM 5036 C CA . GLY A 1 328 ? -21.387 26.463 23.314 1.00 12.74 324 GLY A CA 1
ATOM 5037 C C . GLY A 1 328 ? -22.182 26.341 24.592 1.00 12.81 324 GLY A C 1
ATOM 5038 O O . GLY A 1 328 ? -22.179 27.231 25.446 1.00 12.38 324 GLY A O 1
ATOM 5042 N N . THR A 1 329 ? -22.882 25.224 24.704 1.00 13.95 325 THR A N 1
ATOM 5043 C CA . THR A 1 329 ? -23.658 24.905 25.881 1.00 15.64 325 THR A CA 1
ATOM 5044 C C . THR A 1 329 ? -23.072 23.617 26.485 1.00 15.70 325 THR A C 1
ATOM 5045 O O . THR A 1 329 ? -22.079 23.088 25.971 1.00 15.82 325 THR A O 1
ATOM 5056 N N . SER A 1 330 ? -23.650 23.135 27.584 1.00 15.28 326 SER A N 1
ATOM 5057 C CA . SER A 1 330 ? -23.207 21.860 28.186 1.00 14.38 326 SER A CA 1
ATOM 5058 C C . SER A 1 330 ? -24.322 21.257 29.006 1.00 14.20 326 SER A C 1
ATOM 5059 O O . SER A 1 330 ? -25.333 21.907 29.247 1.00 14.32 326 SER A O 1
ATOM 5067 N N . ASP A 1 331 ? -24.128 20.034 29.484 1.00 13.80 327 ASP A N 1
ATOM 5068 C CA . ASP A 1 331 ? -25.153 19.392 30.296 1.00 14.28 327 ASP A CA 1
ATOM 5069 C C . ASP A 1 331 ? -25.221 19.978 31.705 1.00 13.43 327 ASP A C 1
ATOM 5070 O O . ASP A 1 331 ? -26.082 19.617 32.503 1.00 12.99 327 ASP A O 1
ATOM 5079 N N . GLY A 1 332 ? -24.324 20.912 31.997 1.00 13.76 328 GLY A N 1
ATOM 5080 C CA . GLY A 1 332 ? -24.353 21.633 33.256 1.00 15.21 328 GLY A CA 1
ATOM 5081 C C . GLY A 1 332 ? -25.717 22.186 33.600 1.00 17.89 328 GLY A C 1
ATOM 5082 O O . GLY A 1 332 ? -26.144 22.143 34.759 1.00 20.07 328 GLY A O 1
ATOM 5086 N N . ARG A 1 333 ? -26.419 22.683 32.593 1.00 19.47 329 ARG A N 1
ATOM 5087 C CA . ARG A 1 333 ? -27.705 23.344 32.826 1.00 20.89 329 ARG A CA 1
ATOM 5088 C C . ARG A 1 333 ? -28.736 22.376 33.395 1.00 20.24 329 ARG A C 1
ATOM 5089 O O . ARG A 1 333 ? -29.592 22.747 34.216 1.00 21.18 329 ARG A O 1
ATOM 5110 N N . PHE A 1 334 ? -28.649 21.117 32.986 1.00 17.59 330 PHE A N 1
ATOM 5111 C CA . PHE A 1 334 ? -29.526 20.096 33.551 1.00 16.18 330 PHE A CA 1
ATOM 5112 C C . PHE A 1 334 ? -29.189 19.818 35.013 1.00 15.46 330 PHE A C 1
ATOM 5113 O O . PHE A 1 334 ? -30.061 19.686 35.869 1.00 15.70 330 PHE A O 1
ATOM 5130 N N . ILE A 1 335 ? -27.901 19.698 35.291 1.00 15.54 331 ILE A N 1
ATOM 5131 C CA . ILE A 1 335 ? -27.455 19.348 36.620 1.00 16.39 331 ILE A CA 1
ATOM 5132 C C . ILE A 1 335 ? -27.758 20.497 37.608 1.00 19.28 331 ILE A C 1
ATOM 5133 O O . ILE A 1 335 ? -28.028 20.257 38.784 1.00 19.22 331 ILE A O 1
ATOM 5149 N N . ALA A 1 336 ? -27.774 21.729 37.107 1.00 20.59 332 ALA A N 1
ATOM 5150 C CA . ALA A 1 336 ? -28.175 22.883 37.917 1.00 22.91 332 ALA A CA 1
ATOM 5151 C C . ALA A 1 336 ? -29.593 22.732 38.492 1.00 23.39 332 ALA A C 1
ATOM 5152 O O . ALA A 1 336 ? -29.884 23.230 39.577 1.00 24.84 332 ALA A O 1
ATOM 5159 N N . LEU A 1 337 ? -30.473 22.032 37.778 1.00 23.43 333 LEU A N 1
ATOM 5160 C CA . LEU A 1 337 ? -31.831 21.780 38.265 1.00 23.20 333 LEU A CA 1
ATOM 5161 C C . LEU A 1 337 ? -31.880 21.109 39.628 1.00 24.15 333 LEU A C 1
ATOM 5162 O O . LEU A 1 337 ? -32.907 21.143 40.303 1.00 24.85 333 LEU A O 1
ATOM 5178 N N . MET A 1 338 ? -30.785 20.474 40.026 1.00 23.31 334 MET A N 1
ATOM 5179 C CA . MET A 1 338 ? -30.725 19.820 41.323 1.00 24.63 334 MET A CA 1
ATOM 5180 C C . MET A 1 338 ? -30.312 20.759 42.447 1.00 24.70 334 MET A C 1
ATOM 5181 O O . MET A 1 338 ? -30.247 20.348 43.614 1.00 25.41 334 MET A O 1
ATOM 5195 N N . GLY A 1 339 ? -30.015 22.008 42.108 1.00 23.60 335 GLY A N 1
ATOM 5196 C CA . GLY A 1 339 ? -29.529 22.949 43.109 1.00 24.23 335 GLY A CA 1
ATOM 5197 C C . GLY A 1 339 ? -28.012 22.967 43.220 1.00 23.93 335 GLY A C 1
ATOM 5198 O O . GLY A 1 339 ? -27.433 23.688 44.028 1.00 25.23 335 GLY A O 1
ATOM 5202 N N . ALA A 1 340 ? -27.355 22.175 42.388 1.00 22.52 336 ALA A N 1
ATOM 5203 C CA . ALA A 1 340 ? -25.909 22.077 42.423 1.00 20.97 336 ALA A CA 1
ATOM 5204 C C . ALA A 1 340 ? -25.247 23.338 41.859 1.00 18.45 336 ALA A C 1
ATOM 5205 O O . ALA A 1 340 ? -25.762 23.944 40.930 1.00 18.64 336 ALA A O 1
ATOM 5212 N N . GLU A 1 341 ? -24.117 23.734 42.440 1.00 16.28 337 GLU A N 1
ATOM 5213 C CA . GLU A 1 341 ? -23.243 24.717 41.821 1.00 14.72 337 GLU A CA 1
ATOM 5214 C C . GLU A 1 341 ? -22.513 24.031 40.673 1.00 13.22 337 GLU A C 1
ATOM 5215 O O . GLU A 1 341 ? -21.928 22.951 40.847 1.00 13.94 337 GLU A O 1
ATOM 5227 N N . VAL A 1 342 ? -22.551 24.658 39.505 1.00 12.21 338 VAL A N 1
ATOM 5228 C CA . VAL A 1 342 ? -21.973 24.082 38.293 1.00 11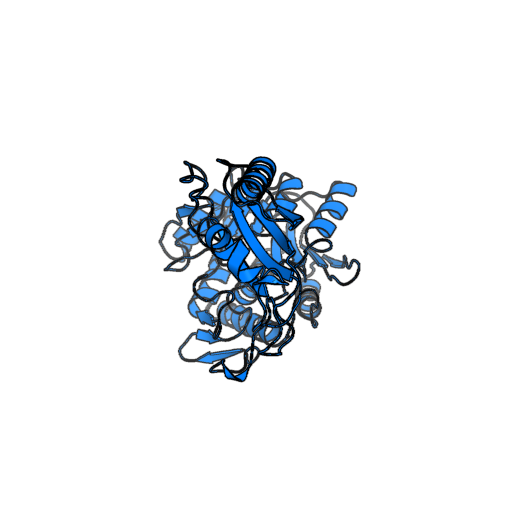.94 338 VAL A CA 1
ATOM 5229 C C . VAL A 1 342 ? -20.915 24.999 37.701 1.00 11.17 338 VAL A C 1
ATOM 5230 O O . VAL A 1 342 ? -21.178 26.170 37.441 1.00 11.37 338 VAL A O 1
ATOM 5243 N N . VAL A 1 343 ? -19.716 24.464 37.504 1.00 9.98 339 VAL A N 1
ATOM 5244 C CA . VAL A 1 343 ? -18.610 25.206 36.936 1.00 10.40 339 VAL A CA 1
ATOM 5245 C C . VAL A 1 343 ? -17.934 24.259 35.971 1.00 10.76 339 VAL A C 1
ATOM 5246 O O . VAL A 1 343 ? -17.906 23.038 36.215 1.00 11.60 339 VAL A O 1
ATOM 5259 N N . GLU A 1 344 ? -17.440 24.794 34.851 1.00 10.97 340 GLU A N 1
ATOM 5260 C CA . GLU A 1 344 ? -16.771 23.983 33.857 1.00 9.97 340 GLU A CA 1
ATOM 5261 C C . GLU A 1 344 ? -15.307 24.353 33.685 1.00 11.24 340 GLU A C 1
ATOM 5262 O O . GLU A 1 344 ? -14.940 25.519 33.670 1.00 11.09 340 GLU A O 1
ATOM 5274 N N . PHE A 1 345 ? -14.476 23.338 33.533 1.00 9.80 341 PHE A N 1
ATOM 5275 C CA . PHE A 1 345 ? -13.088 23.554 33.197 1.00 9.42 341 PHE A CA 1
ATOM 5276 C C . PHE A 1 345 ? -12.536 22.397 32.375 1.00 9.44 341 PHE A C 1
ATOM 5277 O O . PHE A 1 345 ? -12.811 21.219 32.639 1.00 9.58 341 PHE A O 1
ATOM 5294 N N . GLY A 1 346 ? -11.735 22.736 31.376 1.00 9.94 342 GLY A N 1
ATOM 5295 C CA . GLY A 1 346 ? -11.110 21.730 30.549 1.00 10.77 342 GLY A CA 1
ATOM 5296 C C . GLY A 1 346 ? -10.066 22.337 29.626 1.00 13.37 342 GLY A C 1
ATOM 5297 O O . GLY A 1 346 ? -9.711 23.509 29.758 1.00 13.48 342 GLY A O 1
ATOM 5301 N N . PRO A 1 347 ? -9.556 21.529 28.686 1.00 15.65 343 PRO A N 1
ATOM 5302 C CA . PRO A 1 347 ? -8.475 21.937 27.777 1.00 16.22 343 PRO A CA 1
ATOM 5303 C C . PRO A 1 347 ? -8.909 22.900 26.670 1.00 15.59 343 PRO A C 1
ATOM 5304 O O . PRO A 1 347 ? -10.056 23.375 26.643 1.00 14.30 343 PRO A O 1
ATOM 5315 N N . LEU A 1 348 ? -7.971 23.212 25.783 1.00 15.28 344 LEU A N 1
ATOM 5316 C CA . LEU A 1 348 ? -8.202 24.172 24.692 1.00 18.28 344 LEU A CA 1
ATOM 5317 C C . LEU A 1 348 ? -9.369 23.757 23.787 1.00 18.02 344 LEU A C 1
ATOM 5318 O O . LEU A 1 348 ? -9.499 22.592 23.422 1.00 18.48 344 LEU A O 1
ATOM 5334 N N . ASN A 1 349 ? -10.233 24.712 23.442 1.00 18.30 345 ASN A N 1
ATOM 5335 C CA . ASN A 1 349 ? -11.385 24.416 22.596 1.00 20.31 345 ASN A CA 1
ATOM 5336 C C . ASN A 1 349 ? -11.161 24.761 21.126 1.00 21.25 345 ASN A C 1
ATOM 5337 O O . ASN A 1 349 ? -12.075 24.679 20.310 1.00 23.56 345 ASN A O 1
ATOM 5348 N N . SER A 1 350 ? -9.937 25.120 20.779 1.00 22.16 346 SER A N 1
ATOM 5349 C CA . SER A 1 350 ? -9.672 25.693 19.468 1.00 23.23 346 SER A CA 1
ATOM 5350 C C . SER A 1 350 ? -9.914 24.730 18.298 1.00 23.12 346 SER A C 1
ATOM 5351 O O . SER A 1 350 ? -10.185 25.184 17.180 1.00 23.64 346 SER A O 1
ATOM 5359 N N . THR A 1 351 ? -9.842 23.416 18.535 1.00 20.86 347 THR A N 1
ATOM 5360 C CA . THR A 1 351 ? -10.022 22.445 17.454 1.00 22.12 347 THR A CA 1
ATOM 5361 C C . THR A 1 351 ? -11.326 21.634 17.570 1.00 20.73 347 THR A C 1
ATOM 5362 O O . THR A 1 351 ? -11.546 20.706 16.798 1.00 21.57 347 THR A O 1
ATOM 5373 N N . ILE A 1 352 ? -12.216 21.980 18.493 1.00 18.90 348 ILE A N 1
ATOM 5374 C CA . ILE A 1 352 ? -13.373 21.118 18.672 1.00 19.74 348 ILE A CA 1
ATOM 5375 C C . ILE A 1 352 ? -14.316 21.246 17.463 1.00 20.22 348 ILE A C 1
ATOM 5376 O O . ILE A 1 352 ? -14.467 22.333 16.876 1.00 21.33 348 ILE A O 1
ATOM 5392 N N . HIS A 1 353 ? -14.901 20.108 17.080 1.00 21.47 349 HIS A N 1
ATOM 5393 C CA . HIS A 1 353 ? -15.802 19.994 15.913 1.00 22.36 349 HIS A CA 1
ATOM 5394 C C . HIS A 1 353 ? -15.091 20.269 14.586 1.00 23.96 349 HIS A C 1
ATOM 5395 O O . HIS A 1 353 ? -15.734 20.396 13.532 1.00 23.96 349 HIS A O 1
ATOM 5409 N N . LYS A 1 354 ? -13.769 20.356 14.625 1.00 24.96 350 LYS A N 1
ATOM 5410 C CA . LYS A 1 354 ? -12.994 20.600 13.402 1.00 26.99 350 LYS A CA 1
ATOM 5411 C C . LYS A 1 354 ? -12.289 19.352 12.914 1.00 28.18 350 LYS A C 1
ATOM 5412 O O . LYS A 1 354 ? -12.107 18.380 13.656 1.00 27.57 350 LYS A O 1
ATOM 5431 N N . VAL A 1 355 ? -11.861 19.387 11.659 1.00 29.57 351 VAL A N 1
ATOM 5432 C CA A VAL A 1 355 ? -11.001 18.350 11.127 0.55 30.16 351 VAL A CA 1
ATOM 5433 C CA B VAL A 1 355 ? -11.009 18.328 11.149 0.45 30.10 351 VAL A CA 1
ATOM 5434 C C . VAL A 1 355 ? -9.680 18.420 11.884 1.00 28.87 351 VAL A C 1
ATOM 5435 O O . VAL A 1 355 ? -9.240 19.502 12.254 1.00 27.82 351 VAL A O 1
ATOM 5460 N N . ASN A 1 356 ? -9.050 17.277 12.112 1.00 27.85 352 ASN A N 1
ATOM 5461 C CA . ASN A 1 356 ? -7.760 17.242 12.791 1.00 27.96 352 ASN A CA 1
ATOM 5462 C C . ASN A 1 356 ? -7.833 17.738 14.223 1.00 27.42 352 ASN A C 1
ATOM 5463 O O . ASN A 1 356 ? -6.880 18.333 14.728 1.00 27.87 352 ASN A O 1
ATOM 5474 N N . GLU A 1 357 ? -8.967 17.486 14.876 1.00 25.91 353 GLU A N 1
ATOM 5475 C CA . GLU A 1 357 ? -9.110 17.768 16.302 1.00 24.42 353 GLU A CA 1
ATOM 5476 C C . GLU A 1 357 ? -7.954 17.121 17.062 1.00 23.97 353 GLU A C 1
ATOM 5477 O O . GLU A 1 357 ? -7.556 15.985 16.769 1.00 24.44 353 GLU A O 1
ATOM 5489 N N . CYS A 1 358 ? -7.398 17.841 18.026 1.00 24.51 354 CYS A N 1
ATOM 5490 C CA . CYS A 1 358 ? -6.328 17.272 18.843 1.00 25.77 354 CYS A CA 1
ATOM 5491 C C . CYS A 1 358 ? -6.234 17.962 20.190 1.00 25.96 354 CYS A C 1
ATOM 5492 O O . CYS A 1 358 ? -6.881 18.988 20.426 1.00 24.55 354 CYS A O 1
ATOM 5500 N N . VAL A 1 359 ? -5.433 17.390 21.081 1.00 26.11 355 VAL A N 1
ATOM 5501 C CA . VAL A 1 359 ? -5.194 18.013 22.371 1.00 24.92 355 VAL A CA 1
ATOM 5502 C C . VAL A 1 359 ? -3.771 17.736 22.847 1.00 25.10 355 VAL A C 1
ATOM 5503 O O . VAL A 1 359 ? -3.221 16.669 22.594 1.00 26.24 355 VAL A O 1
ATOM 5516 N N . SER A 1 360 ? -3.184 18.715 23.532 1.00 22.70 356 SER A N 1
ATOM 5517 C CA . SER A 1 360 ? -1.866 18.578 24.121 1.00 22.55 356 SER A CA 1
ATOM 5518 C C . SER A 1 360 ? -1.831 17.532 25.220 1.00 21.26 356 SER A C 1
ATOM 5519 O O . SER A 1 360 ? -2.635 17.591 26.153 1.00 19.24 356 SER A O 1
ATOM 5527 N N . VAL A 1 361 ? -0.865 16.622 25.171 1.00 25.36 357 VAL A N 1
ATOM 5528 C CA . VAL A 1 361 ? -0.819 15.572 26.195 1.00 28.65 357 VAL A CA 1
ATOM 5529 C C . VAL A 1 361 ? -0.263 16.171 27.491 1.00 27.44 357 VAL A C 1
ATOM 5530 O O . VAL A 1 361 ? -0.664 15.770 28.579 1.00 27.17 357 VAL A O 1
ATOM 5543 N N . GLU A 1 362 ? 0.610 17.167 27.393 1.00 27.68 358 GLU A N 1
ATOM 5544 C CA . GLU A 1 362 ? 1.048 17.867 28.601 1.00 30.00 358 GLU A CA 1
ATOM 5545 C C . GLU A 1 362 ? -0.159 18.518 29.309 1.00 24.47 358 GLU A C 1
ATOM 5546 O O . GLU A 1 362 ? -0.296 18.453 30.538 1.00 23.80 358 GLU A O 1
ATOM 5558 N N . ASP A 1 363 ? -1.049 19.130 28.538 1.00 21.47 359 ASP A N 1
ATOM 5559 C CA . ASP A 1 363 ? -2.256 19.725 29.114 1.00 20.20 359 ASP A CA 1
ATOM 5560 C C . ASP A 1 363 ? -3.170 18.690 29.764 1.00 19.16 359 ASP A C 1
ATOM 5561 O O . ASP A 1 363 ? -3.756 18.953 30.811 1.00 17.25 359 ASP A O 1
ATOM 5570 N N . LEU A 1 364 ? -3.327 17.525 29.138 1.00 20.49 360 LEU A N 1
ATOM 5571 C CA . LEU A 1 364 ? -4.141 16.484 29.753 1.00 21.06 360 LEU A CA 1
ATOM 5572 C C . LEU A 1 364 ? -3.570 16.104 31.125 1.00 20.75 360 LEU A C 1
ATOM 5573 O O . LEU A 1 364 ? -4.320 15.880 32.071 1.00 20.40 360 LEU A O 1
ATOM 5589 N N . GLY A 1 365 ? -2.248 16.044 31.234 1.00 22.14 361 GLY A N 1
ATOM 5590 C CA . GLY A 1 365 ? -1.605 15.700 32.495 1.00 22.89 361 GLY A CA 1
ATOM 5591 C C . GLY A 1 365 ? -1.874 16.744 33.560 1.00 23.00 361 GLY A C 1
ATOM 5592 O O . GLY A 1 365 ? -2.199 16.449 34.717 1.00 22.29 361 GLY A O 1
ATOM 5596 N N . LYS A 1 366 ? -1.735 17.999 33.172 1.00 23.20 362 LYS A N 1
ATOM 5597 C CA . LYS A 1 366 ? -1.986 19.073 34.121 1.00 23.45 362 LYS A CA 1
ATOM 5598 C C . LYS A 1 366 ? -3.469 19.130 34.478 1.00 19.34 362 LYS A C 1
ATOM 5599 O O . LYS A 1 366 ? -3.810 19.473 35.605 1.00 18.32 362 LYS A O 1
ATOM 5618 N N . CYS A 1 367 ? -4.350 18.769 33.542 1.00 18.09 363 CYS A N 1
ATOM 5619 C CA . CYS A 1 367 ? -5.776 18.697 33.852 1.00 17.28 363 CYS A CA 1
ATOM 5620 C C . CYS A 1 367 ? -6.038 17.713 34.972 1.00 16.12 363 CYS A C 1
ATOM 5621 O O . CYS A 1 367 ? -6.801 18.013 35.887 1.00 15.23 363 CYS A O 1
ATOM 5629 N N . GLY A 1 368 ? -5.423 16.535 34.884 1.00 17.59 364 GLY A N 1
ATOM 5630 C CA . GLY A 1 368 ? -5.541 15.543 35.933 1.00 18.45 364 GLY A CA 1
ATOM 5631 C C . GLY A 1 368 ? -5.115 16.097 37.278 1.00 20.07 364 GLY A C 1
ATOM 5632 O O . GLY A 1 368 ? -5.775 15.875 38.293 1.00 20.79 364 GLY A O 1
ATOM 5636 N N . GLU A 1 369 ? -4.007 16.828 37.291 1.00 20.16 365 GLU A N 1
ATOM 5637 C CA . GLU A 1 369 ? -3.509 17.424 38.517 1.00 20.89 365 GLU A CA 1
ATOM 5638 C C . GLU A 1 369 ? -4.473 18.477 39.049 1.00 17.23 365 GLU A C 1
ATOM 5639 O O . GLU A 1 369 ? -4.694 18.581 40.253 1.00 16.68 365 GLU A O 1
ATOM 5651 N N . ILE A 1 370 ? -5.049 19.258 38.144 1.00 15.44 366 ILE A N 1
ATOM 5652 C CA . ILE A 1 370 ? -5.957 20.324 38.535 1.00 14.52 366 ILE A CA 1
ATOM 5653 C C . ILE A 1 370 ? -7.254 19.749 39.131 1.00 14.41 366 ILE A C 1
ATOM 5654 O O . ILE A 1 370 ? -7.718 20.216 40.192 1.00 14.27 366 ILE A O 1
ATOM 5670 N N . TYR A 1 371 ? -7.835 18.747 38.468 1.00 14.00 367 TYR A N 1
ATOM 5671 C CA . TYR A 1 371 ? -9.053 18.119 38.967 1.00 13.98 367 TYR A CA 1
ATOM 5672 C C . TYR A 1 371 ? -8.820 17.468 40.340 1.00 14.55 367 TYR A C 1
ATOM 5673 O O . TYR A 1 371 ? -9.685 17.500 41.217 1.00 15.47 367 TYR A O 1
ATOM 5691 N N . HIS A 1 372 ? -7.645 16.886 40.527 1.00 15.84 368 HIS A N 1
ATOM 5692 C CA . HIS A 1 372 ? -7.268 16.283 41.815 1.00 17.66 368 HIS A CA 1
ATOM 5693 C C . HIS A 1 372 ? -7.162 17.359 42.902 1.00 17.14 368 HIS A C 1
ATOM 5694 O O . HIS A 1 372 ? -7.716 17.231 43.989 1.00 17.35 368 HIS A O 1
ATOM 5708 N N . LYS A 1 373 ? -6.467 18.442 42.601 1.00 16.84 369 LYS A N 1
ATOM 5709 C CA . LYS A 1 373 ? -6.312 19.514 43.580 1.00 16.39 369 LYS A CA 1
ATOM 5710 C C . LYS A 1 373 ? -7.680 20.114 43.908 1.00 15.33 369 LYS A C 1
ATOM 5711 O O . LYS A 1 373 ? -7.954 20.502 45.036 1.00 14.78 369 LYS A O 1
ATOM 5730 N N . MET A 1 374 ? -8.560 20.174 42.917 1.00 14.33 370 MET A N 1
ATOM 5731 C CA . MET A 1 374 ? -9.888 20.739 43.149 1.00 14.36 370 MET A CA 1
ATOM 5732 C C . MET A 1 374 ? -10.600 19.935 44.242 1.00 14.20 370 MET A C 1
ATOM 5733 O O . MET A 1 374 ? -11.231 20.513 45.131 1.00 14.05 370 MET A O 1
ATOM 5747 N N . LEU A 1 375 ? -10.484 18.609 44.171 1.00 15.48 371 LEU A N 1
ATOM 5748 C CA . LEU A 1 375 ? -11.114 17.714 45.137 1.00 17.04 371 LEU A CA 1
ATOM 5749 C C . LEU A 1 375 ? -10.574 17.936 46.541 1.00 18.86 371 LEU A C 1
ATOM 5750 O O . LEU A 1 375 ? -11.330 18.021 47.507 1.00 20.18 371 LEU A O 1
ATOM 5766 N N . VAL A 1 376 ? -9.258 18.032 46.644 1.00 20.31 372 VAL A N 1
ATOM 5767 C CA . VAL A 1 376 ? -8.617 18.362 47.907 1.00 22.34 372 VAL A CA 1
ATOM 5768 C C . VAL A 1 376 ? -9.136 19.683 48.460 1.00 21.23 372 VAL A C 1
ATOM 5769 O O . VAL A 1 376 ? -9.450 19.782 49.644 1.00 21.81 372 VAL A O 1
ATOM 5782 N N . ASN A 1 377 ? -9.226 20.702 47.606 1.00 20.58 373 ASN A N 1
ATOM 5783 C CA . ASN A 1 377 ? -9.683 22.016 48.039 1.00 19.50 373 ASN A CA 1
ATOM 5784 C C . ASN A 1 377 ? -11.101 21.969 48.573 1.00 22.70 373 ASN A C 1
ATOM 5785 O O . ASN A 1 377 ? -11.426 22.652 49.547 1.00 22.89 373 ASN A O 1
ATOM 5796 N N . LEU A 1 378 ? -11.942 21.164 47.929 1.00 24.28 374 LEU A N 1
ATOM 5797 C CA . LEU A 1 378 ? -13.352 21.056 48.302 1.00 28.74 374 LEU A CA 1
ATOM 5798 C C . LEU A 1 378 ? -13.594 20.232 49.552 1.00 34.37 374 LEU A C 1
ATOM 5799 O O . LEU A 1 378 ? -14.407 20.596 50.397 1.00 38.37 374 LEU A O 1
ATOM 5815 N N . LEU A 1 379 ? -12.893 19.114 49.657 1.00 35.41 375 LEU A N 1
ATOM 5816 C CA . LEU A 1 379 ? -13.190 18.130 50.681 1.00 39.03 375 LEU A CA 1
ATOM 5817 C C . LEU A 1 379 ? -12.253 18.194 51.898 1.00 46.07 375 LEU A C 1
ATOM 5818 O O . LEU A 1 379 ? -12.583 17.643 52.948 1.00 48.56 375 LEU A O 1
ATOM 5834 N N . ASP A 1 380 ? -11.100 18.854 51.759 1.00 50.55 376 ASP A N 1
ATOM 5835 C CA . ASP A 1 380 ? -10.064 18.834 52.802 1.00 54.03 376 ASP A CA 1
ATOM 5836 C C . ASP A 1 380 ? -9.592 20.247 53.175 1.00 54.72 376 ASP A C 1
ATOM 5837 O O . ASP A 1 380 ? -10.372 21.204 53.181 1.00 54.31 376 ASP A O 1
#

CATH classification: 3.40.630.10 (+1 more: 3.30.70.360)

Secondary structure (DSSP, 8-state):
--HHHHHHHHHHHHHHHTS--BTT--TTHHHHHHHHHHTTTPEEEE--BTTB-EEEEEE-SSSSEEEEEEE--B-----GGGSSS-TT---EETTEEESTTIIIIIHHHHHHHHHHHHHHHH-TT-SSEEEEEEES-SSS--SSSHHHHHHHHHHTT----EEEE-S--BSSSTTSEEESEE-EEEEEEEEEE-B-EETT-GGGSB-HHHHHHHHHHHHHH-------SSSPPPEEEEEEEE---S-SSEE-SEEEEEEEEEE-TTS-HHHHHHHHHHHHHHTT--EEEEEEEEE--EE----HHHHHHHHHHHHHHS-PPEEE--S---THHHHHTTT-EEEE--SB-TTTTSTT-EEEHHHHHHHHHHHHHHHHHHH-

B-factor: mean 28.52, std 14.3, range [6.2, 99.35]

Nearest PDB structures (foldseek):
  5vo3-assembly1_A-2  TM=1.003E+00  e=2.350E-86  Haemophilus influenzae
  8f8o-assembly1_A  TM=9.932E-01  e=2.499E-61  Acinetobacter baumannii ATCC 17978
  7lgp-assembly1_A  TM=8.447E-01  e=4.629E-63  Shigella flexneri 2a str. 301
  4ppz-assembly1_A  TM=8.722E-01  e=4.902E-60  Neisseria meningitidis MC58
  1vgy-assembly1_B  TM=8.403E-01  e=7.580E-59  Neisseria meningitidis MC58

GO terms:
  GO:0050897 cobalt ion binding (F, IDA)
  GO:0008270 zinc ion binding (F, IDA)
  GO:0042802 identical protein binding (F, IDA)
  GO:0042803 protein homodimerization activity (F, IDA)
  GO:0009014 succinyl-diaminopimelate desuccinylase activity (F, IDA)
  GO:0009085 L-lysine biosynthetic process (P, IDA)
  GO:0008270 zinc ion binding (F, IMP)
  GO:0009014 succinyl-diaminopimelate desuccinylase activity (F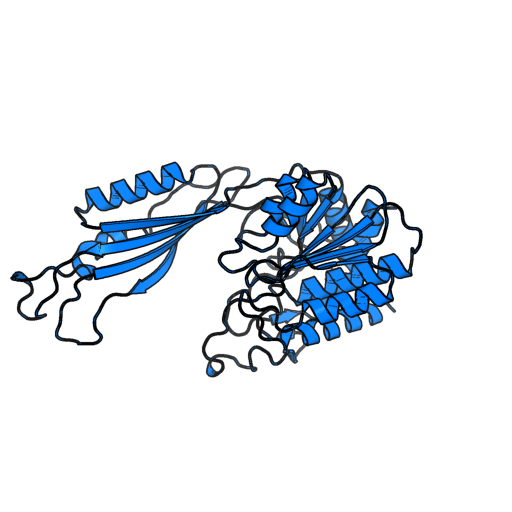, IMP)
  GO:0009085 L-lysine biosynthetic process (P, IMP)

Solvent-accessible surface area: 16487 Å² total

Radius of gyration: 22.82 Å; Cα contacts (8 Å, |Δi|>4): 900; chains: 1; bounding box: 51×46×73 Å

Organism: Haemophilus influenzae (strain ATCC 51907 / DSM 11121 / KW20 / Rd) (NCBI:txid71421)

Sequence (380 aa):
ASNAMKEKVVSLAQDLIRRPSISPNDEGCQQIIAERLEKLGFQIEWMPFNDTLNLWAKHGTSEPVIIAFAGHTDVVPTGDENQWSSPPFSAEIIDGMLYGRGAADMKGSLAAMIVAAEEYVKANPNHKGTIALLITSDEEATAKDGTIHVVETLMARDEKITYCMVGEPSSAKNLGDVVKNGRRGSITGNLYIQGIQGHVAYPHLAENPIHKAALFLQEELTTYQWDKGNEFFPPTSSLQIANIHAGTGSNNVIPAELYIQFNLRYCTEVTDEIIKQKVAEMLEKHNLKYRIEWNLSGKPFLTTKPGKLLDSITSAIEETIGITPKAETGGGTSDGRFIALMGAEVVEFGPLNSTIHKVVNECVSVEDLGKCGEIYHKMLVNLLD